Protein AF-A0A7C3TS00-F1 (afdb_monomer_lite)

pLDDT: mean 71.76, std 21.55, range [30.64, 96.12]

Structure (mmCIF, N/CA/C/O backbone):
data_AF-A0A7C3TS00-F1
#
_entry.id   AF-A0A7C3TS00-F1
#
loop_
_atom_site.group_PDB
_atom_site.id
_atom_site.type_symbol
_atom_site.label_atom_id
_atom_site.label_alt_id
_atom_site.label_comp_id
_atom_site.label_asym_id
_atom_site.label_entity_id
_atom_site.label_seq_id
_atom_site.pdbx_PDB_ins_code
_atom_site.Cartn_x
_atom_site.Cartn_y
_atom_site.Cartn_z
_atom_site.occupancy
_atom_site.B_iso_or_equiv
_atom_site.auth_seq_id
_atom_site.auth_comp_id
_atom_site.auth_asym_id
_atom_site.auth_atom_id
_atom_site.pdbx_PDB_model_num
ATOM 1 N N . MET A 1 1 ? 25.573 36.420 15.126 1.00 69.44 1 MET A N 1
ATOM 2 C CA . MET A 1 1 ? 24.212 36.273 14.545 1.00 69.44 1 MET A CA 1
ATOM 3 C C . MET A 1 1 ? 23.694 34.866 14.857 1.00 69.44 1 MET A C 1
ATOM 5 O O . MET A 1 1 ? 24.507 34.046 15.274 1.00 69.44 1 MET A O 1
ATOM 9 N N . SER A 1 2 ? 22.390 34.572 14.755 1.00 82.00 2 SER A N 1
ATOM 10 C CA . SER A 1 2 ? 21.912 33.183 14.890 1.00 82.00 2 SER A CA 1
ATOM 11 C C . SER A 1 2 ? 22.130 32.425 13.577 1.00 82.00 2 SER A C 1
ATOM 13 O O . SER A 1 2 ? 21.935 32.958 12.486 1.00 82.00 2 SER A O 1
ATOM 15 N N . ILE A 1 3 ? 22.605 31.191 13.687 1.00 83.06 3 ILE A N 1
ATOM 16 C CA . ILE A 1 3 ? 22.878 30.270 12.589 1.00 83.06 3 ILE A CA 1
ATOM 17 C C . ILE A 1 3 ? 21.771 29.226 12.593 1.00 83.06 3 ILE A C 1
ATOM 19 O O . ILE A 1 3 ? 21.389 28.718 13.641 1.00 83.06 3 ILE A O 1
ATOM 23 N N . ARG A 1 4 ? 21.258 28.895 11.413 1.00 85.69 4 ARG A N 1
ATOM 24 C CA . ARG A 1 4 ? 20.193 27.909 11.237 1.00 85.69 4 ARG A CA 1
ATOM 25 C C . ARG A 1 4 ? 20.789 26.569 10.820 1.00 85.69 4 ARG A C 1
ATOM 27 O O . ARG A 1 4 ? 21.387 26.477 9.752 1.00 85.69 4 ARG A O 1
ATOM 34 N N . VAL A 1 5 ? 20.631 25.540 11.653 1.00 86.12 5 VAL A N 1
ATOM 35 C CA . VAL A 1 5 ? 21.126 24.176 11.397 1.00 86.12 5 VAL A CA 1
ATOM 36 C C . VAL A 1 5 ? 19.953 23.203 11.459 1.00 86.12 5 VAL A C 1
ATOM 38 O O . VAL A 1 5 ? 19.164 23.251 12.400 1.00 86.12 5 VAL A O 1
ATOM 41 N N . ARG A 1 6 ? 19.804 22.312 10.470 1.00 85.94 6 ARG A N 1
ATOM 42 C CA . ARG A 1 6 ? 18.742 21.296 10.516 1.00 85.94 6 ARG A CA 1
ATOM 43 C C . ARG A 1 6 ? 19.079 20.186 11.498 1.00 85.94 6 ARG A C 1
ATOM 45 O O . ARG A 1 6 ? 20.176 19.633 11.493 1.00 85.94 6 ARG A O 1
ATOM 52 N N . CYS A 1 7 ? 18.087 19.827 12.294 1.00 89.56 7 CYS A N 1
ATOM 53 C CA . CYS A 1 7 ? 18.144 18.671 13.159 1.00 89.56 7 CYS A CA 1
ATOM 54 C C . CYS A 1 7 ? 18.057 17.372 12.336 1.00 89.56 7 CYS A C 1
ATOM 56 O O . CYS A 1 7 ? 17.094 17.209 11.588 1.00 89.56 7 CYS A O 1
ATOM 58 N N . PRO A 1 8 ? 18.986 16.408 12.490 1.00 84.94 8 PRO A N 1
ATOM 59 C CA . PRO A 1 8 ? 18.924 15.141 11.760 1.00 84.94 8 PRO A CA 1
ATOM 60 C C . PRO A 1 8 ? 17.788 14.222 12.240 1.00 84.94 8 PRO A C 1
ATOM 62 O O . PRO A 1 8 ? 17.447 13.267 11.550 1.00 84.94 8 PRO A O 1
ATOM 65 N N . ARG A 1 9 ? 17.204 14.488 13.420 1.00 89.31 9 ARG A N 1
ATOM 66 C CA . ARG A 1 9 ? 16.128 13.675 14.005 1.00 89.31 9 ARG A CA 1
ATOM 67 C C . ARG A 1 9 ? 14.739 14.163 13.600 1.00 89.31 9 ARG A C 1
ATOM 69 O O . ARG A 1 9 ? 13.965 13.394 13.047 1.00 89.31 9 ARG A O 1
ATOM 76 N N . CYS A 1 10 ? 14.409 15.418 13.903 1.00 89.38 10 CYS A N 1
ATOM 77 C CA . CYS A 1 10 ? 13.075 15.973 13.645 1.00 89.38 10 CYS A CA 1
ATOM 78 C C . CYS A 1 10 ? 13.000 16.840 12.388 1.00 89.38 10 CYS A C 1
ATOM 80 O O . CYS A 1 10 ? 11.922 17.320 12.060 1.00 89.38 10 CYS A O 1
ATOM 82 N N . TRP A 1 11 ? 14.124 17.072 11.703 1.00 82.94 11 TRP A N 1
ATOM 83 C CA . TRP A 1 11 ? 14.205 17.897 10.499 1.00 82.94 11 TRP A CA 1
ATOM 84 C C . TRP A 1 11 ? 13.867 19.381 10.688 1.00 82.94 11 TRP A C 1
ATOM 86 O O . TRP A 1 11 ? 14.004 20.142 9.730 1.00 82.94 11 TRP A O 1
ATOM 96 N N . GLU A 1 12 ? 13.503 19.826 11.889 1.00 87.50 12 GLU A N 1
ATOM 97 C CA . GLU A 1 12 ? 13.319 21.245 12.175 1.00 87.50 12 GLU A CA 1
ATOM 98 C C . GLU A 1 12 ? 14.647 22.005 12.226 1.00 87.50 12 GLU A C 1
ATOM 100 O O . GLU A 1 12 ? 15.725 21.447 12.462 1.00 87.50 12 GLU A O 1
ATOM 105 N N . THR A 1 13 ? 14.559 23.307 11.976 1.00 87.12 13 THR A N 1
ATOM 106 C CA . THR A 1 13 ? 15.702 24.213 11.977 1.00 87.12 13 THR A CA 1
ATOM 107 C C . THR A 1 13 ? 15.975 24.682 13.401 1.00 87.12 13 THR A C 1
ATOM 109 O O . THR A 1 13 ? 15.198 25.442 13.969 1.00 87.12 13 THR A O 1
ATOM 112 N N . ALA A 1 14 ? 17.098 24.258 13.972 1.00 87.12 14 ALA A N 1
ATOM 113 C CA . ALA A 1 14 ? 17.602 24.801 15.222 1.00 87.12 14 ALA A CA 1
ATOM 114 C C . ALA A 1 14 ? 18.312 26.134 14.953 1.00 87.12 14 ALA A C 1
ATOM 116 O O . ALA A 1 14 ? 19.160 26.227 14.061 1.00 87.12 14 ALA A O 1
ATOM 117 N N . GLU A 1 15 ? 17.975 27.160 15.732 1.00 87.50 15 GLU A N 1
ATOM 118 C CA . GLU A 1 15 ? 18.733 28.408 15.767 1.00 87.50 15 GLU A CA 1
ATOM 119 C C . GLU A 1 15 ? 19.821 28.292 16.836 1.00 87.50 15 GLU A C 1
ATOM 121 O O . GLU A 1 15 ? 19.532 28.154 18.022 1.00 87.50 15 GLU A O 1
ATOM 126 N N . VAL A 1 16 ? 21.078 28.318 16.408 1.00 86.00 16 VAL A N 1
ATOM 127 C CA . VAL A 1 16 ? 22.265 28.183 17.258 1.00 86.00 16 VAL A CA 1
ATOM 128 C C . VAL A 1 16 ? 23.110 29.446 17.185 1.00 86.00 16 VAL A C 1
ATOM 130 O O . VAL A 1 16 ? 23.144 30.137 16.168 1.00 86.00 16 VAL A O 1
ATOM 133 N N . SER A 1 17 ? 23.779 29.794 18.280 1.00 87.94 17 SER A N 1
ATOM 134 C CA . SER A 1 17 ? 24.617 30.989 18.316 1.00 87.94 17 SER A CA 1
ATOM 135 C C . SER A 1 17 ? 25.899 30.771 17.518 1.00 87.94 17 SER A C 1
ATOM 137 O O . SER A 1 17 ? 26.476 29.689 17.504 1.00 87.94 17 SER A O 1
ATOM 139 N N . GLU A 1 18 ? 26.415 31.828 16.901 1.00 87.69 18 GLU A N 1
ATOM 140 C CA . GLU A 1 18 ? 27.708 31.807 16.205 1.00 87.69 18 GLU A CA 1
ATOM 141 C C . GLU A 1 18 ? 28.891 31.429 17.116 1.00 87.69 18 GLU A C 1
ATOM 143 O O . GLU A 1 18 ? 29.891 30.889 16.651 1.00 87.69 18 GLU A O 1
ATOM 148 N N . LYS A 1 19 ? 28.750 31.619 18.435 1.00 90.81 19 LYS A N 1
ATOM 149 C CA . LYS A 1 19 ? 29.728 31.178 19.450 1.00 90.81 19 LYS A CA 1
ATOM 150 C C . LYS A 1 19 ? 29.821 29.649 19.593 1.00 90.81 19 LYS A C 1
ATOM 152 O O . LYS A 1 19 ? 30.744 29.146 20.246 1.00 90.81 19 LYS A O 1
ATOM 157 N N . ASP A 1 20 ? 28.871 28.930 19.001 1.00 90.62 20 ASP A N 1
ATOM 158 C CA . ASP A 1 20 ? 28.758 27.474 19.051 1.00 90.62 20 ASP A CA 1
ATOM 159 C C . ASP A 1 20 ? 29.204 26.806 17.742 1.00 90.62 20 ASP A C 1
ATOM 161 O O . ASP A 1 20 ? 29.078 25.593 17.592 1.00 90.62 20 ASP A O 1
ATOM 165 N N . LEU A 1 21 ? 29.784 27.570 16.806 1.00 89.25 21 LEU A N 1
ATOM 166 C CA . LEU A 1 21 ? 30.438 27.017 15.620 1.00 89.25 21 LEU A CA 1
ATOM 167 C C . LEU A 1 21 ? 31.480 25.963 16.012 1.00 89.25 21 LEU A C 1
ATOM 169 O O . LEU A 1 21 ? 32.364 26.209 16.835 1.00 89.25 21 LEU A O 1
ATOM 173 N N . GLY A 1 22 ? 31.374 24.778 15.409 1.00 88.31 22 GLY A N 1
ATOM 174 C CA . GLY A 1 22 ? 32.265 23.657 15.692 1.00 88.31 22 GLY A CA 1
ATOM 175 C C . GLY A 1 22 ? 31.959 22.878 16.968 1.00 88.31 22 GLY A C 1
ATOM 176 O O . GLY A 1 22 ? 32.713 21.971 17.315 1.00 88.31 22 GLY A O 1
ATOM 177 N N . LYS A 1 23 ? 30.888 23.227 17.685 1.00 93.75 23 LYS A N 1
ATOM 178 C CA . LYS A 1 23 ? 30.419 22.493 18.861 1.00 93.75 23 LYS A CA 1
ATOM 179 C C . LYS A 1 23 ? 29.177 21.672 18.524 1.00 93.75 23 LYS A C 1
ATOM 181 O O . LYS A 1 23 ? 28.570 21.788 17.460 1.00 93.75 23 LYS A O 1
ATOM 186 N N . GLN A 1 24 ? 28.796 20.824 19.467 1.00 92.56 24 GLN A N 1
ATOM 187 C CA . GLN A 1 24 ? 27.498 20.168 19.465 1.00 92.56 24 GLN A CA 1
ATOM 188 C C . GLN A 1 24 ? 26.456 21.119 20.070 1.00 92.56 24 GLN A C 1
ATOM 190 O O . GLN A 1 24 ? 26.646 21.623 21.175 1.00 92.56 24 GLN A O 1
ATOM 195 N N . GLY A 1 25 ? 25.382 21.388 19.331 1.00 90.69 25 GLY A N 1
ATOM 196 C CA . GLY A 1 25 ? 24.203 22.113 19.806 1.00 90.69 25 GLY A CA 1
ATOM 197 C C . GLY A 1 25 ? 23.072 21.158 20.178 1.00 90.69 25 GLY A C 1
ATOM 198 O O . GLY A 1 25 ? 23.160 19.958 19.932 1.00 90.69 25 GLY A O 1
ATOM 199 N N . ILE A 1 26 ? 21.979 21.688 20.722 1.00 92.81 26 ILE A N 1
ATOM 200 C CA . ILE A 1 26 ? 20.758 20.924 21.012 1.00 92.81 26 ILE A CA 1
ATOM 201 C C . ILE A 1 26 ? 19.622 21.500 20.164 1.00 92.81 26 ILE A C 1
ATOM 203 O O . ILE A 1 26 ? 19.464 22.713 20.068 1.00 92.81 26 ILE A O 1
ATOM 207 N N . CYS A 1 27 ? 18.841 20.637 19.516 1.00 92.06 27 CYS A N 1
ATOM 208 C CA . CYS A 1 27 ? 17.659 21.057 18.772 1.00 92.06 27 CYS A CA 1
ATOM 209 C C . CYS A 1 27 ? 16.560 21.538 19.730 1.00 92.06 27 CYS A C 1
ATOM 211 O O . CYS A 1 27 ? 16.119 20.774 20.588 1.00 92.06 27 CYS A O 1
ATOM 213 N N . ASN A 1 28 ? 16.059 22.760 19.526 1.00 90.12 28 ASN A N 1
ATOM 214 C CA . ASN A 1 28 ? 15.007 23.352 20.362 1.00 90.12 28 ASN A CA 1
ATOM 215 C C . ASN A 1 28 ? 13.668 22.596 20.291 1.00 90.12 28 ASN A C 1
ATOM 217 O O . ASN A 1 28 ? 12.876 22.683 21.223 1.00 90.12 28 ASN A O 1
ATOM 221 N N . SER A 1 29 ? 13.420 21.844 19.214 1.00 91.00 29 SER A N 1
ATOM 222 C CA . SER A 1 29 ? 12.140 21.162 18.989 1.00 91.00 29 SER A CA 1
ATOM 223 C C . SER A 1 29 ? 12.101 19.748 19.571 1.00 91.00 29 SER A C 1
ATOM 225 O O . SER A 1 29 ? 11.088 19.343 20.128 1.00 91.00 29 SER A O 1
ATOM 227 N N . CYS A 1 30 ? 13.186 18.971 19.448 1.00 93.19 30 CYS A N 1
ATOM 228 C CA . CYS A 1 30 ? 13.199 17.564 19.879 1.00 93.19 30 CYS A CA 1
ATOM 229 C C . CYS A 1 30 ? 14.341 17.187 20.833 1.00 93.19 30 CYS A C 1
ATOM 231 O O . CYS A 1 30 ? 14.512 16.008 21.140 1.00 93.19 30 CYS A O 1
ATOM 233 N N . GLY A 1 31 ? 15.172 18.147 21.245 1.00 94.00 31 GLY A N 1
ATOM 234 C CA . GLY A 1 31 ? 16.250 17.935 22.214 1.00 94.00 31 GLY A CA 1
ATOM 235 C C . GLY A 1 31 ? 17.424 17.079 21.727 1.00 94.00 31 GLY A C 1
ATOM 236 O O . GLY A 1 31 ? 18.307 16.758 22.516 1.00 94.00 31 GLY A O 1
ATOM 237 N N . SER A 1 32 ? 17.474 16.677 20.452 1.00 94.25 32 SER A N 1
ATOM 238 C CA . SER A 1 32 ? 18.606 15.891 19.952 1.00 94.25 32 SER A CA 1
ATOM 239 C C . SER A 1 32 ? 19.830 16.762 19.711 1.00 94.25 32 SER A C 1
ATOM 241 O O . SER A 1 32 ? 19.710 17.921 19.310 1.00 94.25 32 SER A O 1
ATOM 243 N N . VAL A 1 33 ? 21.004 16.162 19.869 1.00 93.56 33 VAL A N 1
ATOM 244 C CA . VAL A 1 33 ? 22.279 16.807 19.571 1.00 93.56 33 VAL A CA 1
ATOM 245 C C . VAL A 1 33 ? 22.400 17.080 18.067 1.00 93.56 33 VAL A C 1
ATOM 247 O O . VAL A 1 33 ? 22.158 16.194 17.247 1.00 93.56 33 VAL A O 1
ATOM 250 N N . VAL A 1 34 ? 22.765 18.309 17.705 1.00 92.94 34 VAL A N 1
ATOM 251 C CA . VAL A 1 34 ? 23.028 18.743 16.327 1.00 92.94 34 VAL A CA 1
ATOM 252 C C . VAL A 1 34 ? 24.497 19.118 16.177 1.00 92.94 34 VAL A C 1
ATOM 254 O O . VAL A 1 34 ? 25.064 19.808 17.022 1.00 92.94 34 VAL A O 1
ATOM 257 N N . THR A 1 35 ? 25.135 18.674 15.098 1.00 90.56 35 THR A N 1
ATOM 258 C CA . THR A 1 35 ? 26.525 19.043 14.805 1.00 90.56 35 THR A CA 1
ATOM 259 C C . THR A 1 35 ? 26.547 20.406 14.124 1.00 90.56 35 THR A C 1
ATOM 261 O O . THR A 1 35 ? 26.024 20.551 13.018 1.00 90.56 35 THR A O 1
ATOM 264 N N . ILE A 1 36 ? 27.152 21.406 14.768 1.00 89.31 36 ILE A N 1
ATOM 265 C CA . ILE A 1 36 ? 27.294 22.749 14.203 1.00 89.31 36 ILE A CA 1
ATOM 266 C C . ILE A 1 36 ? 28.633 22.799 13.452 1.00 89.31 36 ILE A C 1
ATOM 268 O O . ILE A 1 36 ? 29.675 22.527 14.051 1.00 89.31 36 ILE A O 1
ATOM 272 N N . PRO A 1 37 ? 28.657 23.132 12.150 1.00 81.56 37 PRO A N 1
ATOM 273 C CA . PRO A 1 37 ? 29.900 23.156 11.383 1.00 81.56 37 PRO A CA 1
ATOM 274 C C . PRO A 1 37 ? 30.899 24.174 11.960 1.00 81.56 37 PRO A C 1
ATOM 276 O O . PRO A 1 37 ? 30.508 25.218 12.469 1.00 81.56 37 PRO A O 1
ATOM 279 N N . HIS A 1 38 ? 32.203 23.888 11.867 1.00 82.69 38 HIS A N 1
ATOM 280 C CA . HIS A 1 38 ? 33.274 24.774 12.366 1.00 82.69 38 HIS A CA 1
ATOM 281 C C . HIS A 1 38 ? 33.385 26.103 11.608 1.00 82.69 38 HIS A C 1
ATOM 283 O O . HIS A 1 38 ? 33.970 27.062 12.107 1.00 82.69 38 HIS A O 1
ATOM 289 N N . LYS A 1 39 ? 32.851 26.162 10.388 1.00 81.19 39 LYS A N 1
ATOM 290 C CA . LYS A 1 39 ? 32.877 27.340 9.529 1.00 81.19 39 LYS A CA 1
ATOM 291 C C . LYS A 1 39 ? 31.505 27.495 8.894 1.00 81.19 39 LYS A C 1
ATOM 293 O O . LYS A 1 39 ? 30.914 26.506 8.469 1.00 81.19 39 LYS A O 1
ATOM 298 N N . LEU A 1 40 ? 31.026 28.734 8.814 1.00 70.88 40 LEU A N 1
ATOM 299 C CA . LEU A 1 40 ? 29.845 29.106 8.037 1.00 70.88 40 LEU A CA 1
ATOM 300 C C . LEU A 1 40 ? 30.149 28.924 6.548 1.00 70.88 40 LEU A C 1
ATOM 302 O O . LEU A 1 40 ? 30.487 29.871 5.838 1.00 70.88 40 LEU A O 1
ATOM 306 N N . THR A 1 41 ? 30.100 27.682 6.083 1.00 79.38 41 THR A N 1
ATOM 307 C CA . THR A 1 41 ? 30.096 27.384 4.660 1.00 79.38 41 THR A CA 1
ATOM 308 C C . THR A 1 41 ? 28.698 27.656 4.130 1.00 79.38 41 THR A C 1
ATOM 310 O O . THR A 1 41 ? 27.686 27.465 4.811 1.00 79.38 41 THR A O 1
ATOM 313 N N . LYS A 1 42 ? 28.620 28.189 2.914 1.00 88.31 42 LYS A N 1
ATOM 314 C CA . LYS A 1 42 ? 27.335 28.315 2.234 1.00 88.31 42 LYS A CA 1
ATOM 315 C C . LYS A 1 42 ? 26.933 26.896 1.880 1.00 88.31 42 LYS A C 1
ATOM 317 O O . LYS A 1 42 ? 27.561 26.313 1.013 1.00 88.31 42 LYS A O 1
ATOM 322 N N . VAL A 1 43 ? 25.946 26.326 2.552 1.00 87.19 43 VAL A N 1
ATOM 323 C CA . VAL A 1 43 ? 25.506 24.950 2.299 1.00 87.19 43 VAL A CA 1
ATOM 324 C C . VAL A 1 43 ? 24.184 24.973 1.544 1.00 87.19 43 VAL A C 1
ATOM 326 O O . VAL A 1 43 ? 23.299 25.768 1.857 1.00 87.19 43 VAL A O 1
ATOM 329 N N . CYS A 1 44 ? 24.043 24.118 0.531 1.00 87.56 44 CYS A N 1
ATOM 330 C CA . CYS A 1 44 ? 22.789 23.953 -0.182 1.00 87.56 44 CYS A CA 1
ATOM 331 C C . CYS A 1 44 ? 21.706 23.447 0.775 1.00 87.56 44 CYS A C 1
ATOM 333 O O . CYS A 1 44 ? 21.834 22.371 1.349 1.00 87.56 44 CYS A O 1
ATOM 335 N N . PHE A 1 45 ? 20.606 24.184 0.878 1.00 83.88 45 PHE A N 1
ATOM 336 C CA . PHE A 1 45 ? 19.500 23.875 1.781 1.00 83.88 45 PHE A CA 1
ATOM 337 C C . PHE A 1 45 ? 18.804 22.537 1.488 1.00 83.88 45 PHE A C 1
ATOM 339 O O . PHE A 1 45 ? 18.266 21.919 2.400 1.00 83.88 45 PHE A O 1
ATOM 346 N N . ILE A 1 46 ? 18.815 22.081 0.230 1.00 82.88 46 ILE A N 1
ATOM 347 C CA . ILE A 1 46 ? 18.139 20.841 -0.180 1.00 82.88 46 ILE A CA 1
ATOM 348 C C . ILE A 1 46 ? 19.039 19.624 0.030 1.00 82.88 46 ILE A C 1
ATOM 350 O O . ILE A 1 46 ? 18.641 18.679 0.701 1.00 82.88 46 ILE A O 1
ATOM 354 N N . CYS A 1 47 ? 20.244 19.625 -0.546 1.00 84.75 47 CYS A N 1
ATOM 355 C CA . CYS A 1 47 ? 21.105 18.439 -0.536 1.00 84.75 47 CYS A CA 1
ATOM 356 C C . CYS A 1 47 ? 22.226 18.472 0.509 1.00 84.75 47 CYS A C 1
ATOM 358 O O . CYS A 1 47 ? 22.966 17.501 0.621 1.00 84.75 47 CYS A O 1
ATOM 360 N N . GLY A 1 48 ? 22.411 19.578 1.235 1.00 80.62 48 GLY A N 1
ATOM 361 C CA . GLY A 1 48 ? 23.488 19.709 2.218 1.00 80.62 48 GLY A CA 1
ATOM 362 C C . GLY A 1 48 ? 24.894 19.850 1.618 1.00 80.62 48 GLY A C 1
ATOM 363 O O . GLY A 1 48 ? 25.870 19.853 2.363 1.00 80.62 48 GLY A O 1
ATOM 364 N N . ALA A 1 49 ? 25.033 19.969 0.292 1.00 83.69 49 ALA A N 1
ATOM 365 C CA . ALA A 1 49 ? 26.338 20.143 -0.348 1.00 83.69 49 ALA A CA 1
ATOM 366 C C . ALA A 1 49 ? 26.933 21.526 -0.046 1.00 83.69 49 ALA A C 1
ATOM 368 O O . ALA A 1 49 ? 26.220 22.529 -0.093 1.00 83.69 49 ALA A O 1
ATOM 369 N N . ASP A 1 50 ? 28.241 21.602 0.198 1.00 86.81 50 ASP A N 1
ATOM 370 C CA . ASP A 1 50 ? 28.942 22.881 0.323 1.00 86.81 50 ASP A CA 1
ATOM 371 C C . ASP A 1 50 ? 28.956 23.610 -1.032 1.00 86.81 50 ASP A C 1
ATOM 373 O O . ASP A 1 50 ? 29.494 23.126 -2.029 1.00 86.81 50 ASP A O 1
ATOM 377 N N . VAL A 1 51 ? 28.332 24.785 -1.064 1.00 93.19 51 VAL A N 1
ATOM 378 C CA . VAL A 1 51 ? 28.242 25.677 -2.218 1.00 93.19 51 VAL A CA 1
ATOM 379 C C . VAL A 1 51 ? 29.108 26.929 -2.108 1.00 93.19 51 VAL A C 1
ATOM 381 O O . VAL A 1 51 ? 28.969 27.851 -2.912 1.00 93.19 51 VAL A O 1
ATOM 384 N N . THR A 1 52 ? 30.037 26.976 -1.152 1.00 90.88 52 THR A N 1
ATOM 385 C CA . THR A 1 52 ? 30.920 28.130 -0.926 1.00 90.88 52 THR A CA 1
ATOM 386 C C . THR A 1 52 ? 31.745 28.479 -2.166 1.00 90.88 52 THR A C 1
ATOM 388 O O . THR A 1 52 ? 31.892 29.659 -2.487 1.00 90.88 52 THR A O 1
ATOM 391 N N . HIS A 1 53 ? 32.223 27.465 -2.895 1.00 92.00 53 HIS A N 1
ATOM 392 C CA . HIS A 1 53 ? 33.098 27.615 -4.066 1.00 92.00 53 HIS A CA 1
ATOM 393 C C . HIS A 1 53 ? 32.457 27.193 -5.395 1.00 92.00 53 HIS A C 1
ATOM 395 O O . HIS A 1 53 ? 33.130 27.173 -6.423 1.00 92.00 53 HIS A O 1
ATOM 401 N N . VAL A 1 54 ? 31.161 26.874 -5.405 1.00 91.31 54 VAL A N 1
ATOM 402 C CA . VAL A 1 54 ? 30.429 26.543 -6.636 1.00 91.31 54 VAL A CA 1
ATOM 403 C C . VAL A 1 54 ? 29.313 27.549 -6.898 1.00 91.31 54 VAL A C 1
ATOM 405 O O . VAL A 1 54 ? 28.885 28.283 -6.004 1.00 91.31 54 VAL A O 1
ATOM 408 N N . ARG A 1 55 ? 28.833 27.602 -8.148 1.00 93.31 55 ARG A N 1
ATOM 409 C CA . ARG A 1 55 ? 27.695 28.455 -8.510 1.00 93.31 55 ARG A CA 1
ATOM 410 C C . ARG A 1 55 ? 26.462 28.050 -7.701 1.00 93.31 55 ARG A C 1
ATOM 412 O O . ARG A 1 55 ? 26.077 26.880 -7.672 1.00 93.31 55 ARG A O 1
ATOM 419 N N . HIS A 1 56 ? 25.854 29.043 -7.069 1.00 93.81 56 HIS A N 1
ATOM 420 C CA . HIS A 1 56 ? 24.661 28.900 -6.250 1.00 93.81 56 HIS A CA 1
ATOM 421 C C . HIS A 1 56 ? 23.683 30.036 -6.525 1.00 93.81 56 HIS A C 1
ATOM 423 O O . HIS A 1 56 ? 24.080 31.130 -6.926 1.00 93.81 56 HIS A O 1
ATOM 429 N N . ALA A 1 57 ? 22.411 29.766 -6.260 1.00 93.44 57 ALA A N 1
ATOM 430 C CA . ALA A 1 57 ? 21.353 30.762 -6.200 1.00 93.44 57 ALA A CA 1
ATOM 431 C C . ALA A 1 57 ? 20.886 30.915 -4.747 1.00 93.44 57 ALA A C 1
ATOM 433 O O . ALA A 1 57 ? 21.027 29.987 -3.948 1.00 93.44 57 ALA A O 1
ATOM 434 N N . LYS A 1 58 ? 20.339 32.083 -4.407 1.00 92.75 58 LYS A N 1
ATOM 435 C CA . LYS A 1 58 ? 19.565 32.266 -3.177 1.00 92.75 58 LYS A CA 1
ATOM 436 C C . LYS A 1 58 ? 18.084 32.261 -3.516 1.00 92.75 58 LYS A C 1
ATOM 438 O O . LYS A 1 58 ? 17.699 32.843 -4.528 1.00 92.75 58 LYS A O 1
ATOM 443 N N . ASP A 1 59 ? 17.278 31.607 -2.694 1.00 85.50 59 ASP A N 1
ATOM 444 C CA . ASP A 1 59 ? 15.824 31.730 -2.782 1.00 85.50 59 ASP A CA 1
ATOM 445 C C . ASP A 1 59 ? 15.311 32.981 -2.027 1.00 85.50 59 ASP A C 1
ATOM 447 O O . ASP A 1 59 ? 16.114 33.677 -1.393 1.00 85.50 59 ASP A O 1
ATOM 451 N N . PRO A 1 60 ? 14.005 33.319 -2.119 1.00 82.19 60 PRO A N 1
ATOM 452 C CA . PRO A 1 60 ? 13.432 34.487 -1.440 1.00 82.19 60 PRO A CA 1
ATOM 453 C C . PRO A 1 60 ? 13.623 34.488 0.084 1.00 82.19 60 PRO A C 1
ATOM 455 O O . PRO A 1 60 ? 13.719 35.551 0.691 1.00 82.19 60 PRO A O 1
ATOM 458 N N . ASP A 1 61 ? 13.763 33.309 0.691 1.00 77.75 61 ASP A N 1
ATOM 459 C CA . ASP A 1 61 ? 14.017 33.129 2.122 1.00 77.75 61 ASP A CA 1
ATOM 460 C C . ASP A 1 61 ? 15.519 33.204 2.479 1.00 77.75 61 ASP A C 1
ATOM 462 O O . ASP A 1 61 ? 15.921 32.867 3.593 1.00 77.75 61 ASP A O 1
ATOM 466 N N . ASN A 1 62 ? 16.370 33.667 1.552 1.00 82.88 62 ASN A N 1
ATOM 467 C CA . ASN A 1 62 ? 17.827 33.765 1.685 1.00 82.88 62 ASN A CA 1
ATOM 468 C C . ASN A 1 62 ? 18.563 32.422 1.875 1.00 82.88 62 ASN A C 1
ATOM 470 O O . ASN A 1 62 ? 19.732 32.415 2.281 1.00 82.88 62 ASN A O 1
ATOM 474 N N . ASN A 1 63 ? 17.949 31.290 1.523 1.00 86.75 63 ASN A N 1
ATOM 475 C CA . ASN A 1 63 ? 18.607 29.988 1.571 1.00 86.75 63 ASN A CA 1
ATOM 476 C C . ASN A 1 63 ? 19.489 29.771 0.338 1.00 86.75 63 ASN A C 1
ATOM 478 O O . ASN A 1 63 ? 19.092 30.055 -0.792 1.00 86.75 63 ASN A O 1
ATOM 482 N N . TYR A 1 64 ? 20.686 29.216 0.538 1.00 92.31 64 TYR A N 1
ATOM 483 C CA . TYR A 1 64 ? 21.588 28.867 -0.559 1.00 92.31 64 TYR A CA 1
ATOM 484 C C . TYR A 1 64 ? 21.151 27.564 -1.237 1.00 92.31 64 TYR A C 1
ATOM 486 O O . TYR A 1 64 ? 20.848 26.574 -0.575 1.00 92.31 64 TYR A O 1
ATOM 494 N N . LEU A 1 65 ? 21.159 27.529 -2.568 1.00 91.88 65 LEU A N 1
ATOM 495 C CA . LEU A 1 65 ? 20.812 26.360 -3.376 1.00 91.88 65 LEU A CA 1
ATOM 496 C C . LEU A 1 65 ? 21.905 26.111 -4.416 1.00 91.88 65 LEU A C 1
ATOM 498 O O . LEU A 1 65 ? 22.310 27.033 -5.126 1.00 91.88 65 LEU A O 1
ATOM 502 N N . CYS A 1 66 ? 22.392 24.871 -4.522 1.00 94.56 66 CYS A N 1
ATOM 503 C CA . CYS A 1 66 ? 23.318 24.502 -5.591 1.00 94.56 66 CYS A CA 1
ATOM 504 C C . CYS A 1 66 ? 22.602 24.543 -6.947 1.00 94.56 66 CYS A C 1
ATOM 506 O O . CYS A 1 66 ? 21.377 24.416 -7.016 1.00 94.56 66 CYS A O 1
ATOM 508 N N . GLN A 1 67 ? 23.359 24.698 -8.034 1.00 93.69 67 GLN A N 1
ATOM 509 C CA . GLN A 1 67 ? 22.787 24.846 -9.374 1.00 93.69 67 GLN A CA 1
ATOM 510 C C . GLN A 1 67 ? 21.852 23.690 -9.768 1.00 93.69 67 GLN A C 1
ATOM 512 O O . GLN A 1 67 ? 20.797 23.937 -10.349 1.00 93.69 67 GLN A O 1
ATOM 517 N N . SER A 1 68 ? 22.198 22.447 -9.417 1.00 91.62 68 SER A N 1
ATOM 518 C CA . SER A 1 68 ? 21.365 21.275 -9.707 1.00 91.62 68 SER A CA 1
ATOM 519 C C . SER A 1 68 ? 20.057 21.293 -8.915 1.00 91.62 68 SER A C 1
ATOM 521 O O . SER A 1 68 ? 18.996 21.130 -9.508 1.00 91.62 68 SER A O 1
ATOM 523 N N . CYS A 1 69 ? 20.101 21.575 -7.609 1.00 90.69 69 CYS A N 1
ATOM 524 C CA . CYS A 1 69 ? 18.898 21.695 -6.778 1.00 90.69 69 CYS A CA 1
ATOM 525 C C . CYS A 1 69 ? 18.025 22.890 -7.186 1.00 90.69 69 CYS A C 1
ATOM 527 O O . CYS A 1 69 ? 16.801 22.797 -7.161 1.00 90.69 69 CYS A O 1
ATOM 529 N N . TRP A 1 70 ? 18.634 24.000 -7.607 1.00 91.00 70 TRP A N 1
ATOM 530 C CA . TRP A 1 70 ? 17.913 25.152 -8.145 1.00 91.00 70 TRP A CA 1
ATOM 531 C C . TRP A 1 70 ? 17.182 24.807 -9.448 1.00 91.00 70 TRP A C 1
ATOM 533 O O . TRP A 1 70 ? 16.000 25.116 -9.606 1.00 91.00 70 TRP A O 1
ATOM 543 N N . GLN A 1 71 ? 17.865 24.133 -10.378 1.00 88.44 71 GLN A N 1
ATOM 544 C CA . GLN A 1 71 ? 17.302 23.730 -11.667 1.00 88.44 71 GLN A CA 1
ATOM 545 C C . GLN A 1 71 ? 16.234 22.640 -11.532 1.00 88.44 71 GLN A C 1
ATOM 547 O O . GLN A 1 71 ? 15.202 22.744 -12.189 1.00 88.44 71 GLN A O 1
ATOM 552 N N . ALA A 1 72 ? 16.450 21.656 -10.654 1.00 84.50 72 ALA A N 1
ATOM 553 C CA . ALA A 1 72 ? 15.511 20.569 -10.376 1.00 84.50 72 ALA A CA 1
ATOM 554 C C . ALA A 1 72 ? 14.243 21.035 -9.642 1.00 84.50 72 ALA A C 1
ATOM 556 O O . ALA A 1 72 ? 13.215 20.362 -9.706 1.00 84.50 72 ALA A O 1
ATOM 557 N N . ARG A 1 73 ? 14.282 22.196 -8.969 1.00 80.50 73 ARG A N 1
ATOM 558 C CA . ARG A 1 73 ? 13.090 22.821 -8.380 1.00 80.50 73 ARG A CA 1
ATOM 559 C C . ARG A 1 73 ? 12.132 23.200 -9.516 1.00 80.50 73 ARG A C 1
ATOM 561 O O . ARG A 1 73 ? 12.416 24.123 -10.284 1.00 80.50 73 ARG A O 1
ATOM 568 N N . ASN A 1 74 ? 11.030 22.451 -9.623 1.00 62.75 74 ASN A N 1
ATOM 569 C CA . ASN A 1 74 ? 10.010 22.569 -10.669 1.00 62.75 74 ASN A CA 1
ATOM 570 C C . ASN A 1 74 ? 9.555 24.040 -10.807 1.00 62.75 74 ASN A C 1
ATOM 572 O O . ASN A 1 74 ? 9.334 24.685 -9.780 1.00 62.75 74 ASN A O 1
ATOM 576 N N . PRO A 1 75 ? 9.391 24.600 -12.021 1.00 62.91 75 PRO A N 1
ATOM 577 C CA . PRO A 1 75 ? 8.842 25.947 -12.207 1.00 62.91 75 PRO A CA 1
ATOM 578 C C . PRO A 1 75 ? 7.507 26.183 -11.473 1.00 62.91 75 PRO A C 1
ATOM 580 O O . PRO A 1 75 ? 7.293 27.277 -10.962 1.00 62.91 75 PRO A O 1
ATOM 583 N N . VAL A 1 76 ? 6.665 25.157 -11.304 1.00 56.09 76 VAL A N 1
ATOM 584 C CA . VAL A 1 76 ? 5.437 25.218 -10.488 1.00 56.09 76 VAL A CA 1
ATOM 585 C C . VAL A 1 76 ? 5.750 25.379 -8.997 1.00 56.09 76 VAL A C 1
ATOM 587 O O . VAL A 1 76 ? 5.113 26.171 -8.314 1.00 56.09 76 VAL A O 1
ATOM 590 N N . GLN A 1 77 ? 6.777 24.698 -8.482 1.00 58.97 77 GLN A N 1
ATOM 591 C CA . GLN A 1 77 ? 7.232 24.906 -7.104 1.00 58.97 77 GLN A CA 1
ATOM 592 C C . GLN A 1 77 ? 7.889 26.280 -6.936 1.00 58.97 77 GLN A C 1
ATOM 594 O O . GLN A 1 77 ? 7.704 26.911 -5.904 1.00 58.97 77 GLN A O 1
ATOM 599 N N . ARG A 1 78 ? 8.611 26.787 -7.946 1.00 62.66 78 ARG A N 1
ATOM 600 C CA . ARG A 1 78 ? 9.114 28.172 -7.927 1.00 62.66 78 ARG A CA 1
ATOM 601 C C . ARG A 1 78 ? 7.965 29.180 -7.826 1.00 62.66 78 ARG A C 1
ATOM 603 O O . ARG A 1 78 ? 8.103 30.129 -7.067 1.00 62.66 78 ARG A O 1
ATOM 610 N N . ALA A 1 79 ? 6.845 28.927 -8.511 1.00 58.00 79 ALA A N 1
ATOM 611 C CA . ALA A 1 79 ? 5.635 29.745 -8.435 1.00 58.00 79 ALA A CA 1
ATOM 612 C C . ALA A 1 79 ? 4.892 29.611 -7.089 1.00 58.00 79 ALA A C 1
ATOM 614 O O . ALA A 1 79 ? 4.422 30.607 -6.549 1.00 58.00 79 ALA A O 1
ATOM 615 N N . MET A 1 80 ? 4.835 28.408 -6.503 1.00 53.94 80 MET A N 1
ATOM 616 C CA . MET A 1 80 ? 4.182 28.170 -5.203 1.00 53.94 80 MET A CA 1
ATOM 617 C C . MET A 1 80 ? 4.878 28.874 -4.031 1.00 53.94 80 MET A C 1
ATOM 619 O O . MET A 1 80 ? 4.209 29.286 -3.091 1.00 53.94 80 MET A O 1
ATOM 623 N N . PHE A 1 81 ? 6.203 29.043 -4.081 1.00 48.94 81 PHE A N 1
ATOM 624 C CA . PHE A 1 81 ? 6.957 29.779 -3.053 1.00 48.94 81 PHE A CA 1
ATOM 625 C C . PHE A 1 81 ? 7.115 31.277 -3.359 1.00 48.94 81 PHE A C 1
ATOM 627 O O . PHE A 1 81 ? 7.701 32.000 -2.560 1.00 48.94 81 PHE A O 1
ATOM 634 N N . SER A 1 82 ? 6.604 31.748 -4.501 1.00 53.72 82 SER A N 1
ATOM 635 C CA . SER A 1 82 ? 6.504 33.175 -4.829 1.00 53.72 82 SER A CA 1
ATOM 636 C C . SER A 1 82 ? 5.092 33.731 -4.658 1.00 53.72 82 SER A C 1
ATOM 638 O O . SER A 1 82 ? 4.870 34.893 -4.988 1.00 53.72 82 SER A O 1
ATOM 640 N N . VAL A 1 83 ? 4.135 32.931 -4.172 1.00 54.25 83 VAL A N 1
ATOM 641 C CA . VAL A 1 83 ? 2.837 33.473 -3.764 1.00 54.25 83 VAL A CA 1
ATOM 642 C C . VAL A 1 83 ? 3.103 34.321 -2.519 1.00 54.25 83 VAL A C 1
ATOM 644 O O . VAL A 1 83 ? 3.629 33.777 -1.543 1.00 54.25 83 VAL A O 1
ATOM 647 N N . PRO A 1 84 ? 2.831 35.638 -2.536 1.00 60.91 84 PRO A N 1
ATOM 648 C CA . PRO A 1 84 ? 2.960 36.451 -1.339 1.00 60.91 84 PRO A CA 1
ATOM 649 C C . PRO A 1 84 ? 2.081 35.819 -0.263 1.00 60.91 84 PRO A C 1
ATOM 651 O O . PRO A 1 84 ? 0.863 35.754 -0.405 1.00 60.91 84 PRO A O 1
ATOM 654 N N . ALA A 1 85 ? 2.714 35.273 0.775 1.00 72.12 85 ALA A N 1
ATOM 655 C CA . ALA A 1 85 ? 1.993 34.693 1.891 1.00 72.12 85 ALA A CA 1
ATOM 656 C C . ALA A 1 85 ? 1.205 35.823 2.557 1.00 72.12 85 ALA A C 1
ATOM 658 O O . ALA A 1 85 ? 1.798 36.714 3.167 1.00 72.12 85 ALA A O 1
ATOM 659 N N . LEU A 1 86 ? -0.116 35.810 2.392 1.00 86.75 86 LEU A N 1
ATOM 660 C CA . LEU A 1 86 ? -0.996 36.773 3.035 1.00 86.75 86 LEU A CA 1
ATOM 661 C C . LEU A 1 86 ? -0.998 36.476 4.534 1.00 86.75 86 LEU A C 1
ATOM 663 O O . LEU A 1 86 ? -1.052 35.317 4.947 1.00 86.75 86 LEU A O 1
ATOM 667 N N . GLU A 1 87 ? -0.908 37.504 5.366 1.00 91.62 87 GLU A N 1
ATOM 668 C CA . GLU A 1 87 ? -0.882 37.336 6.816 1.00 91.62 87 GLU A CA 1
ATOM 669 C C . GLU A 1 87 ? -2.283 37.558 7.388 1.00 91.62 87 GLU A C 1
ATOM 671 O O . GLU A 1 87 ? -2.910 38.587 7.141 1.00 91.62 87 GLU A O 1
ATOM 676 N N . CYS A 1 88 ? -2.789 36.586 8.152 1.00 92.56 88 CYS A N 1
ATOM 677 C CA . CYS A 1 88 ? -4.055 36.730 8.859 1.00 92.56 88 CYS A CA 1
ATOM 678 C C . CYS A 1 88 ? -3.964 37.896 9.849 1.00 92.56 88 CYS A C 1
ATOM 680 O O . CYS A 1 88 ? -3.227 37.813 10.829 1.00 92.56 88 CYS A O 1
ATOM 682 N N . SER A 1 89 ? -4.777 38.932 9.680 1.00 95.12 89 SER A N 1
ATOM 683 C CA . SER A 1 89 ? -4.756 40.113 10.546 1.00 95.12 89 SER A CA 1
ATOM 684 C C . SER A 1 89 ? -5.173 39.834 11.996 1.00 95.12 89 SER A C 1
ATOM 686 O O . SER A 1 89 ? -4.980 40.686 12.854 1.00 95.12 89 SER A O 1
ATOM 688 N N . ALA A 1 90 ? -5.804 38.685 12.270 1.00 92.56 90 ALA A N 1
ATOM 689 C CA . ALA A 1 90 ? -6.296 38.322 13.600 1.00 92.56 90 ALA A CA 1
ATOM 690 C C . ALA A 1 90 ? -5.347 37.395 14.379 1.00 92.56 90 ALA A C 1
ATOM 692 O O . ALA A 1 90 ? -5.264 37.498 15.598 1.00 92.56 90 ALA A O 1
ATOM 693 N N . CYS A 1 91 ? -4.656 36.470 13.703 1.00 91.69 91 CYS A N 1
ATOM 694 C CA . CYS A 1 91 ? -3.789 35.484 14.364 1.00 91.69 91 CYS A CA 1
ATOM 695 C C . CYS A 1 91 ? -2.368 35.401 13.797 1.00 91.69 91 CYS A C 1
ATOM 697 O O . CYS A 1 91 ? -1.599 34.552 14.239 1.00 91.69 91 CYS A O 1
ATOM 699 N N . HIS A 1 92 ? -2.024 36.243 12.819 1.00 86.88 92 HIS A N 1
ATOM 700 C CA . HIS A 1 92 ? -0.711 36.306 12.166 1.00 86.88 92 HIS A CA 1
ATOM 701 C C . HIS A 1 92 ? -0.264 35.010 11.464 1.00 86.88 92 HIS A C 1
ATOM 703 O O . HIS A 1 92 ? 0.896 34.851 11.083 1.00 86.88 92 HIS A O 1
ATOM 709 N N . ALA A 1 93 ? -1.185 34.064 11.249 1.00 85.69 93 ALA A N 1
ATOM 710 C CA . ALA A 1 93 ? -0.912 32.882 10.443 1.00 85.69 93 ALA A CA 1
ATOM 711 C C . ALA A 1 93 ? -0.662 33.283 8.981 1.00 85.69 93 ALA A C 1
ATOM 713 O O . ALA A 1 93 ? -1.412 34.082 8.420 1.00 85.69 93 ALA A O 1
ATOM 714 N N . ARG A 1 94 ? 0.367 32.698 8.360 1.00 85.88 94 ARG A N 1
ATOM 715 C CA . ARG A 1 94 ? 0.644 32.838 6.925 1.00 85.88 94 ARG A CA 1
ATOM 716 C C . ARG A 1 94 ? -0.316 31.963 6.123 1.00 85.88 94 ARG A C 1
ATOM 718 O O . ARG A 1 94 ? -0.439 30.774 6.412 1.00 85.88 94 ARG A O 1
ATOM 725 N N . LEU A 1 95 ? -0.973 32.547 5.130 1.00 86.50 95 LEU A N 1
ATOM 726 C CA . LEU A 1 95 ? -2.032 31.927 4.341 1.00 86.50 95 LEU A CA 1
ATOM 727 C C . LEU A 1 95 ? -1.663 31.903 2.862 1.00 86.50 95 LEU A C 1
ATOM 729 O O . LEU A 1 95 ? -0.990 32.802 2.352 1.00 86.50 95 LEU A O 1
ATOM 733 N N . SER A 1 96 ? -2.146 30.870 2.176 1.00 84.50 96 SER A N 1
ATOM 734 C CA . SER A 1 96 ? -2.250 30.888 0.722 1.00 84.50 96 SER A CA 1
ATOM 735 C C . SER A 1 96 ? -3.430 31.778 0.313 1.00 84.50 96 SER A C 1
ATOM 737 O O . SER A 1 96 ? -4.376 31.944 1.083 1.00 84.50 96 SER A O 1
ATOM 739 N N . GLU A 1 97 ? -3.407 32.329 -0.900 1.00 85.62 97 GLU A N 1
ATOM 740 C CA . GLU A 1 97 ? -4.521 33.126 -1.438 1.00 85.62 97 GLU A CA 1
ATOM 741 C C . GLU A 1 97 ? -5.846 32.339 -1.414 1.00 85.62 97 GLU A C 1
ATOM 743 O O . GLU A 1 97 ? -6.882 32.883 -1.038 1.00 85.62 97 GLU A O 1
ATOM 748 N N . SER A 1 98 ? -5.794 31.025 -1.670 1.00 88.25 98 SER A N 1
ATOM 749 C CA . SER A 1 98 ? -6.951 30.121 -1.596 1.00 88.25 98 SER A CA 1
ATOM 750 C C . SER A 1 98 ? -7.488 29.867 -0.182 1.00 88.25 98 SER A C 1
ATOM 752 O O . SER A 1 98 ? -8.652 29.504 -0.040 1.00 88.25 98 SER A O 1
ATOM 754 N N . ASP A 1 99 ? -6.667 30.048 0.856 1.00 89.75 99 ASP A N 1
ATOM 755 C CA . ASP A 1 99 ? -7.058 29.845 2.263 1.00 89.75 99 ASP A CA 1
ATOM 756 C C . ASP A 1 99 ? -7.364 31.163 2.993 1.00 89.75 99 ASP A C 1
ATOM 758 O O . ASP A 1 99 ? -7.583 31.180 4.214 1.00 89.75 99 ASP A O 1
ATOM 762 N N . SER A 1 100 ? -7.357 32.268 2.250 1.00 93.31 100 SER A N 1
ATOM 763 C CA . SER A 1 100 ? -7.554 33.614 2.759 1.00 93.31 100 SER A CA 1
ATOM 764 C C . SER A 1 100 ? -8.987 34.093 2.526 1.00 93.31 100 SER A C 1
ATOM 766 O O . SER A 1 100 ? -9.583 33.850 1.480 1.00 93.31 100 SER A O 1
ATOM 768 N N . TYR A 1 101 ? -9.557 34.751 3.531 1.00 95.06 101 TYR A N 1
ATOM 769 C CA . TYR A 1 101 ? -10.896 35.331 3.488 1.00 95.06 101 TYR A CA 1
ATOM 770 C C . TYR A 1 101 ? -10.783 36.824 3.756 1.00 95.06 101 TYR A C 1
ATOM 772 O O . TYR A 1 101 ? -10.088 37.227 4.688 1.00 95.06 101 TYR A O 1
ATOM 780 N N . GLU A 1 102 ? -11.466 37.645 2.969 1.00 95.00 102 GLU A N 1
ATOM 781 C CA . GLU A 1 102 ? -11.461 39.093 3.155 1.00 95.00 102 GLU A CA 1
ATOM 782 C C . GLU A 1 102 ? -12.700 39.533 3.946 1.00 95.00 102 GLU A C 1
ATOM 784 O O . GLU A 1 102 ? -13.827 39.144 3.636 1.00 95.00 102 GLU A O 1
ATOM 789 N N . HIS A 1 103 ? -12.492 40.319 5.001 1.00 93.94 103 HIS A N 1
ATOM 790 C CA . HIS A 1 103 ? -13.559 40.924 5.797 1.00 93.94 103 HIS A CA 1
ATOM 791 C C . HIS A 1 103 ? -13.119 42.324 6.225 1.00 93.94 103 HIS A C 1
ATOM 793 O O . HIS A 1 103 ? -12.036 42.482 6.790 1.00 93.94 103 HIS A O 1
ATOM 799 N N . ASP A 1 104 ? -13.921 43.340 5.902 1.00 92.62 104 ASP A N 1
ATOM 800 C CA . ASP A 1 104 ? -13.626 44.758 6.156 1.00 92.62 104 ASP A CA 1
ATOM 801 C C . ASP A 1 104 ? -12.236 45.214 5.664 1.00 92.62 104 ASP A C 1
ATOM 803 O O . ASP A 1 104 ? -11.524 45.964 6.335 1.00 92.62 104 ASP A O 1
ATOM 807 N N . GLY A 1 105 ? -11.819 44.722 4.490 1.00 93.88 105 GLY A N 1
ATOM 808 C CA . GLY A 1 105 ? -10.515 45.034 3.889 1.00 93.88 105 GLY A CA 1
ATOM 809 C C . GLY A 1 105 ? -9.318 44.419 4.623 1.00 93.88 105 GLY A C 1
ATOM 810 O O . GLY A 1 105 ? -8.182 44.854 4.430 1.00 93.88 105 GLY A O 1
ATOM 811 N N . ARG A 1 106 ? -9.551 43.434 5.498 1.00 94.69 106 ARG A N 1
ATOM 812 C CA . ARG A 1 106 ? -8.506 42.672 6.189 1.00 94.69 106 ARG A CA 1
ATOM 813 C C . ARG A 1 106 ? -8.537 41.212 5.765 1.00 94.69 106 ARG A C 1
ATOM 815 O O . ARG A 1 106 ? -9.605 40.622 5.603 1.00 94.69 106 ARG A O 1
ATOM 822 N N . THR A 1 107 ? -7.357 40.614 5.643 1.00 95.69 107 THR A N 1
ATOM 823 C CA . THR A 1 107 ? -7.206 39.199 5.302 1.00 95.69 107 THR A CA 1
ATOM 824 C C . THR A 1 107 ? -7.235 38.324 6.552 1.00 95.69 107 THR A C 1
ATOM 826 O O . THR A 1 107 ? -6.510 38.571 7.512 1.00 95.69 107 THR A O 1
ATOM 829 N N . LEU A 1 108 ? -8.051 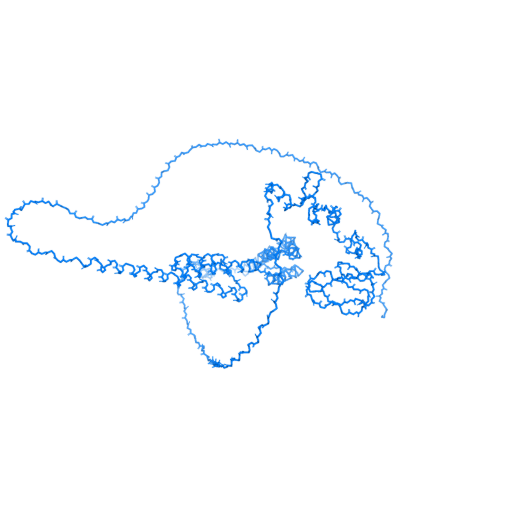37.274 6.549 1.00 96.12 108 LEU A N 1
ATOM 830 C CA . LEU A 1 108 ? -8.274 36.371 7.676 1.00 96.12 108 LEU A CA 1
ATOM 831 C C . LEU A 1 108 ? -8.101 34.916 7.258 1.00 96.12 108 LEU A C 1
ATOM 833 O O . LEU A 1 108 ? -8.405 34.533 6.132 1.00 96.12 108 LEU A O 1
ATOM 837 N N . CYS A 1 109 ? -7.675 34.075 8.199 1.00 95.56 109 CYS A N 1
ATOM 838 C CA . CYS A 1 109 ? -7.688 32.632 8.002 1.00 95.56 109 CYS A CA 1
ATOM 839 C C . CYS A 1 109 ? -9.102 32.082 8.199 1.00 95.56 109 CYS A C 1
ATOM 841 O O . CYS A 1 109 ? -9.911 32.666 8.926 1.00 95.56 109 CYS A O 1
ATOM 843 N N . ARG A 1 110 ? -9.376 30.905 7.629 1.00 95.00 110 ARG A N 1
ATOM 844 C CA . ARG A 1 110 ? -10.673 30.218 7.746 1.00 95.00 110 ARG A CA 1
ATOM 845 C C . ARG A 1 110 ? -11.218 30.166 9.179 1.00 95.00 110 ARG A C 1
ATOM 847 O O . ARG A 1 110 ? -12.397 30.428 9.397 1.00 95.00 110 ARG A O 1
ATOM 854 N N . ASN A 1 111 ? -10.368 29.865 10.163 1.00 93.00 111 ASN A N 1
ATOM 855 C CA . ASN A 1 111 ? -10.784 29.756 11.565 1.00 93.00 111 ASN A CA 1
ATOM 856 C C . ASN A 1 111 ? -11.165 31.113 12.173 1.00 93.00 111 ASN A C 1
ATOM 858 O O . ASN A 1 111 ? -12.167 31.205 12.877 1.00 93.00 111 ASN A O 1
ATOM 862 N N . CYS A 1 112 ? -10.392 32.168 11.901 1.00 94.62 112 CYS A N 1
ATOM 863 C CA . CYS A 1 112 ? -10.692 33.518 12.381 1.00 94.62 112 CYS A CA 1
ATOM 864 C C . CYS A 1 112 ? -11.929 34.100 11.693 1.00 94.62 112 CYS A C 1
ATOM 866 O O . CYS A 1 112 ? -12.740 34.737 12.356 1.00 94.62 112 CYS A O 1
ATOM 868 N N . TRP A 1 113 ? -12.104 33.829 10.398 1.00 95.38 113 TRP A N 1
ATOM 869 C CA . TRP A 1 113 ? -13.300 34.217 9.656 1.00 95.38 113 TRP A CA 1
ATOM 870 C C . TRP A 1 113 ? -14.554 33.529 10.206 1.00 95.38 113 TRP A C 1
ATOM 872 O O . TRP A 1 113 ? -15.539 34.197 10.500 1.00 95.38 113 TRP A O 1
ATOM 882 N N . THR A 1 114 ? -14.485 32.215 10.446 1.00 92.56 114 THR A N 1
ATOM 883 C CA . THR A 1 114 ? -15.592 31.442 11.040 1.00 92.56 114 THR A CA 1
ATOM 884 C C . THR A 1 114 ? -15.934 31.963 12.437 1.00 92.56 114 THR A C 1
ATOM 886 O O . THR A 1 114 ? -17.093 32.224 12.725 1.00 92.56 114 THR A O 1
ATOM 889 N N . ARG A 1 115 ? -14.926 32.218 13.285 1.00 90.62 115 ARG A N 1
ATOM 890 C CA . ARG A 1 115 ? -15.141 32.794 14.623 1.00 90.62 115 ARG A CA 1
ATOM 891 C C . ARG A 1 115 ? -15.754 34.190 14.597 1.00 90.62 115 ARG A C 1
ATOM 893 O O . ARG A 1 115 ? -16.571 34.474 15.458 1.00 90.62 115 ARG A O 1
ATOM 900 N N . MET A 1 116 ? -15.369 35.055 13.657 1.00 88.94 116 MET A N 1
ATOM 901 C CA . MET A 1 116 ? -15.990 36.381 13.550 1.00 88.94 116 MET A CA 1
ATOM 902 C C . MET A 1 116 ? -17.411 36.313 13.000 1.00 88.94 116 MET A C 1
ATOM 904 O O . MET A 1 116 ? -18.274 37.040 13.473 1.00 88.94 116 MET A O 1
ATOM 908 N N . ARG A 1 117 ? -17.674 35.424 12.040 1.00 88.06 117 ARG A N 1
ATOM 909 C CA . ARG A 1 117 ? -19.010 35.265 11.462 1.00 88.06 117 ARG A CA 1
ATOM 910 C C . ARG A 1 117 ? -19.998 34.642 12.445 1.00 88.06 117 ARG A C 1
ATOM 912 O O . ARG A 1 117 ? -21.148 35.059 12.502 1.00 88.06 117 ARG A O 1
ATOM 919 N N . ASP A 1 118 ? -19.542 33.645 13.193 1.00 83.31 118 ASP A N 1
ATOM 920 C CA . ASP A 1 118 ? -20.388 32.871 14.098 1.00 83.31 118 ASP A CA 1
ATOM 921 C C . ASP A 1 118 ? -20.382 33.451 15.534 1.00 83.31 118 ASP A C 1
ATOM 923 O O . ASP A 1 118 ? -21.130 32.985 16.386 1.00 83.31 118 ASP A O 1
ATOM 927 N N . GLY A 1 119 ? -19.548 34.465 15.807 1.00 62.19 119 GLY A N 1
ATOM 928 C CA . GLY A 1 119 ? -19.310 35.054 17.132 1.00 62.19 119 GLY A CA 1
ATOM 929 C C . GLY A 1 119 ? -19.848 36.473 17.327 1.00 62.19 119 GLY A C 1
ATOM 930 O O . GLY A 1 119 ? -19.228 37.257 18.044 1.00 62.19 119 GLY A O 1
ATOM 931 N N . GLY A 1 120 ? -20.975 36.818 16.702 1.00 57.06 120 GLY A N 1
ATOM 932 C CA . GLY A 1 120 ? -21.717 38.025 17.067 1.00 57.06 120 GLY A CA 1
ATOM 933 C C . GLY A 1 120 ? -22.234 37.935 18.509 1.00 57.06 120 GLY A C 1
ATOM 934 O O . GLY A 1 120 ? -23.123 37.142 18.793 1.00 57.06 120 GLY A O 1
ATOM 935 N N . ASP A 1 121 ? -21.665 38.771 19.380 1.00 49.09 121 ASP A N 1
ATOM 936 C CA . ASP A 1 121 ? -22.239 39.282 20.636 1.00 49.09 121 ASP A CA 1
ATOM 937 C C . ASP A 1 121 ? -22.286 38.424 21.915 1.00 49.09 121 ASP A C 1
ATOM 939 O O . ASP A 1 121 ? -23.023 38.775 22.832 1.00 49.09 121 ASP A O 1
ATOM 943 N N . GLU A 1 122 ? -21.428 37.417 22.103 1.00 48.94 122 GLU A N 1
ATOM 944 C CA . GLU A 1 122 ? -21.206 36.869 23.459 1.00 48.94 122 GLU A CA 1
ATOM 945 C C . GLU A 1 122 ? -19.716 36.742 23.800 1.00 48.94 122 GLU A C 1
ATOM 947 O O . GLU A 1 122 ? -19.066 35.713 23.616 1.00 48.94 122 GLU A O 1
ATOM 952 N N . ALA A 1 123 ? -19.152 37.833 24.326 1.00 44.88 123 ALA A N 1
ATOM 953 C CA . ALA A 1 123 ? -17.870 37.800 25.016 1.00 44.88 123 ALA A CA 1
ATOM 954 C C . ALA A 1 123 ? -18.035 37.095 26.380 1.00 44.88 123 ALA A C 1
ATOM 956 O O . ALA A 1 123 ? -18.840 37.554 27.194 1.00 44.88 123 ALA A O 1
ATOM 957 N N . PRO A 1 124 ? -17.256 36.045 26.703 1.00 46.97 124 PRO A N 1
ATOM 958 C CA . PRO A 1 124 ? -17.215 35.528 28.060 1.00 46.97 124 PRO A CA 1
ATOM 959 C C . PRO A 1 124 ? -16.407 36.492 28.936 1.00 46.97 124 PRO A C 1
ATOM 961 O O . PRO A 1 124 ? -15.175 36.527 28.915 1.00 46.97 124 PRO A O 1
ATOM 964 N N . ALA A 1 125 ? -17.123 37.298 29.714 1.00 47.38 125 ALA A N 1
ATOM 965 C CA . ALA A 1 125 ? -16.583 37.953 30.892 1.00 47.38 125 ALA A CA 1
ATOM 966 C C . ALA A 1 125 ? -16.405 36.897 31.992 1.00 47.38 125 ALA A C 1
ATOM 968 O O . ALA A 1 125 ? -17.367 36.511 32.649 1.00 47.38 125 ALA A O 1
ATOM 969 N N . GLY A 1 126 ? -15.180 36.420 32.196 1.00 43.88 126 GLY A N 1
ATOM 970 C CA . GLY A 1 126 ? -14.883 35.560 33.336 1.00 43.88 126 GLY A CA 1
ATOM 971 C C . GLY A 1 126 ? -13.493 34.947 33.282 1.00 43.88 126 GLY A C 1
ATOM 972 O O . GLY A 1 126 ? -13.127 34.329 32.295 1.00 43.88 126 GLY A O 1
ATOM 973 N N . GLU A 1 127 ? -12.761 35.104 34.383 1.00 43.41 127 GLU A N 1
ATOM 974 C CA . GLU A 1 127 ? -11.578 34.317 34.763 1.00 43.41 127 GLU A CA 1
ATOM 975 C C . GLU A 1 127 ? -10.219 34.781 34.217 1.00 43.41 127 GLU A C 1
ATOM 977 O O . GLU A 1 127 ? -9.445 34.064 33.588 1.00 43.41 127 GLU A O 1
ATOM 982 N N . ARG A 1 128 ? -9.851 35.994 34.636 1.00 46.22 128 ARG A N 1
ATOM 983 C CA . ARG A 1 128 ? -8.503 36.237 35.164 1.00 46.22 128 ARG A CA 1
ATOM 984 C C . ARG A 1 128 ? -8.601 36.267 36.687 1.00 46.22 128 ARG A C 1
ATOM 986 O O . ARG A 1 128 ? -9.039 37.286 37.191 1.00 46.22 128 ARG A O 1
ATOM 993 N N . GLU A 1 129 ? -8.231 35.186 37.378 1.00 45.34 129 GLU A N 1
ATOM 994 C CA . GLU A 1 129 ? -7.627 35.181 38.732 1.00 45.34 129 GLU A CA 1
ATOM 995 C C . GLU A 1 129 ? -7.626 33.772 39.359 1.00 45.34 129 GLU A C 1
ATOM 997 O O . GLU A 1 129 ? -8.628 33.334 39.907 1.00 45.34 129 GLU A O 1
ATOM 1002 N N . ALA A 1 130 ? -6.476 33.087 39.318 1.00 42.09 130 ALA A N 1
ATOM 1003 C CA . ALA A 1 130 ? -5.958 32.176 40.359 1.00 42.09 130 ALA A CA 1
ATOM 1004 C C . ALA A 1 130 ? -4.626 31.581 39.852 1.00 42.09 130 ALA A C 1
ATOM 1006 O O . ALA A 1 130 ? -4.605 30.780 38.925 1.00 42.09 130 ALA A O 1
ATOM 1007 N N . LYS A 1 131 ? -3.477 32.136 40.264 1.00 38.59 131 LYS A N 1
ATOM 1008 C CA . LYS A 1 131 ? -2.623 31.616 41.356 1.00 38.59 131 LYS A CA 1
ATOM 1009 C C . LYS A 1 131 ? -2.240 30.147 41.137 1.00 38.59 131 LYS A C 1
ATOM 1011 O O . LYS A 1 131 ? -3.050 29.255 41.327 1.00 38.59 131 LYS A O 1
ATOM 1016 N N . GLU A 1 132 ? -1.036 29.844 40.659 1.00 42.56 132 GLU A N 1
ATOM 1017 C CA . GLU A 1 132 ? 0.212 29.896 41.443 1.00 42.56 132 GLU A CA 1
ATOM 1018 C C . GLU A 1 132 ? 0.065 29.182 42.796 1.00 42.56 132 GLU A C 1
ATOM 1020 O O . GLU A 1 132 ? -0.366 29.799 43.771 1.00 42.56 132 GLU A O 1
ATOM 1025 N N . LYS A 1 133 ? 0.426 27.886 42.843 1.00 37.91 133 LYS A N 1
ATOM 1026 C CA . LYS A 1 133 ? 1.151 27.234 43.954 1.00 37.91 133 LYS A CA 1
ATOM 1027 C C . LYS A 1 133 ? 1.404 25.736 43.714 1.00 37.91 133 LYS A C 1
ATOM 1029 O O . LYS A 1 133 ? 0.527 25.032 43.227 1.00 37.91 133 LYS A O 1
ATOM 1034 N N . SER A 1 134 ? 2.584 25.303 44.189 1.00 36.44 134 SER A N 1
ATOM 1035 C CA . SER A 1 134 ? 2.992 23.949 44.646 1.00 36.44 134 SER A CA 1
ATOM 1036 C C . SER A 1 134 ? 2.951 22.820 43.605 1.00 36.44 134 SER A C 1
ATOM 1038 O O . SER A 1 134 ? 1.882 22.434 43.165 1.00 36.44 134 SER A O 1
ATOM 1040 N N . VAL A 1 135 ? 4.053 22.238 43.111 1.00 43.12 135 VAL A N 1
ATOM 1041 C CA . VAL A 1 135 ? 5.224 21.621 43.780 1.00 43.12 135 VAL A CA 1
ATOM 1042 C C . VAL A 1 135 ? 4.833 20.676 44.919 1.00 43.12 135 VAL A C 1
ATOM 1044 O O . VAL A 1 135 ? 4.669 21.119 46.051 1.00 43.12 135 VAL A O 1
ATOM 1047 N N . HIS A 1 136 ? 4.772 19.375 44.619 1.00 36.06 136 HIS A N 1
ATOM 1048 C CA . HIS A 1 136 ? 5.270 18.318 45.503 1.00 36.06 136 HIS A CA 1
ATOM 1049 C C . HIS A 1 136 ? 5.675 17.065 44.692 1.00 36.06 136 HIS A C 1
ATOM 1051 O O . HIS A 1 136 ? 5.057 16.800 43.660 1.00 36.06 136 HIS A O 1
ATOM 1057 N N . PRO A 1 137 ? 6.708 16.311 45.125 1.00 49.66 137 PRO A N 1
ATOM 1058 C CA . PRO A 1 137 ? 7.230 15.130 44.442 1.00 49.66 137 PRO A CA 1
ATOM 1059 C C . PRO A 1 137 ? 6.717 13.825 45.082 1.00 49.66 137 PRO A C 1
ATOM 1061 O O . PRO A 1 137 ? 6.658 13.720 46.303 1.00 49.66 137 PRO A O 1
ATOM 1064 N N . LEU A 1 138 ? 6.405 12.821 44.263 1.00 39.22 138 LEU A N 1
ATOM 1065 C CA . LEU A 1 138 ? 6.178 11.426 44.672 1.00 39.22 138 LEU A CA 1
ATOM 1066 C C . LEU A 1 138 ? 7.100 10.573 43.799 1.00 39.22 138 LEU A C 1
ATOM 1068 O O . LEU A 1 138 ? 7.034 10.626 42.576 1.00 39.22 138 LEU A O 1
ATOM 1072 N N . GLU A 1 139 ? 8.219 10.133 44.356 1.00 34.47 139 GLU A N 1
ATOM 1073 C CA . GLU A 1 139 ? 8.396 8.884 45.104 1.00 34.47 139 GLU A CA 1
ATOM 1074 C C . GLU A 1 139 ? 8.525 7.654 44.204 1.00 34.47 139 GLU A C 1
ATOM 1076 O O . GLU A 1 139 ? 7.693 7.304 43.374 1.00 34.47 139 GLU A O 1
ATOM 1081 N N . ARG A 1 140 ? 9.700 7.068 44.394 1.00 38.44 140 ARG A N 1
ATOM 1082 C CA . ARG A 1 140 ? 10.342 5.956 43.726 1.00 38.44 140 ARG A CA 1
ATOM 1083 C C . ARG A 1 140 ? 9.790 4.682 44.364 1.00 38.44 140 ARG A C 1
ATOM 1085 O O . ARG A 1 140 ? 10.032 4.468 45.547 1.00 38.44 140 ARG A O 1
ATOM 1092 N N . VAL A 1 141 ? 9.102 3.844 43.595 1.00 40.66 141 VAL A N 1
ATOM 1093 C CA . VAL A 1 141 ? 8.794 2.466 44.001 1.00 40.66 141 VAL A CA 1
ATOM 1094 C C . VAL A 1 141 ? 9.602 1.534 43.108 1.00 40.66 141 VAL A C 1
ATOM 1096 O O . VAL A 1 141 ? 9.345 1.406 41.913 1.00 40.66 141 VAL A O 1
ATOM 1099 N N . HIS A 1 142 ? 10.645 0.969 43.714 1.00 40.72 142 HIS A N 1
ATOM 1100 C CA . HIS A 1 142 ? 11.204 -0.320 43.335 1.00 40.72 142 HIS A CA 1
ATOM 1101 C C . HIS A 1 142 ? 10.154 -1.385 43.643 1.00 40.72 142 HIS A C 1
ATOM 1103 O O . HIS A 1 142 ? 9.618 -1.379 44.749 1.00 40.72 142 HIS A O 1
ATOM 1109 N N . ASP A 1 143 ? 9.918 -2.306 42.717 1.00 36.34 143 ASP A N 1
ATOM 1110 C CA . ASP A 1 143 ? 9.510 -3.650 43.106 1.00 36.34 143 ASP A CA 1
ATOM 1111 C C . ASP A 1 143 ? 10.141 -4.659 42.149 1.00 36.34 143 ASP A C 1
ATOM 1113 O O . ASP A 1 143 ? 9.926 -4.641 40.932 1.00 36.34 143 ASP A O 1
ATOM 1117 N N . ASP A 1 144 ? 11.001 -5.472 42.746 1.00 36.53 144 ASP A N 1
ATOM 1118 C CA . ASP A 1 144 ? 11.634 -6.645 42.186 1.00 36.53 144 ASP A CA 1
ATOM 1119 C C . ASP A 1 144 ? 10.594 -7.768 42.139 1.00 36.53 144 ASP A C 1
ATOM 1121 O O . ASP A 1 144 ? 9.967 -8.088 43.149 1.00 36.53 144 ASP A O 1
ATOM 1125 N N . ARG A 1 145 ? 10.440 -8.440 40.994 1.00 35.78 145 ARG A N 1
ATOM 1126 C CA . ARG A 1 145 ? 9.926 -9.810 41.024 1.00 35.78 145 ARG A CA 1
ATOM 1127 C C . ARG A 1 145 ? 10.567 -10.692 39.967 1.00 35.78 145 ARG A C 1
ATOM 1129 O O . ARG A 1 145 ? 10.259 -10.658 38.778 1.00 35.78 145 ARG A O 1
ATOM 1136 N N . GLU A 1 146 ? 11.477 -11.468 40.516 1.00 37.72 146 GLU A N 1
ATOM 1137 C CA . GLU A 1 146 ? 12.154 -12.652 40.035 1.00 37.72 146 GLU A CA 1
ATOM 1138 C C . GLU A 1 146 ? 11.187 -13.843 39.802 1.00 37.72 146 GLU A C 1
ATOM 1140 O O . GLU A 1 146 ? 10.063 -13.878 40.308 1.00 37.72 146 GLU A O 1
ATOM 1145 N N . GLU A 1 147 ? 11.726 -14.832 39.080 1.00 36.97 147 GLU A N 1
ATOM 1146 C CA . GLU A 1 147 ? 11.378 -16.266 39.043 1.00 36.97 147 GLU A CA 1
ATOM 1147 C C . GLU A 1 147 ? 10.479 -16.842 37.921 1.00 36.97 147 GLU A C 1
ATOM 1149 O O . GLU A 1 147 ? 9.253 -16.803 37.941 1.00 36.97 147 GLU A O 1
ATOM 1154 N N . HIS A 1 148 ? 11.201 -17.504 37.001 1.00 35.41 148 HIS A N 1
ATOM 1155 C CA . HIS A 1 148 ? 11.064 -18.905 36.569 1.00 35.41 148 HIS A CA 1
ATOM 1156 C C . HIS A 1 148 ? 9.798 -19.372 35.825 1.00 35.41 148 HIS A C 1
ATOM 1158 O O . HIS A 1 148 ? 8.710 -19.422 36.371 1.00 35.41 148 HIS A O 1
ATOM 1164 N N . HIS A 1 149 ? 9.989 -19.898 34.604 1.00 38.81 149 HIS A N 1
ATOM 1165 C CA . HIS A 1 149 ? 9.893 -21.345 34.352 1.00 38.81 149 HIS A CA 1
ATOM 1166 C C . HIS A 1 149 ? 10.518 -21.739 33.003 1.00 38.81 149 HIS A C 1
ATOM 1168 O O . HIS A 1 149 ? 10.255 -21.154 31.956 1.00 38.81 149 HIS A O 1
ATOM 1174 N N . ALA A 1 150 ? 11.361 -22.767 33.080 1.00 34.81 150 ALA A N 1
ATOM 1175 C CA . ALA A 1 150 ? 11.940 -23.524 31.984 1.00 34.81 150 ALA A CA 1
ATOM 1176 C C . ALA A 1 150 ? 11.059 -24.737 31.632 1.00 34.81 150 ALA A C 1
ATOM 1178 O O . ALA A 1 150 ? 10.487 -25.342 32.535 1.00 34.81 150 ALA A O 1
ATOM 1179 N N . ALA A 1 151 ? 11.023 -25.109 30.349 1.00 36.06 151 ALA A N 1
ATOM 1180 C CA . ALA A 1 151 ? 10.844 -26.471 29.809 1.00 36.06 151 ALA A CA 1
ATOM 1181 C C . ALA A 1 151 ? 10.966 -26.348 28.271 1.00 36.06 151 ALA A C 1
ATOM 1183 O O . ALA A 1 151 ? 10.212 -25.595 27.666 1.00 36.06 151 ALA A O 1
ATOM 1184 N N . ALA A 1 152 ? 12.011 -26.825 27.587 1.00 34.91 152 ALA A N 1
ATOM 1185 C CA . ALA A 1 152 ? 12.423 -28.216 27.361 1.00 34.91 152 ALA A CA 1
ATOM 1186 C C . ALA A 1 152 ? 11.303 -29.085 26.757 1.00 34.91 152 ALA A C 1
ATOM 1188 O O . ALA A 1 152 ? 10.296 -29.343 27.409 1.00 34.91 152 ALA A O 1
ATOM 1189 N N . GLY A 1 153 ? 11.513 -29.551 25.521 1.00 31.94 153 GLY A N 1
ATOM 1190 C CA . GLY A 1 153 ? 10.615 -30.474 24.827 1.00 31.94 153 GLY A CA 1
ATOM 1191 C C . GLY A 1 153 ? 10.977 -30.681 23.355 1.00 31.94 153 GLY A C 1
ATOM 1192 O O . GLY A 1 153 ? 10.242 -30.251 22.473 1.00 31.94 153 GLY A O 1
ATOM 1193 N N . GLU A 1 154 ? 12.116 -31.325 23.092 1.00 39.31 154 GLU A N 1
ATOM 1194 C CA . GLU A 1 154 ? 12.350 -32.063 21.843 1.00 39.31 154 GLU A CA 1
ATOM 1195 C C . GLU A 1 154 ? 11.452 -33.316 21.814 1.00 39.31 154 GLU A C 1
ATOM 1197 O O . GLU A 1 154 ? 11.221 -33.905 22.864 1.00 39.31 154 GLU A O 1
ATOM 1202 N N . HIS A 1 155 ? 10.957 -33.724 20.636 1.00 36.41 155 HIS A N 1
ATOM 1203 C CA . HIS A 1 155 ? 11.046 -35.091 20.083 1.00 36.41 155 HIS A CA 1
ATOM 1204 C C . HIS A 1 155 ? 10.128 -35.286 18.856 1.00 36.41 155 HIS A C 1
ATOM 1206 O O . HIS A 1 155 ? 8.928 -35.048 18.899 1.00 36.41 155 HIS A O 1
ATOM 1212 N N . HIS A 1 156 ? 10.767 -35.737 17.769 1.00 36.72 156 HIS A N 1
ATOM 1213 C CA . HIS A 1 156 ? 10.361 -36.768 16.798 1.00 36.72 156 HIS A CA 1
ATOM 1214 C C . HIS A 1 156 ? 8.864 -37.101 16.617 1.00 36.72 156 HIS A C 1
ATOM 1216 O O . HIS A 1 156 ? 8.228 -37.583 17.544 1.00 36.72 156 HIS A O 1
ATOM 1222 N N . ALA A 1 157 ? 8.396 -37.119 15.361 1.00 32.78 157 ALA A N 1
ATOM 1223 C CA . ALA A 1 157 ? 8.065 -38.385 14.689 1.00 32.78 157 ALA A CA 1
ATOM 1224 C C . ALA A 1 157 ? 7.686 -38.181 13.214 1.00 32.78 157 ALA A C 1
ATOM 1226 O O . ALA A 1 157 ? 6.763 -37.462 12.846 1.00 32.78 157 ALA A O 1
ATOM 1227 N N . GLN A 1 158 ? 8.434 -38.903 12.400 1.00 40.12 158 GLN A N 1
ATOM 1228 C CA . GLN A 1 158 ? 8.201 -39.299 11.027 1.00 40.12 158 GLN A CA 1
ATOM 1229 C C . GLN A 1 158 ? 7.194 -40.463 11.035 1.00 40.12 158 GLN A C 1
ATOM 1231 O O . GLN A 1 158 ? 7.355 -41.386 11.831 1.00 40.12 158 GLN A O 1
ATOM 1236 N N . SER A 1 159 ? 6.160 -40.442 10.193 1.00 37.22 159 SER A N 1
ATOM 1237 C CA . SER A 1 159 ? 5.559 -41.669 9.641 1.00 37.22 159 SER A CA 1
ATOM 1238 C C . SER A 1 159 ? 4.541 -41.379 8.544 1.00 37.22 159 SER A C 1
ATOM 1240 O O . SER A 1 159 ? 3.776 -40.418 8.574 1.00 37.22 159 SER A O 1
ATOM 1242 N N . ASP A 1 160 ? 4.617 -42.266 7.566 1.00 37.00 160 ASP A N 1
ATOM 1243 C CA . ASP A 1 160 ? 3.834 -42.412 6.356 1.00 37.00 160 ASP A CA 1
ATOM 1244 C C . ASP A 1 160 ? 2.335 -42.610 6.614 1.00 37.00 160 ASP A C 1
ATOM 1246 O O . ASP A 1 160 ? 1.952 -43.287 7.564 1.00 37.00 160 ASP A O 1
ATOM 1250 N N . ALA A 1 161 ? 1.493 -42.166 5.678 1.00 34.47 161 ALA A N 1
ATOM 1251 C CA . ALA A 1 161 ? 0.363 -42.982 5.236 1.00 34.47 161 ALA A CA 1
ATOM 1252 C C . ALA A 1 161 ? -0.188 -42.504 3.890 1.00 34.47 161 ALA A C 1
ATOM 1254 O O . ALA A 1 161 ? -0.545 -41.346 3.686 1.00 34.47 161 ALA A O 1
ATOM 1255 N N . HIS A 1 162 ? -0.276 -43.477 2.995 1.00 38.44 162 HIS A N 1
ATOM 1256 C CA . HIS A 1 162 ? -1.017 -43.494 1.750 1.00 38.44 162 HIS A CA 1
ATOM 1257 C C . HIS A 1 162 ? -2.437 -42.917 1.846 1.00 38.44 162 HIS A C 1
ATOM 1259 O O . HIS A 1 162 ? -3.212 -43.305 2.715 1.00 38.44 162 HIS A O 1
ATOM 1265 N N . ALA A 1 163 ? -2.827 -42.139 0.836 1.00 35.22 163 ALA A N 1
ATOM 1266 C CA . ALA A 1 163 ? -4.217 -42.059 0.400 1.00 35.22 163 ALA A CA 1
ATOM 1267 C C . ALA A 1 163 ? -4.277 -41.776 -1.108 1.00 35.22 163 ALA A C 1
ATOM 1269 O O . ALA A 1 163 ? -4.132 -40.644 -1.566 1.00 35.22 163 ALA A O 1
ATOM 1270 N N . GLN A 1 164 ? -4.477 -42.844 -1.883 1.00 41.81 164 GLN A N 1
ATOM 1271 C CA . GLN A 1 164 ? -5.058 -42.765 -3.222 1.00 41.81 164 GLN A CA 1
ATOM 1272 C C . GLN A 1 164 ? -6.490 -42.229 -3.114 1.00 41.81 164 GLN A C 1
ATOM 1274 O O . GLN A 1 164 ? -7.221 -42.636 -2.209 1.00 41.81 164 GLN A O 1
ATOM 1279 N N . PRO A 1 165 ? -6.947 -41.466 -4.113 1.00 48.47 165 PRO A N 1
ATOM 1280 C CA . PRO A 1 165 ? -8.309 -41.638 -4.577 1.00 48.47 165 PRO A CA 1
ATOM 1281 C C . PRO A 1 165 ? -8.317 -42.242 -5.978 1.00 48.47 165 PRO A C 1
ATOM 1283 O O . PRO A 1 165 ? -7.653 -41.795 -6.914 1.00 48.47 165 PRO A O 1
ATOM 1286 N N . ALA A 1 166 ? -9.085 -43.320 -6.053 1.00 35.12 166 ALA A N 1
ATOM 1287 C CA . ALA A 1 166 ? -9.506 -43.996 -7.252 1.00 35.12 166 ALA A CA 1
ATOM 1288 C C . ALA A 1 166 ? -10.365 -43.088 -8.143 1.00 35.12 166 ALA A C 1
ATOM 1290 O O . ALA A 1 166 ? -11.152 -42.285 -7.648 1.00 35.12 166 ALA A O 1
ATOM 1291 N N . GLY A 1 167 ? -10.279 -43.351 -9.446 1.00 34.88 167 GLY A N 1
ATOM 1292 C CA . GLY A 1 167 ? -11.411 -43.243 -10.357 1.00 34.88 167 GLY A CA 1
ATOM 1293 C C . GLY A 1 167 ? -11.689 -41.856 -10.915 1.00 34.88 167 GLY A C 1
ATOM 1294 O O . GLY A 1 167 ? -12.385 -41.061 -10.297 1.00 34.88 167 GLY A O 1
ATOM 1295 N N . GLN A 1 168 ? -11.274 -41.646 -12.164 1.00 40.72 168 GLN A N 1
ATOM 1296 C CA . GLN A 1 168 ? -12.210 -41.210 -13.200 1.00 40.72 168 GLN A CA 1
ATOM 1297 C C . GLN A 1 168 ? -11.630 -41.502 -14.585 1.00 40.72 168 GLN A C 1
ATOM 1299 O O . GLN A 1 168 ? -10.843 -40.748 -15.153 1.00 40.72 168 GLN A O 1
ATOM 1304 N N . ASP A 1 169 ? -12.051 -42.657 -15.091 1.00 43.22 169 ASP A N 1
ATOM 1305 C CA . ASP A 1 169 ? -12.012 -43.052 -16.487 1.00 43.22 169 ASP A CA 1
ATOM 1306 C C . ASP A 1 169 ? -12.919 -42.125 -17.306 1.00 43.22 169 ASP A C 1
ATOM 1308 O O . ASP A 1 169 ? -14.142 -42.174 -17.177 1.00 43.22 169 ASP A O 1
ATOM 1312 N N . ALA A 1 170 ? -12.334 -41.288 -18.162 1.00 41.88 170 ALA A N 1
ATOM 1313 C CA . ALA A 1 170 ? -13.034 -40.671 -19.286 1.00 41.88 170 ALA A CA 1
ATOM 1314 C C . ALA A 1 170 ? -12.029 -40.128 -20.315 1.00 41.88 170 ALA A C 1
ATOM 1316 O O . ALA A 1 170 ? -11.277 -39.199 -20.036 1.00 41.88 170 ALA A O 1
ATOM 1317 N N . GLY A 1 171 ? -12.074 -40.682 -21.529 1.00 36.09 171 GLY A N 1
ATOM 1318 C CA . GLY A 1 171 ? -11.347 -40.195 -22.706 1.00 36.09 171 GLY A CA 1
ATOM 1319 C C . GLY A 1 171 ? -9.999 -40.891 -22.909 1.00 36.09 171 GLY A C 1
ATOM 1320 O O . GLY A 1 171 ? -9.094 -40.776 -22.103 1.00 36.09 171 GLY A O 1
ATOM 1321 N N . GLY A 1 172 ? -9.741 -41.634 -23.972 1.00 41.44 172 GLY A N 1
ATOM 1322 C CA . GLY A 1 172 ? -10.503 -41.890 -25.177 1.00 41.44 172 GLY A CA 1
ATOM 1323 C C . GLY A 1 172 ? -9.645 -42.813 -26.040 1.00 41.44 172 GLY A C 1
ATOM 1324 O O . GLY A 1 172 ? -8.468 -42.563 -26.267 1.00 41.44 172 GLY A 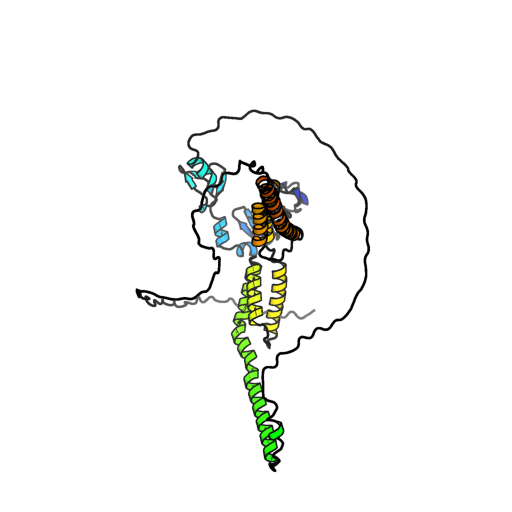O 1
ATOM 1325 N N . GLU A 1 173 ? -10.196 -43.960 -26.408 1.00 44.50 173 GLU A N 1
ATOM 1326 C CA . GLU A 1 173 ? -10.298 -44.413 -27.797 1.00 44.50 173 GLU A CA 1
ATOM 1327 C C . GLU A 1 173 ? -9.239 -43.928 -28.823 1.00 44.50 173 GLU A C 1
ATOM 1329 O O . GLU A 1 173 ? -9.579 -43.357 -29.851 1.00 44.50 173 GLU A O 1
ATOM 1334 N N . VAL A 1 174 ? -7.940 -44.192 -28.616 1.00 51.38 174 VAL A N 1
ATOM 1335 C CA . VAL A 1 174 ? -6.937 -44.037 -29.707 1.00 51.38 174 VAL A CA 1
ATOM 1336 C C . VAL A 1 174 ? -6.002 -45.249 -29.874 1.00 51.38 174 VAL A C 1
ATOM 1338 O O . VAL A 1 174 ? -5.266 -45.347 -30.852 1.00 51.38 174 VAL A O 1
ATOM 1341 N N . HIS A 1 175 ? -6.049 -46.255 -28.994 1.00 45.88 175 HIS A N 1
ATOM 1342 C CA . HIS A 1 175 ? -4.989 -47.276 -28.961 1.00 45.88 175 HIS A CA 1
ATOM 1343 C C . HIS A 1 175 ? -5.222 -48.549 -29.815 1.00 45.88 175 HIS A C 1
ATOM 1345 O O . HIS A 1 175 ? -4.310 -49.362 -29.964 1.00 45.88 175 HIS A O 1
ATOM 1351 N N . TRP A 1 176 ? -6.388 -48.741 -30.449 1.00 44.53 176 TRP A N 1
ATOM 1352 C CA . TRP A 1 176 ? -6.670 -49.983 -31.205 1.00 44.53 176 TRP A CA 1
ATOM 1353 C C . TRP A 1 176 ? -6.389 -49.931 -32.717 1.00 44.53 176 TRP A C 1
ATOM 1355 O O . TRP A 1 176 ? -6.328 -50.984 -33.355 1.00 44.53 176 TRP A O 1
ATOM 1365 N N . ASN A 1 177 ? -6.128 -48.757 -33.304 1.00 52.88 177 ASN A N 1
ATOM 1366 C CA . ASN A 1 177 ? -5.888 -48.649 -34.754 1.00 52.88 177 ASN A CA 1
ATOM 1367 C C . ASN A 1 177 ? -4.417 -48.792 -35.182 1.00 52.88 177 ASN A C 1
ATOM 1369 O O . ASN A 1 177 ? -4.152 -49.122 -36.339 1.00 52.88 177 ASN A O 1
ATOM 1373 N N . LEU A 1 178 ? -3.445 -48.657 -34.272 1.00 49.91 178 LEU A N 1
ATOM 1374 C CA . LEU A 1 178 ? -2.026 -48.731 -34.651 1.00 49.91 178 LEU A CA 1
ATOM 1375 C C . LEU A 1 178 ? -1.540 -50.172 -34.914 1.00 49.91 178 LEU A C 1
ATOM 1377 O O . LEU A 1 178 ? -0.649 -50.389 -35.732 1.00 49.91 178 LEU A O 1
ATOM 1381 N N . ARG A 1 179 ? -2.166 -51.186 -34.295 1.00 51.75 179 ARG A N 1
ATOM 1382 C CA . ARG A 1 179 ? -1.804 -52.603 -34.509 1.00 51.75 179 ARG A CA 1
ATOM 1383 C C . ARG A 1 179 ? -2.391 -53.223 -35.782 1.00 51.75 179 ARG A C 1
ATOM 1385 O O . ARG A 1 179 ? -1.824 -54.194 -36.274 1.00 51.75 179 ARG A O 1
ATOM 1392 N N . ARG A 1 180 ? -3.462 -52.667 -36.367 1.00 52.69 180 ARG A N 1
ATOM 1393 C CA . ARG A 1 180 ? -3.992 -53.144 -37.666 1.00 52.69 180 ARG A CA 1
ATOM 1394 C C . ARG A 1 180 ? -3.279 -52.543 -38.879 1.00 52.69 180 ARG A C 1
ATOM 1396 O O . ARG A 1 180 ? -3.281 -53.173 -39.933 1.00 52.69 180 ARG A O 1
ATOM 1403 N N . LEU A 1 181 ? -2.609 -51.399 -38.735 1.00 54.97 181 LEU A N 1
ATOM 1404 C CA . LEU A 1 181 ? -1.827 -50.794 -39.822 1.00 54.97 181 LEU A CA 1
ATOM 1405 C C . LEU A 1 181 ? -0.473 -51.486 -40.062 1.00 54.97 181 LEU A C 1
ATOM 1407 O O . LEU A 1 181 ? 0.044 -51.428 -41.172 1.00 54.97 181 LEU A O 1
ATOM 1411 N N . LEU A 1 182 ? 0.064 -52.218 -39.080 1.00 55.97 182 LEU A N 1
ATOM 1412 C CA . LEU A 1 182 ? 1.341 -52.939 -39.216 1.00 55.97 182 LEU A CA 1
ATOM 1413 C C . LEU A 1 182 ? 1.202 -54.386 -39.732 1.00 55.97 182 LEU A C 1
ATOM 1415 O O . LEU A 1 182 ? 2.208 -55.047 -39.976 1.00 55.97 182 LEU A O 1
ATOM 1419 N N . ALA A 1 183 ? -0.024 -54.882 -39.938 1.00 51.09 183 ALA A N 1
ATOM 1420 C CA . ALA A 1 183 ? -0.277 -56.265 -40.364 1.00 51.09 183 ALA A CA 1
ATOM 1421 C C . ALA A 1 183 ? -0.583 -56.427 -41.869 1.00 51.09 183 ALA A C 1
ATOM 1423 O O . ALA A 1 183 ? -0.692 -57.554 -42.350 1.00 51.09 183 ALA A O 1
ATOM 1424 N N . ARG A 1 184 ? -0.670 -55.338 -42.649 1.00 53.12 184 ARG A N 1
ATOM 1425 C CA . ARG A 1 184 ? -0.676 -55.410 -44.121 1.00 53.12 184 ARG A CA 1
ATOM 1426 C C . ARG A 1 184 ? 0.744 -55.227 -44.640 1.00 53.12 184 ARG A C 1
ATOM 1428 O O . ARG A 1 184 ? 1.167 -54.145 -45.026 1.00 53.12 184 ARG A O 1
ATOM 1435 N N . ARG A 1 185 ? 1.476 -56.339 -44.650 1.00 51.94 185 ARG A N 1
ATOM 1436 C CA . ARG A 1 185 ? 2.773 -56.507 -45.313 1.00 51.94 185 ARG A CA 1
ATOM 1437 C C . ARG A 1 185 ? 2.561 -56.474 -46.836 1.00 51.94 185 ARG A C 1
ATOM 1439 O O . ARG A 1 185 ? 2.673 -57.490 -47.509 1.00 51.94 185 ARG A O 1
ATOM 1446 N N . SER A 1 186 ? 2.181 -55.321 -47.388 1.00 54.19 186 SER A N 1
ATOM 1447 C CA . SER A 1 186 ? 2.368 -55.074 -48.816 1.00 54.19 186 SER A CA 1
ATOM 1448 C C . SER A 1 186 ? 3.862 -54.906 -49.043 1.00 54.19 186 SER A C 1
ATOM 1450 O O . SER A 1 186 ? 4.503 -54.151 -48.311 1.00 54.19 186 SER A O 1
ATOM 1452 N N . ALA A 1 187 ? 4.405 -55.606 -50.033 1.00 56.72 187 ALA A N 1
ATOM 1453 C CA . ALA A 1 187 ? 5.752 -55.421 -50.555 1.00 56.72 187 ALA A CA 1
ATOM 1454 C C . ALA A 1 187 ? 5.902 -54.000 -51.138 1.00 56.72 187 ALA A C 1
ATOM 1456 O O . ALA A 1 187 ? 5.913 -53.794 -52.347 1.00 56.72 187 ALA A O 1
ATOM 1457 N N . GLY A 1 188 ? 5.932 -52.996 -50.264 1.00 59.34 188 GLY A N 1
ATOM 1458 C CA . GLY A 1 188 ? 6.254 -51.628 -50.613 1.00 59.34 188 GLY A CA 1
ATOM 1459 C C . GLY A 1 188 ? 7.737 -51.580 -50.922 1.00 59.34 188 GLY A C 1
ATOM 1460 O O . GLY A 1 188 ? 8.558 -51.924 -50.073 1.00 59.34 188 GLY A O 1
ATOM 1461 N N . SER A 1 189 ? 8.063 -51.198 -52.154 1.00 67.88 189 SER A N 1
ATOM 1462 C CA . SER A 1 189 ? 9.431 -50.927 -52.589 1.00 67.88 189 SER A CA 1
ATOM 1463 C C . SER A 1 189 ? 10.167 -50.098 -51.523 1.00 67.88 189 SER A C 1
ATOM 1465 O O . SER A 1 189 ? 9.569 -49.152 -51.000 1.00 67.88 189 SER A O 1
ATOM 1467 N N . PRO A 1 190 ? 11.440 -50.395 -51.195 1.00 76.06 190 PRO A N 1
ATOM 1468 C CA . PRO A 1 190 ? 12.214 -49.644 -50.196 1.00 76.06 190 PRO A CA 1
ATOM 1469 C C . PRO A 1 190 ? 12.217 -48.129 -50.465 1.00 76.06 190 PRO A C 1
ATOM 1471 O O . PRO A 1 190 ? 12.299 -47.327 -49.538 1.00 76.06 190 PRO A O 1
ATOM 1474 N N . VAL A 1 191 ? 12.017 -47.734 -51.725 1.00 77.88 191 VAL A N 1
ATOM 1475 C CA . VAL A 1 191 ? 11.851 -46.343 -52.158 1.00 77.88 191 VAL A CA 1
ATOM 1476 C C . VAL A 1 191 ? 10.645 -45.661 -51.492 1.00 77.88 191 VAL A C 1
ATOM 1478 O O . VAL A 1 191 ? 10.751 -44.511 -51.083 1.00 77.88 191 VAL A O 1
ATOM 1481 N N . ALA A 1 192 ? 9.514 -46.351 -51.319 1.00 75.94 192 ALA A N 1
ATOM 1482 C CA . ALA A 1 192 ? 8.307 -45.768 -50.727 1.00 75.94 192 ALA A CA 1
ATOM 1483 C C . ALA A 1 192 ? 8.478 -45.456 -49.230 1.00 75.94 192 ALA A C 1
ATOM 1485 O O . ALA A 1 192 ? 7.989 -44.435 -48.751 1.00 75.94 192 ALA A O 1
ATOM 1486 N N . VAL A 1 193 ? 9.218 -46.300 -48.504 1.00 80.44 193 VAL A N 1
ATOM 1487 C CA . VAL A 1 193 ? 9.532 -46.072 -47.084 1.00 80.44 193 VAL A CA 1
ATOM 1488 C C . VAL A 1 193 ? 10.489 -44.892 -46.935 1.00 80.44 193 VAL A C 1
ATOM 1490 O O . VAL A 1 193 ? 10.248 -44.013 -46.111 1.00 80.44 193 VAL A O 1
ATOM 1493 N N . ILE A 1 194 ? 11.523 -44.821 -47.779 1.00 82.88 194 ILE A N 1
ATOM 1494 C CA . ILE A 1 194 ? 12.470 -43.698 -47.782 1.00 82.88 194 ILE A CA 1
ATOM 1495 C C . ILE A 1 194 ? 11.738 -42.384 -48.080 1.00 82.88 194 ILE A C 1
ATOM 1497 O O . ILE A 1 194 ? 11.918 -41.410 -47.354 1.00 82.88 194 ILE A O 1
ATOM 1501 N N . MET A 1 195 ? 10.855 -42.361 -49.081 1.00 83.50 195 MET A N 1
ATOM 1502 C CA . MET A 1 195 ? 10.081 -41.163 -49.419 1.00 83.50 195 MET A CA 1
ATOM 1503 C C . MET A 1 195 ? 9.116 -40.745 -48.301 1.00 83.50 195 MET A C 1
ATOM 1505 O O . MET A 1 195 ? 8.986 -39.553 -48.037 1.00 83.50 195 MET A O 1
ATOM 1509 N N . ALA A 1 196 ? 8.488 -41.691 -47.596 1.00 84.00 196 ALA A N 1
ATOM 1510 C CA . ALA A 1 196 ? 7.640 -41.382 -46.443 1.00 84.00 196 ALA A CA 1
ATOM 1511 C C . ALA A 1 196 ? 8.447 -40.811 -45.263 1.00 84.00 196 ALA A C 1
ATOM 1513 O O . ALA A 1 196 ? 8.025 -39.837 -44.640 1.00 84.00 196 ALA A O 1
ATOM 1514 N N . CYS A 1 197 ? 9.632 -41.362 -44.983 1.00 84.62 197 CYS A N 1
ATOM 1515 C CA . CYS A 1 197 ? 10.536 -40.824 -43.966 1.00 84.62 197 CYS A CA 1
ATOM 1516 C C . CYS A 1 197 ? 11.039 -39.421 -44.331 1.00 84.62 197 CYS A C 1
ATOM 1518 O O . CYS A 1 197 ? 11.068 -38.547 -43.468 1.00 84.62 197 CYS A O 1
ATOM 1520 N N . LEU A 1 198 ? 11.382 -39.181 -45.601 1.00 88.38 198 LEU A N 1
ATOM 1521 C CA . LEU A 1 198 ? 11.782 -37.857 -46.083 1.00 88.38 198 LEU A CA 1
ATOM 1522 C C . LEU A 1 198 ? 10.629 -36.852 -46.012 1.00 88.38 198 LEU A C 1
ATOM 1524 O O . LEU A 1 198 ? 10.852 -35.714 -45.611 1.00 88.38 198 LEU A O 1
ATOM 1528 N N . ALA A 1 199 ? 9.401 -37.266 -46.331 1.00 87.19 199 ALA A N 1
ATOM 1529 C CA . ALA A 1 199 ? 8.221 -36.417 -46.201 1.00 87.19 199 ALA A CA 1
ATOM 1530 C C . ALA A 1 199 ? 7.952 -36.043 -44.735 1.00 87.19 199 ALA A C 1
ATOM 1532 O O . ALA A 1 199 ? 7.761 -34.869 -44.439 1.00 87.19 199 ALA A O 1
ATOM 1533 N N . LEU A 1 200 ? 8.021 -37.002 -43.804 1.00 87.00 200 LEU A N 1
ATOM 1534 C CA . LEU A 1 200 ? 7.868 -36.731 -42.370 1.00 87.00 200 LEU A CA 1
ATOM 1535 C C . LEU A 1 200 ? 8.988 -35.838 -41.824 1.00 87.00 200 LEU A C 1
ATOM 1537 O O . LEU A 1 200 ? 8.712 -34.923 -41.050 1.00 87.00 200 LEU A O 1
ATOM 1541 N N . ALA A 1 201 ? 10.234 -36.057 -42.250 1.00 86.06 201 ALA A N 1
ATOM 1542 C CA . ALA A 1 201 ? 11.355 -35.197 -41.885 1.00 86.06 201 ALA A CA 1
ATOM 1543 C C . ALA A 1 201 ? 11.166 -33.773 -42.430 1.00 86.06 201 ALA A C 1
ATOM 1545 O O . ALA A 1 201 ? 11.341 -32.807 -41.692 1.00 86.06 201 ALA A O 1
ATOM 1546 N N . ALA A 1 202 ? 10.732 -33.627 -43.684 1.00 85.75 202 ALA A N 1
ATOM 1547 C CA . ALA A 1 202 ? 10.433 -32.331 -44.283 1.00 85.75 202 ALA A CA 1
ATOM 1548 C C . ALA A 1 202 ? 9.266 -31.624 -43.575 1.00 85.75 202 ALA A C 1
ATOM 1550 O O . ALA A 1 202 ? 9.357 -30.430 -43.303 1.00 85.75 202 ALA A O 1
ATOM 1551 N N . SER A 1 203 ? 8.203 -32.348 -43.208 1.00 81.56 203 SER A N 1
ATOM 1552 C CA . SER A 1 203 ? 7.083 -31.806 -42.430 1.00 81.56 203 SER A CA 1
ATOM 1553 C C . SER A 1 203 ? 7.502 -31.388 -41.019 1.00 81.56 203 SER A C 1
ATOM 1555 O O . SER A 1 203 ? 7.082 -30.332 -40.555 1.00 81.56 203 SER A O 1
ATOM 1557 N N . ALA A 1 204 ? 8.362 -32.161 -40.350 1.00 79.56 204 ALA A N 1
ATOM 1558 C CA . ALA A 1 204 ? 8.914 -31.793 -39.048 1.00 79.56 204 ALA A CA 1
ATOM 1559 C C . ALA A 1 204 ? 9.797 -30.537 -39.140 1.00 79.56 204 ALA A C 1
ATOM 1561 O O . ALA A 1 204 ? 9.687 -29.649 -38.299 1.00 79.56 204 ALA A O 1
ATOM 1562 N N . VAL A 1 205 ? 10.618 -30.415 -40.188 1.00 79.00 205 VAL A N 1
ATOM 1563 C CA . VAL A 1 205 ? 11.436 -29.218 -40.442 1.00 79.00 205 VAL A CA 1
ATOM 1564 C C . VAL A 1 205 ? 10.559 -28.002 -40.753 1.00 79.00 205 VAL A C 1
ATOM 1566 O O . VAL A 1 205 ? 10.791 -26.938 -40.182 1.00 79.00 205 VAL A O 1
ATOM 1569 N N . LEU A 1 206 ? 9.517 -28.145 -41.582 1.00 75.06 206 LEU A N 1
ATOM 1570 C CA . LEU A 1 206 ? 8.569 -27.057 -41.854 1.00 75.06 206 LEU A CA 1
ATOM 1571 C C . LEU A 1 206 ? 7.819 -26.620 -40.591 1.00 75.06 206 LEU A C 1
ATOM 1573 O O . LEU A 1 206 ? 7.673 -25.422 -40.362 1.00 75.06 206 LEU A O 1
ATOM 1577 N N . ALA A 1 207 ? 7.391 -27.566 -39.750 1.00 69.50 207 ALA A N 1
ATOM 1578 C CA . ALA A 1 207 ? 6.753 -27.259 -38.474 1.00 69.50 207 ALA A CA 1
ATOM 1579 C C . ALA A 1 207 ? 7.720 -26.510 -37.541 1.00 69.50 207 ALA A C 1
ATOM 1581 O O . ALA A 1 207 ? 7.361 -25.478 -36.981 1.00 69.50 207 ALA A O 1
ATOM 1582 N N . VAL A 1 208 ? 8.976 -26.949 -37.429 1.00 67.06 208 VAL A N 1
ATOM 1583 C CA . VAL A 1 208 ? 9.999 -26.240 -36.641 1.00 67.06 208 VAL A CA 1
ATOM 1584 C C . VAL A 1 208 ? 10.264 -24.835 -37.192 1.00 67.06 208 VAL A C 1
ATOM 1586 O O . VAL A 1 208 ? 10.452 -23.909 -36.406 1.00 67.06 208 VAL A O 1
ATOM 1589 N N . MET A 1 209 ? 10.224 -24.634 -38.511 1.00 66.25 209 MET A N 1
ATOM 1590 C CA . MET A 1 209 ? 10.386 -23.303 -39.106 1.00 66.25 209 MET A CA 1
ATOM 1591 C C . MET A 1 209 ? 9.154 -22.402 -38.930 1.00 66.25 209 MET A C 1
ATOM 1593 O O . MET A 1 209 ? 9.322 -21.211 -38.678 1.00 66.25 209 MET A O 1
ATOM 1597 N N . GLN A 1 210 ? 7.930 -22.940 -38.982 1.00 64.00 210 GLN A N 1
ATOM 1598 C CA . GLN A 1 210 ? 6.699 -22.166 -38.752 1.00 64.00 210 GLN A CA 1
ATOM 1599 C C . GLN A 1 210 ? 6.470 -21.818 -37.273 1.00 64.00 210 GLN A C 1
ATOM 1601 O O . GLN A 1 210 ? 6.045 -20.704 -36.972 1.00 64.00 210 GLN A O 1
ATOM 1606 N N . PHE A 1 211 ? 6.786 -22.724 -36.343 1.00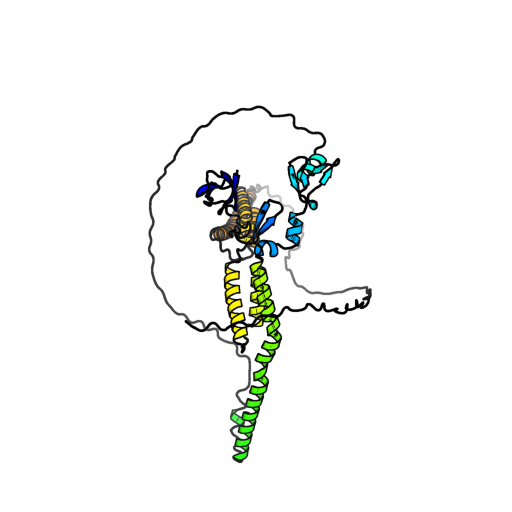 57.56 211 PHE A N 1
ATOM 1607 C CA . PHE A 1 211 ? 6.651 -22.484 -34.898 1.00 57.56 211 PHE A CA 1
ATOM 1608 C C . PHE A 1 211 ? 7.899 -21.846 -34.266 1.00 57.56 211 PHE A C 1
ATOM 1610 O O . PHE A 1 211 ? 7.835 -21.301 -33.163 1.00 57.56 211 PHE A O 1
ATOM 1617 N N . GLY A 1 212 ? 9.041 -21.875 -34.958 1.00 58.75 212 GLY A N 1
ATOM 1618 C CA . GLY A 1 212 ? 10.303 -21.322 -34.472 1.00 58.75 212 GLY A CA 1
ATOM 1619 C C . GLY A 1 212 ? 10.287 -19.802 -34.325 1.00 58.75 212 GLY A C 1
ATOM 1620 O O . GLY A 1 212 ? 10.934 -19.278 -33.414 1.00 58.75 212 GLY A O 1
ATOM 1621 N N . ASP A 1 213 ? 9.520 -19.080 -35.152 1.00 64.81 213 ASP A N 1
ATOM 1622 C CA . ASP A 1 213 ? 9.496 -17.611 -35.116 1.00 64.81 213 ASP A CA 1
ATOM 1623 C C . ASP A 1 213 ? 8.372 -16.996 -34.267 1.00 64.81 213 ASP A C 1
ATOM 1625 O O . ASP A 1 213 ? 8.406 -15.805 -33.966 1.00 64.81 213 ASP A O 1
ATOM 1629 N N . SER A 1 214 ? 7.429 -17.803 -33.771 1.00 67.75 214 SER A N 1
ATOM 1630 C CA . SER A 1 214 ? 6.297 -17.314 -32.968 1.00 67.75 214 SER A CA 1
ATOM 1631 C C . SER A 1 214 ? 6.742 -16.659 -31.652 1.00 67.75 214 SER A C 1
ATOM 1633 O O . SER A 1 214 ? 6.184 -15.642 -31.247 1.00 67.75 214 SER A O 1
ATOM 1635 N N . ALA A 1 215 ? 7.787 -17.191 -31.005 1.00 69.25 215 ALA A N 1
ATOM 1636 C CA . ALA A 1 215 ? 8.354 -16.599 -29.788 1.00 69.25 215 ALA A CA 1
ATOM 1637 C C . ALA A 1 215 ? 9.015 -15.232 -30.054 1.00 69.25 215 ALA A C 1
ATOM 1639 O O . ALA A 1 215 ? 8.812 -14.284 -29.305 1.00 69.25 215 ALA A O 1
ATOM 1640 N N . GLY A 1 216 ? 9.755 -15.109 -31.159 1.00 79.31 216 GLY A N 1
ATOM 1641 C CA . GLY A 1 216 ? 10.428 -13.868 -31.542 1.00 79.31 216 GLY A CA 1
ATOM 1642 C C . GLY A 1 216 ? 9.454 -12.802 -32.039 1.00 79.31 216 GLY A C 1
ATOM 1643 O O . GLY A 1 216 ? 9.660 -11.621 -31.775 1.00 79.31 216 GLY A O 1
ATOM 1644 N N . ALA A 1 217 ? 8.381 -13.202 -32.724 1.00 84.75 217 ALA A N 1
ATOM 1645 C CA . ALA A 1 217 ? 7.302 -12.302 -33.116 1.00 84.75 217 ALA A CA 1
ATOM 1646 C C . ALA A 1 217 ? 6.587 -11.720 -31.889 1.00 84.75 217 ALA A C 1
ATOM 1648 O O . ALA A 1 217 ? 6.451 -10.501 -31.795 1.00 84.75 217 ALA A O 1
ATOM 1649 N N . TRP A 1 218 ? 6.235 -12.571 -30.918 1.00 88.75 218 TRP A N 1
ATOM 1650 C CA . TRP A 1 218 ? 5.626 -12.131 -29.663 1.00 88.75 218 TRP A CA 1
ATOM 1651 C C . TRP A 1 218 ? 6.544 -11.181 -28.886 1.00 88.75 218 TRP A C 1
ATOM 1653 O O . TRP A 1 218 ? 6.092 -10.129 -28.438 1.00 88.75 218 TRP A O 1
ATOM 1663 N N . GLU A 1 219 ? 7.837 -11.515 -28.774 1.00 88.50 219 GLU A N 1
ATOM 1664 C CA . GLU A 1 219 ? 8.825 -10.650 -28.123 1.00 88.50 219 GLU A CA 1
ATOM 1665 C C . GLU A 1 219 ? 8.889 -9.274 -28.781 1.00 88.50 219 GLU A C 1
ATOM 1667 O O . GLU A 1 219 ? 8.878 -8.282 -28.066 1.00 88.50 219 GLU A O 1
ATOM 1672 N N . ARG A 1 220 ? 8.918 -9.186 -30.118 1.00 87.25 220 ARG A N 1
ATOM 1673 C CA . ARG A 1 220 ? 8.950 -7.897 -30.835 1.00 87.25 220 ARG A CA 1
ATOM 1674 C C . ARG A 1 220 ? 7.689 -7.069 -30.599 1.00 87.25 220 ARG A C 1
ATOM 1676 O O . ARG A 1 220 ? 7.793 -5.859 -30.424 1.00 87.25 220 ARG A O 1
ATOM 1683 N N . GLU A 1 221 ? 6.530 -7.717 -30.585 1.00 90.56 221 GLU A N 1
ATOM 1684 C CA . GLU A 1 221 ? 5.233 -7.069 -30.376 1.00 90.56 221 GLU A CA 1
ATOM 1685 C C . GLU A 1 221 ? 5.083 -6.529 -28.945 1.00 90.56 221 GLU A C 1
ATOM 1687 O O . GLU A 1 221 ? 4.686 -5.383 -28.755 1.00 90.56 221 GLU A O 1
ATOM 1692 N N . HIS A 1 222 ? 5.488 -7.310 -27.940 1.00 90.00 222 HIS A N 1
ATOM 1693 C CA . HIS A 1 222 ? 5.283 -6.976 -26.525 1.00 90.00 222 HIS A CA 1
ATOM 1694 C C . HIS A 1 222 ? 6.504 -6.308 -25.878 1.00 90.00 222 HIS A C 1
ATOM 1696 O O . HIS A 1 222 ? 6.446 -5.903 -24.718 1.00 90.00 222 HIS A O 1
ATOM 1702 N N . HIS A 1 223 ? 7.615 -6.143 -26.607 1.00 89.81 223 HIS A N 1
ATOM 1703 C CA . HIS A 1 223 ? 8.824 -5.501 -26.083 1.00 89.81 223 HIS A CA 1
ATOM 1704 C C . HIS A 1 223 ? 8.528 -4.099 -25.539 1.00 89.81 223 HIS A C 1
ATOM 1706 O O . HIS A 1 223 ? 8.935 -3.760 -24.429 1.00 89.81 223 HIS A O 1
ATOM 1712 N N . ALA A 1 224 ? 7.807 -3.281 -26.311 1.00 90.88 224 ALA A N 1
ATOM 1713 C CA . ALA A 1 224 ? 7.465 -1.921 -25.907 1.00 90.88 224 ALA A CA 1
ATOM 1714 C C . ALA A 1 224 ? 6.570 -1.905 -24.657 1.00 90.88 224 ALA A C 1
ATOM 1716 O O . ALA A 1 224 ? 6.789 -1.092 -23.761 1.00 90.88 224 ALA A O 1
ATOM 1717 N N . GLU A 1 225 ? 5.617 -2.833 -24.569 1.00 93.69 225 GLU A N 1
ATOM 1718 C CA . GLU A 1 225 ? 4.709 -2.964 -23.429 1.00 93.69 225 GLU A CA 1
ATOM 1719 C C . GLU A 1 225 ? 5.446 -3.392 -22.153 1.00 93.69 225 GLU A C 1
ATOM 1721 O O . GLU A 1 225 ? 5.271 -2.770 -21.109 1.00 93.69 225 GLU A O 1
ATOM 1726 N N . ILE A 1 226 ? 6.343 -4.381 -22.235 1.00 92.88 226 ILE A N 1
ATOM 1727 C CA . ILE A 1 226 ? 7.147 -4.842 -21.090 1.00 92.88 226 ILE A CA 1
ATOM 1728 C C . ILE A 1 226 ? 8.015 -3.702 -20.542 1.00 92.88 226 ILE A C 1
ATOM 1730 O O . ILE A 1 226 ? 8.061 -3.479 -19.330 1.00 92.88 226 ILE A O 1
ATOM 1734 N N . ILE A 1 227 ? 8.685 -2.952 -21.423 1.00 93.19 227 ILE A N 1
ATOM 1735 C CA . ILE A 1 227 ? 9.505 -1.804 -21.015 1.00 93.19 227 ILE A CA 1
ATOM 1736 C C . ILE A 1 227 ? 8.633 -0.694 -20.415 1.00 93.19 227 ILE A C 1
ATOM 1738 O O . ILE A 1 227 ? 9.006 -0.118 -19.392 1.00 93.19 227 ILE A O 1
ATOM 1742 N N . ALA A 1 228 ? 7.465 -0.420 -21.000 1.00 94.00 228 ALA A N 1
ATOM 1743 C CA . ALA A 1 228 ? 6.541 0.588 -20.493 1.00 94.00 228 ALA A CA 1
ATOM 1744 C C . ALA A 1 228 ? 5.985 0.221 -19.108 1.00 94.00 228 ALA A C 1
ATOM 1746 O O . ALA A 1 228 ? 5.999 1.065 -18.215 1.00 94.00 228 ALA A O 1
ATOM 1747 N N . LEU A 1 229 ? 5.551 -1.027 -18.900 1.00 94.50 229 LEU A N 1
ATOM 1748 C CA . LEU A 1 229 ? 5.052 -1.509 -17.608 1.00 94.50 229 LEU A CA 1
ATOM 1749 C C . LEU A 1 229 ? 6.131 -1.431 -16.527 1.00 94.50 229 LEU A C 1
ATOM 1751 O O . LEU A 1 229 ? 5.858 -0.958 -15.424 1.00 94.50 229 LEU A O 1
ATOM 1755 N N . LYS A 1 230 ? 7.371 -1.820 -16.853 1.00 94.50 230 LYS A N 1
ATOM 1756 C CA . LYS A 1 230 ? 8.509 -1.691 -15.935 1.00 94.50 230 LYS A CA 1
ATOM 1757 C C . LYS A 1 230 ? 8.771 -0.230 -15.573 1.00 94.50 230 LYS A C 1
ATOM 1759 O O . LYS A 1 230 ? 8.844 0.094 -14.394 1.00 94.50 230 LYS A O 1
ATOM 1764 N N . ALA A 1 231 ? 8.867 0.654 -16.566 1.00 93.88 231 ALA A N 1
ATOM 1765 C CA . ALA A 1 231 ? 9.123 2.073 -16.330 1.00 93.88 231 ALA A CA 1
ATOM 1766 C C . ALA A 1 231 ? 8.004 2.731 -15.502 1.00 93.88 231 ALA A C 1
ATOM 1768 O O . ALA A 1 231 ? 8.284 3.494 -14.580 1.00 93.88 231 ALA A O 1
ATOM 1769 N N . GLN A 1 232 ? 6.736 2.408 -15.779 1.00 95.19 232 GLN A N 1
ATOM 1770 C CA . GLN A 1 232 ? 5.597 2.878 -14.983 1.00 95.19 232 GLN A CA 1
ATOM 1771 C C . GLN A 1 232 ? 5.685 2.394 -13.534 1.00 95.19 232 GLN A C 1
ATOM 1773 O O . GLN A 1 232 ? 5.501 3.192 -12.617 1.00 95.19 232 GLN A O 1
ATOM 1778 N N . ALA A 1 233 ? 5.996 1.113 -13.322 1.00 93.50 233 ALA A N 1
ATOM 1779 C CA . ALA A 1 233 ? 6.165 0.549 -11.989 1.00 93.50 233 ALA A CA 1
ATOM 1780 C C . ALA A 1 233 ? 7.294 1.248 -11.213 1.00 93.50 233 ALA A C 1
ATOM 1782 O O . ALA A 1 233 ? 7.098 1.641 -10.064 1.00 93.50 233 ALA A O 1
ATOM 1783 N N . GLU A 1 234 ? 8.447 1.471 -11.850 1.00 93.12 234 GLU A N 1
ATOM 1784 C CA . GLU A 1 234 ? 9.590 2.182 -11.263 1.00 93.12 234 GLU A CA 1
ATOM 1785 C C . GLU A 1 234 ? 9.240 3.622 -10.882 1.00 93.12 234 GLU A C 1
ATOM 1787 O O . GLU A 1 234 ? 9.550 4.053 -9.772 1.00 93.12 234 GLU A O 1
ATOM 1792 N N . ILE A 1 235 ? 8.544 4.349 -11.763 1.00 93.50 235 ILE A N 1
ATOM 1793 C CA . ILE A 1 235 ? 8.080 5.713 -11.485 1.00 93.50 235 ILE A CA 1
ATOM 1794 C C . ILE A 1 235 ? 7.108 5.713 -10.303 1.00 93.50 235 ILE A C 1
ATOM 1796 O O . ILE A 1 235 ? 7.271 6.523 -9.394 1.00 93.50 235 ILE A O 1
ATOM 1800 N N . LEU A 1 236 ? 6.128 4.803 -10.280 1.00 90.25 236 LEU A N 1
ATOM 1801 C CA . LEU A 1 236 ? 5.140 4.702 -9.200 1.00 90.25 236 LEU A CA 1
ATOM 1802 C C . LEU A 1 236 ? 5.797 4.406 -7.849 1.00 90.25 236 LEU A C 1
ATOM 1804 O O . LEU A 1 236 ? 5.473 5.056 -6.856 1.00 90.25 236 LEU A O 1
ATOM 1808 N N . VAL A 1 237 ? 6.762 3.485 -7.812 1.00 84.12 237 VAL A N 1
ATOM 1809 C CA . VAL A 1 237 ? 7.549 3.213 -6.601 1.00 84.12 237 VAL A CA 1
ATOM 1810 C C . VAL A 1 237 ? 8.362 4.446 -6.193 1.00 84.12 237 VAL A C 1
ATOM 1812 O O . VAL A 1 237 ? 8.351 4.811 -5.019 1.00 84.12 237 VAL A O 1
ATOM 1815 N N . ALA A 1 238 ? 9.010 5.129 -7.141 1.00 83.31 238 ALA A N 1
ATOM 1816 C CA . ALA A 1 238 ? 9.828 6.310 -6.864 1.00 83.31 238 ALA A CA 1
ATOM 1817 C C . ALA A 1 238 ? 9.021 7.500 -6.315 1.00 83.31 238 ALA A C 1
ATOM 1819 O O . ALA A 1 238 ? 9.521 8.235 -5.466 1.00 83.31 238 ALA A O 1
ATOM 1820 N N . VAL A 1 239 ? 7.768 7.683 -6.751 1.00 84.75 239 VAL A N 1
ATOM 1821 C CA . VAL A 1 239 ? 6.864 8.722 -6.217 1.00 84.75 239 VAL A CA 1
ATOM 1822 C C . VAL A 1 239 ? 6.131 8.293 -4.937 1.00 84.75 239 VAL A C 1
ATOM 1824 O O . VAL A 1 239 ? 5.248 9.008 -4.469 1.00 84.75 239 VAL A O 1
ATOM 1827 N N . GLY A 1 240 ? 6.466 7.131 -4.366 1.00 76.94 240 GLY A N 1
ATOM 1828 C CA . GLY A 1 240 ? 5.892 6.630 -3.112 1.00 76.94 240 GLY A CA 1
ATOM 1829 C C . GLY A 1 240 ? 4.557 5.890 -3.257 1.00 76.94 240 GLY A C 1
ATOM 1830 O O . GLY A 1 240 ? 4.009 5.413 -2.266 1.00 76.94 240 GLY A O 1
ATOM 1831 N N . LYS A 1 241 ? 4.042 5.709 -4.478 1.00 78.94 241 LYS A N 1
ATOM 1832 C CA . LYS A 1 241 ? 2.851 4.894 -4.778 1.00 78.94 241 LYS A CA 1
ATOM 1833 C C . LYS A 1 241 ? 3.224 3.415 -4.914 1.00 78.94 241 LYS A C 1
ATOM 1835 O O . LYS A 1 241 ? 2.978 2.777 -5.938 1.00 78.94 241 LYS A O 1
ATOM 1840 N N . VAL A 1 242 ? 3.830 2.858 -3.864 1.00 83.31 242 VAL A N 1
ATOM 1841 C CA . VAL A 1 242 ? 4.460 1.525 -3.901 1.00 83.31 242 VAL A CA 1
ATOM 1842 C C . VAL A 1 242 ? 3.461 0.425 -4.279 1.00 83.31 242 VAL A C 1
ATOM 1844 O O . VAL A 1 242 ? 3.791 -0.439 -5.085 1.00 83.31 242 VAL A O 1
ATOM 1847 N N . ARG A 1 243 ? 2.215 0.486 -3.784 1.00 81.81 243 ARG A N 1
ATOM 1848 C CA . ARG A 1 243 ? 1.168 -0.501 -4.111 1.00 81.81 243 ARG A CA 1
ATOM 1849 C C . ARG A 1 243 ? 0.809 -0.517 -5.602 1.00 81.81 243 ARG A C 1
ATOM 1851 O O . ARG A 1 243 ? 0.815 -1.581 -6.210 1.00 81.81 243 ARG A O 1
ATOM 1858 N N . GLU A 1 244 ? 0.552 0.653 -6.189 1.00 86.19 244 GLU A N 1
ATOM 1859 C CA . GLU A 1 244 ? 0.258 0.788 -7.627 1.00 86.19 244 GLU A CA 1
ATOM 1860 C C . GLU A 1 244 ? 1.462 0.327 -8.473 1.00 86.19 244 GLU A C 1
ATOM 1862 O O . GLU A 1 244 ? 1.302 -0.322 -9.506 1.00 86.19 244 GLU A O 1
ATOM 1867 N N . GLY A 1 245 ? 2.687 0.602 -8.008 1.00 88.75 245 GLY A N 1
ATOM 1868 C CA . GLY A 1 245 ? 3.910 0.119 -8.650 1.00 88.75 245 GLY A CA 1
ATOM 1869 C C . GLY A 1 245 ? 4.043 -1.408 -8.629 1.00 88.75 245 GLY A C 1
ATOM 1870 O O . GLY A 1 245 ? 4.350 -2.014 -9.655 1.00 88.75 245 GLY A O 1
ATOM 1871 N N . VAL A 1 246 ? 3.751 -2.053 -7.495 1.00 88.56 246 VAL A N 1
ATOM 1872 C CA . VAL A 1 246 ? 3.727 -3.525 -7.378 1.00 88.56 246 VAL A CA 1
ATOM 1873 C C . VAL A 1 246 ? 2.667 -4.139 -8.296 1.00 88.56 246 VAL A C 1
ATOM 1875 O O . VAL A 1 246 ? 2.927 -5.157 -8.936 1.00 88.56 246 VAL A O 1
ATOM 1878 N N . GLU A 1 247 ? 1.491 -3.521 -8.420 1.00 90.56 247 GLU A N 1
ATOM 1879 C CA . GLU A 1 247 ? 0.456 -3.971 -9.360 1.00 90.56 247 GLU A CA 1
ATOM 1880 C C . GLU A 1 247 ? 0.945 -3.946 -10.814 1.00 90.56 247 GLU A C 1
ATOM 1882 O O . GLU A 1 247 ? 0.730 -4.920 -11.539 1.00 90.56 247 GLU A O 1
ATOM 1887 N N . LYS A 1 248 ? 1.672 -2.897 -11.218 1.00 95.94 248 LYS A N 1
ATOM 1888 C CA . LYS A 1 248 ? 2.265 -2.797 -12.562 1.00 95.94 248 LYS A CA 1
ATOM 1889 C C . LYS A 1 248 ? 3.362 -3.828 -12.809 1.00 95.94 248 LYS A C 1
ATOM 1891 O O . LYS A 1 248 ? 3.409 -4.421 -13.888 1.00 95.94 248 LYS A O 1
ATOM 1896 N N . TYR A 1 249 ? 4.192 -4.123 -11.809 1.00 94.25 249 TYR A N 1
ATOM 1897 C CA . TYR A 1 249 ? 5.123 -5.246 -11.908 1.00 94.25 249 TYR A CA 1
ATOM 1898 C C . TYR A 1 249 ? 4.393 -6.585 -12.067 1.00 94.25 249 TYR A C 1
ATOM 1900 O O . TYR A 1 249 ? 4.772 -7.387 -12.914 1.00 94.25 249 TYR A O 1
ATOM 1908 N N . ASN A 1 250 ? 3.320 -6.826 -11.312 1.00 90.88 250 ASN A N 1
ATOM 1909 C CA . ASN A 1 250 ? 2.533 -8.054 -11.441 1.00 90.88 250 ASN A CA 1
ATOM 1910 C C . ASN A 1 250 ? 1.863 -8.179 -12.817 1.00 90.88 250 ASN A C 1
ATOM 1912 O O . ASN A 1 250 ? 1.781 -9.280 -13.356 1.00 90.88 250 ASN A O 1
ATOM 1916 N N . GLU A 1 251 ? 1.399 -7.073 -13.398 1.00 93.38 251 GLU A N 1
ATOM 1917 C CA . GLU A 1 251 ? 0.869 -7.024 -14.765 1.00 93.38 251 GLU A CA 1
ATOM 1918 C C . GLU A 1 251 ? 1.925 -7.460 -15.794 1.00 93.38 251 GLU A C 1
ATOM 1920 O O . GLU A 1 251 ? 1.666 -8.364 -16.590 1.00 93.38 251 GLU A O 1
ATOM 1925 N N . LEU A 1 252 ? 3.151 -6.936 -15.686 1.00 94.00 252 LEU A N 1
ATOM 1926 C CA . LEU A 1 252 ? 4.294 -7.370 -16.498 1.00 94.00 252 LEU A CA 1
ATOM 1927 C C . LEU A 1 252 ? 4.575 -8.868 -16.328 1.00 94.00 252 LEU A C 1
ATOM 1929 O O . LEU A 1 252 ? 4.749 -9.588 -17.311 1.00 94.00 252 LEU A O 1
ATOM 1933 N N . LEU A 1 253 ? 4.603 -9.366 -15.089 1.00 91.50 253 LEU A N 1
ATOM 1934 C CA . LEU A 1 253 ? 4.890 -10.778 -14.826 1.00 91.50 253 LEU A CA 1
ATOM 1935 C C . LEU A 1 253 ? 3.799 -11.706 -15.361 1.00 91.50 253 LEU A C 1
ATOM 1937 O O . LEU A 1 253 ? 4.129 -12.773 -15.873 1.00 91.50 253 LEU A O 1
ATOM 1941 N N . ARG A 1 254 ? 2.523 -11.303 -15.314 1.00 92.56 254 ARG A N 1
ATOM 1942 C CA . ARG A 1 254 ? 1.424 -12.053 -15.945 1.00 92.56 254 ARG A CA 1
ATOM 1943 C C . ARG A 1 254 ? 1.574 -12.109 -17.460 1.00 92.56 254 ARG A C 1
ATOM 1945 O O . ARG A 1 254 ? 1.347 -13.169 -18.034 1.00 92.56 254 ARG A O 1
ATOM 1952 N N . LEU A 1 255 ? 1.985 -11.004 -18.084 1.00 91.25 255 LEU A N 1
ATOM 1953 C CA . LEU A 1 255 ? 2.195 -10.931 -19.531 1.00 91.25 255 LEU A CA 1
ATOM 1954 C C . LEU A 1 255 ? 3.282 -11.913 -20.001 1.00 91.25 255 LEU A C 1
ATOM 1956 O O . LEU A 1 255 ? 3.153 -12.554 -21.045 1.00 91.25 255 LEU A O 1
ATOM 1960 N N . VAL A 1 256 ? 4.338 -12.058 -19.198 1.00 90.69 256 VAL A N 1
ATOM 1961 C CA . VAL A 1 256 ? 5.509 -12.896 -19.495 1.00 90.69 256 VAL A CA 1
ATOM 1962 C C . VAL A 1 256 ? 5.346 -14.351 -19.019 1.00 90.69 256 VAL A C 1
ATOM 1964 O O . VAL A 1 256 ? 6.079 -15.235 -19.467 1.00 90.69 256 VAL A O 1
ATOM 1967 N N . ASN A 1 257 ? 4.391 -14.632 -18.129 1.00 87.75 257 ASN A N 1
ATOM 1968 C CA . ASN A 1 257 ? 4.277 -15.925 -17.458 1.00 87.75 257 ASN A CA 1
ATOM 1969 C C . ASN A 1 257 ? 4.156 -17.104 -18.443 1.00 87.75 257 ASN A C 1
ATOM 1971 O O . ASN A 1 257 ? 3.337 -17.092 -19.362 1.00 87.75 257 ASN A O 1
ATOM 1975 N N . GLY A 1 258 ? 4.968 -18.144 -18.233 1.00 79.00 258 GLY A N 1
ATOM 1976 C CA . GLY A 1 258 ? 4.966 -19.363 -19.049 1.00 79.00 258 GLY A CA 1
ATOM 1977 C C . GLY A 1 258 ? 5.539 -19.214 -20.465 1.00 79.00 258 GLY A C 1
ATOM 1978 O O . GLY A 1 258 ? 5.481 -20.172 -21.236 1.00 79.00 258 GLY A O 1
ATOM 1979 N N . ARG A 1 259 ? 6.102 -18.053 -20.834 1.00 83.69 259 ARG A N 1
ATOM 1980 C CA . ARG A 1 259 ? 6.689 -17.831 -22.165 1.00 83.69 259 ARG A CA 1
ATOM 1981 C C . ARG A 1 259 ? 8.207 -17.961 -22.165 1.00 83.69 259 ARG A C 1
ATOM 1983 O O . ARG A 1 259 ? 8.895 -17.591 -21.218 1.00 83.69 259 ARG A O 1
ATOM 1990 N N . ARG A 1 260 ? 8.745 -18.471 -23.276 1.00 78.81 260 ARG A N 1
ATOM 1991 C CA . ARG A 1 260 ? 10.189 -18.575 -23.505 1.00 78.81 260 ARG A CA 1
ATOM 1992 C C . ARG A 1 260 ? 10.684 -17.312 -24.206 1.00 78.81 260 ARG A C 1
ATOM 1994 O O . ARG A 1 260 ? 10.429 -17.145 -25.392 1.00 78.81 260 ARG A O 1
ATOM 2001 N N . ILE A 1 261 ? 11.398 -16.463 -23.471 1.00 86.12 261 ILE A N 1
ATOM 2002 C CA . ILE A 1 261 ? 12.027 -15.240 -23.985 1.00 86.12 261 ILE A CA 1
ATOM 2003 C C . ILE A 1 261 ? 13.434 -15.579 -24.503 1.00 86.12 261 ILE A C 1
ATOM 2005 O O . ILE A 1 261 ? 14.267 -16.083 -23.744 1.00 86.12 261 ILE A O 1
ATOM 2009 N N . ARG A 1 262 ? 13.709 -15.321 -25.783 1.00 83.31 262 ARG A N 1
ATOM 2010 C CA . ARG A 1 262 ? 15.006 -15.503 -26.451 1.00 83.31 262 ARG A CA 1
ATOM 2011 C C . ARG A 1 262 ? 15.956 -14.343 -26.175 1.00 83.31 262 ARG A C 1
ATOM 2013 O O . ARG A 1 262 ? 17.149 -14.578 -26.005 1.00 83.31 262 ARG A O 1
ATOM 2020 N N . SER A 1 263 ? 15.450 -13.111 -26.124 1.00 86.00 263 SER A N 1
ATOM 2021 C CA . SER A 1 263 ? 16.270 -11.932 -25.845 1.00 86.00 263 SER A CA 1
ATOM 2022 C C . SER A 1 263 ? 16.849 -11.968 -24.426 1.00 86.00 263 SER A C 1
ATOM 2024 O O . SER A 1 263 ? 16.127 -11.894 -23.429 1.00 86.00 263 SER A O 1
ATOM 2026 N N . GLU A 1 264 ? 18.177 -12.047 -24.322 1.00 87.94 264 GLU A N 1
ATOM 2027 C CA . GLU A 1 264 ? 18.882 -12.008 -23.038 1.00 87.94 264 GLU A CA 1
ATOM 2028 C C . GLU A 1 264 ? 18.689 -10.664 -22.322 1.00 87.94 264 GLU A C 1
ATOM 2030 O O . GLU A 1 264 ? 18.478 -10.631 -21.108 1.00 87.94 264 GLU A O 1
ATOM 2035 N N . ALA A 1 265 ? 18.663 -9.562 -23.078 1.00 85.75 265 ALA A N 1
ATOM 2036 C CA . ALA A 1 265 ? 18.408 -8.229 -22.543 1.00 85.75 265 ALA A CA 1
ATOM 2037 C C . ALA A 1 265 ? 17.000 -8.121 -21.936 1.00 85.75 265 ALA A C 1
ATOM 2039 O O . ALA A 1 265 ? 16.847 -7.626 -20.818 1.00 85.75 265 ALA A O 1
ATOM 2040 N N . LEU A 1 266 ? 15.976 -8.635 -22.631 1.00 88.00 266 LEU A N 1
ATOM 2041 C CA . LEU A 1 266 ? 14.597 -8.626 -22.134 1.00 88.00 266 LEU A CA 1
ATOM 2042 C C . LEU A 1 266 ? 14.446 -9.530 -20.904 1.00 88.00 266 LEU A C 1
ATOM 2044 O O . LEU A 1 266 ? 13.834 -9.129 -19.917 1.00 88.00 266 LEU A O 1
ATOM 2048 N N . ASN A 1 267 ? 15.085 -10.703 -20.910 1.00 88.56 267 ASN A N 1
ATOM 2049 C CA . ASN A 1 267 ? 15.178 -11.565 -19.730 1.00 88.56 267 ASN A CA 1
ATOM 2050 C C . ASN A 1 267 ? 15.842 -10.861 -18.538 1.00 88.56 267 ASN A C 1
ATOM 2052 O O . ASN A 1 267 ? 15.393 -11.016 -17.403 1.00 88.56 267 ASN A O 1
ATOM 2056 N N . GLY A 1 268 ? 16.890 -10.070 -18.778 1.00 88.94 268 GLY A N 1
ATOM 2057 C CA . GLY A 1 268 ? 17.512 -9.228 -17.758 1.00 88.94 268 GLY A CA 1
ATOM 2058 C C . GLY A 1 268 ? 16.531 -8.216 -17.161 1.00 88.94 268 GLY A C 1
ATOM 2059 O O . GLY A 1 268 ? 16.439 -8.109 -15.940 1.00 88.94 268 GLY A O 1
ATOM 2060 N N . GLN A 1 269 ? 15.745 -7.539 -18.005 1.00 89.38 269 GLN A N 1
ATOM 2061 C CA . GLN A 1 269 ? 14.717 -6.586 -17.564 1.00 89.38 269 GLN A CA 1
ATOM 2062 C C . GLN A 1 269 ? 13.611 -7.260 -16.745 1.00 89.38 269 GLN A C 1
ATOM 2064 O O . GLN A 1 269 ? 13.197 -6.716 -15.725 1.00 89.38 269 GLN A O 1
ATOM 2069 N N . ILE A 1 270 ? 13.162 -8.451 -17.151 1.00 90.25 270 ILE A N 1
ATOM 2070 C CA . ILE A 1 270 ? 12.142 -9.223 -16.427 1.00 90.25 270 ILE A CA 1
ATOM 2071 C C . ILE A 1 270 ? 12.666 -9.659 -15.057 1.00 90.25 270 ILE A C 1
ATOM 2073 O O . ILE A 1 270 ? 11.977 -9.473 -14.060 1.00 90.25 270 ILE A O 1
ATOM 2077 N N . ARG A 1 271 ? 13.898 -10.180 -14.974 1.00 91.75 271 ARG A N 1
ATOM 2078 C CA . ARG A 1 271 ? 14.512 -10.541 -13.684 1.00 91.75 271 ARG A CA 1
ATOM 2079 C C . ARG A 1 271 ? 14.688 -9.326 -12.775 1.00 91.75 271 ARG A C 1
ATOM 2081 O O . ARG A 1 271 ? 14.406 -9.410 -11.584 1.00 91.75 271 ARG A O 1
ATOM 2088 N N . ALA A 1 272 ? 15.110 -8.191 -13.332 1.00 89.50 272 ALA A N 1
ATOM 2089 C CA . ALA A 1 272 ? 15.201 -6.938 -12.587 1.00 89.50 272 ALA A CA 1
ATOM 2090 C C . ALA A 1 272 ? 13.823 -6.491 -12.074 1.00 89.50 272 ALA A C 1
ATOM 2092 O O . ALA A 1 272 ? 13.702 -6.108 -10.914 1.00 89.50 272 ALA A O 1
ATOM 2093 N N . ALA A 1 273 ? 12.780 -6.606 -12.901 1.00 88.81 273 ALA A N 1
ATOM 2094 C CA . ALA A 1 273 ? 11.404 -6.326 -12.509 1.00 88.81 273 ALA A CA 1
ATOM 2095 C C . ALA A 1 273 ? 10.907 -7.280 -11.408 1.00 88.81 273 ALA A C 1
ATOM 2097 O O . ALA A 1 273 ? 10.269 -6.819 -10.472 1.00 88.81 273 ALA A O 1
ATOM 2098 N N . GLN A 1 274 ? 11.239 -8.576 -11.460 1.00 90.31 274 GLN A N 1
ATOM 2099 C CA . GLN A 1 274 ? 10.911 -9.540 -10.397 1.00 90.31 274 GLN A CA 1
ATOM 2100 C C . GLN A 1 274 ? 11.564 -9.163 -9.065 1.00 90.31 274 GLN A C 1
ATOM 2102 O O . GLN A 1 274 ? 10.878 -9.081 -8.049 1.00 90.31 274 GLN A O 1
ATOM 2107 N N . ALA A 1 275 ? 12.869 -8.882 -9.073 1.00 91.00 275 ALA A N 1
ATOM 2108 C CA . ALA A 1 275 ? 13.590 -8.476 -7.870 1.00 91.00 275 ALA A CA 1
ATOM 2109 C C . ALA A 1 275 ? 13.051 -7.148 -7.309 1.00 91.00 275 ALA A C 1
ATOM 2111 O O . ALA A 1 275 ? 12.836 -7.016 -6.104 1.00 91.00 275 ALA A O 1
ATOM 2112 N N . ALA A 1 276 ? 12.779 -6.174 -8.181 1.00 86.62 276 ALA A N 1
ATOM 2113 C CA . ALA A 1 276 ? 12.206 -4.892 -7.789 1.00 86.62 276 ALA A CA 1
ATOM 2114 C C . ALA A 1 276 ? 10.786 -5.044 -7.229 1.00 86.62 276 ALA A C 1
ATOM 2116 O O . ALA A 1 276 ? 10.465 -4.404 -6.232 1.00 86.62 276 ALA A O 1
ATOM 2117 N N . ALA A 1 277 ? 9.958 -5.913 -7.813 1.00 86.69 277 ALA A N 1
ATOM 2118 C CA . ALA A 1 277 ? 8.626 -6.229 -7.308 1.00 86.69 277 ALA A CA 1
ATOM 2119 C C . ALA A 1 277 ? 8.685 -6.887 -5.928 1.00 86.69 277 ALA A C 1
ATOM 2121 O O . ALA A 1 277 ? 7.916 -6.519 -5.044 1.00 86.69 277 ALA A O 1
ATOM 2122 N N . GLU A 1 278 ? 9.618 -7.817 -5.716 1.00 86.44 278 GLU A N 1
ATOM 2123 C CA . GLU A 1 278 ? 9.815 -8.461 -4.420 1.00 86.44 278 GLU A CA 1
ATOM 2124 C C . GLU A 1 278 ? 10.220 -7.433 -3.355 1.00 86.44 278 GLU A C 1
ATOM 2126 O O . GLU A 1 278 ? 9.599 -7.365 -2.293 1.00 86.44 278 GLU A O 1
ATOM 2131 N N . ILE A 1 279 ? 11.203 -6.579 -3.653 1.00 85.06 279 ILE A N 1
ATOM 2132 C CA . ILE A 1 279 ? 11.640 -5.509 -2.746 1.00 85.06 279 ILE A CA 1
ATOM 2133 C C . ILE A 1 279 ? 10.485 -4.544 -2.471 1.00 85.06 279 ILE A C 1
ATOM 2135 O O . ILE A 1 279 ? 10.181 -4.278 -1.311 1.00 85.06 279 ILE A O 1
ATOM 2139 N N . ALA A 1 280 ? 9.813 -4.065 -3.521 1.00 81.25 280 ALA A N 1
ATOM 2140 C CA . ALA A 1 280 ? 8.693 -3.140 -3.408 1.00 81.25 280 ALA A CA 1
ATOM 2141 C C . ALA A 1 280 ? 7.549 -3.744 -2.586 1.00 81.25 280 ALA A C 1
ATOM 2143 O O . ALA A 1 280 ? 6.999 -3.074 -1.725 1.00 81.25 280 ALA A O 1
ATOM 2144 N N . SER A 1 281 ? 7.228 -5.025 -2.771 1.00 78.81 281 SER A N 1
ATOM 2145 C CA . SER A 1 281 ? 6.178 -5.702 -1.999 1.00 78.81 281 SER A CA 1
ATOM 2146 C C . SER A 1 281 ? 6.513 -5.806 -0.508 1.00 78.81 281 SER A C 1
ATOM 2148 O O . SER A 1 281 ? 5.630 -5.642 0.332 1.00 78.81 281 SER A O 1
ATOM 2150 N N . LYS A 1 282 ? 7.795 -5.994 -0.162 1.00 77.31 282 LYS A N 1
ATOM 2151 C CA . LYS A 1 282 ? 8.268 -5.974 1.230 1.00 77.31 282 LYS A CA 1
ATOM 2152 C C . LYS A 1 282 ? 8.207 -4.567 1.828 1.00 77.31 282 LYS A C 1
ATOM 2154 O O . LYS A 1 282 ? 7.918 -4.434 3.017 1.00 77.31 282 LYS A O 1
ATOM 2159 N N . THR A 1 283 ? 8.459 -3.534 1.020 1.00 69.00 283 THR A N 1
ATOM 2160 C CA . THR A 1 283 ? 8.457 -2.125 1.444 1.00 69.00 283 THR A CA 1
ATOM 2161 C C . THR A 1 283 ? 7.109 -1.432 1.329 1.00 69.00 283 THR A C 1
ATOM 2163 O O . THR A 1 283 ? 7.006 -0.300 1.799 1.00 69.00 283 THR A O 1
ATOM 2166 N N . VAL A 1 284 ? 6.069 -2.073 0.775 1.00 64.88 284 VAL A N 1
ATOM 2167 C CA . VAL A 1 284 ? 4.684 -1.639 0.988 1.00 64.88 284 VAL A CA 1
ATOM 2168 C C . VAL A 1 284 ? 4.465 -1.704 2.493 1.00 64.88 284 VAL A C 1
ATOM 2170 O O . VAL A 1 284 ? 4.107 -2.750 3.022 1.00 64.88 284 VAL A O 1
ATOM 2173 N N . VAL A 1 285 ? 4.753 -0.622 3.216 1.00 56.28 285 VAL A N 1
ATOM 2174 C CA . VAL A 1 285 ? 4.185 -0.375 4.535 1.00 56.28 285 VAL A CA 1
ATOM 2175 C C . VAL A 1 285 ? 2.693 -0.354 4.269 1.00 56.28 285 VAL A C 1
ATOM 2177 O O . VAL A 1 285 ? 2.212 0.387 3.413 1.00 56.28 285 VAL A O 1
ATOM 2180 N N . ASP A 1 286 ? 1.994 -1.293 4.885 1.00 63.44 286 ASP A N 1
ATOM 2181 C CA . ASP A 1 286 ? 0.568 -1.446 4.712 1.00 63.44 286 ASP A CA 1
ATOM 2182 C C . ASP A 1 286 ? 0.025 -0.277 5.514 1.00 63.44 286 ASP A C 1
ATOM 2184 O O . ASP A 1 286 ? -0.088 -0.348 6.735 1.00 63.44 286 ASP A O 1
ATOM 2188 N N . THR A 1 287 ? -0.165 0.858 4.839 1.00 67.44 287 THR A N 1
ATOM 2189 C CA . THR A 1 287 ? -0.659 2.096 5.451 1.00 67.44 287 THR A CA 1
ATOM 2190 C C . THR A 1 287 ? -1.995 1.846 6.138 1.00 67.44 287 THR A C 1
ATOM 2192 O O . THR A 1 287 ? -2.375 2.587 7.034 1.00 67.44 287 THR A O 1
ATOM 2195 N N . TRP A 1 288 ? -2.671 0.753 5.768 1.00 76.12 288 TRP A N 1
ATOM 2196 C CA . TRP A 1 288 ? -3.812 0.215 6.477 1.00 76.12 288 TRP A CA 1
ATOM 2197 C C . TRP A 1 288 ? -3.512 -0.102 7.947 1.00 76.12 288 TRP A C 1
ATOM 2199 O O . TRP A 1 288 ? -4.298 0.276 8.808 1.00 76.12 288 TRP A O 1
ATOM 2209 N N . GLU A 1 289 ? -2.394 -0.760 8.272 1.00 77.62 289 GLU A N 1
ATOM 2210 C CA . GLU A 1 289 ? -2.059 -1.062 9.670 1.00 77.62 289 GLU A CA 1
ATOM 2211 C C . GLU A 1 289 ? -1.860 0.222 10.477 1.00 77.62 289 GLU A C 1
ATOM 2213 O O . GLU A 1 289 ? -2.331 0.309 11.606 1.00 77.62 289 GLU A O 1
ATOM 2218 N N . GLU A 1 290 ? -1.211 1.237 9.906 1.00 76.44 290 GLU A N 1
ATOM 2219 C CA . GLU A 1 290 ? -0.986 2.517 10.586 1.00 76.44 290 GLU A CA 1
ATOM 2220 C C . GLU A 1 290 ? -2.280 3.327 10.742 1.00 76.44 290 GLU A C 1
ATOM 2222 O O . GLU A 1 290 ? -2.553 3.856 11.819 1.00 76.44 290 GLU A O 1
ATOM 2227 N N . GLU A 1 291 ? -3.109 3.375 9.699 1.00 80.25 291 GLU A N 1
ATOM 2228 C CA . GLU A 1 291 ? -4.374 4.114 9.679 1.00 80.25 291 GLU A CA 1
ATOM 2229 C C . GLU A 1 291 ? -5.441 3.458 10.571 1.00 80.25 291 GLU A C 1
ATOM 2231 O O . GLU A 1 291 ? -6.141 4.134 11.329 1.00 80.25 291 GLU A O 1
ATOM 2236 N N . TYR A 1 292 ? -5.571 2.130 10.512 1.00 83.12 292 TYR A N 1
ATOM 2237 C CA . TYR A 1 292 ? -6.663 1.408 11.164 1.00 83.12 292 TYR A CA 1
ATOM 2238 C C . TYR A 1 292 ? -6.302 0.857 12.540 1.00 83.12 292 TYR A C 1
ATOM 2240 O O . TYR A 1 292 ? -7.226 0.589 13.306 1.00 83.12 292 TYR A O 1
ATOM 2248 N N . ARG A 1 293 ? -5.020 0.738 12.920 1.00 83.06 293 ARG A N 1
ATOM 2249 C CA . ARG A 1 293 ? -4.634 0.321 14.283 1.00 83.06 293 ARG A CA 1
ATOM 2250 C C . ARG A 1 293 ? -5.332 1.138 15.381 1.00 83.06 293 ARG A C 1
ATOM 2252 O O . ARG A 1 293 ? -5.985 0.510 16.216 1.00 83.06 293 ARG A O 1
ATOM 2259 N N . PRO A 1 294 ? -5.256 2.486 15.422 1.00 84.69 294 PRO A N 1
ATOM 2260 C CA . PRO A 1 294 ? -5.916 3.250 16.484 1.00 84.69 294 PRO A CA 1
ATOM 2261 C C . PRO A 1 294 ? -7.438 3.059 16.462 1.00 84.69 294 PRO A C 1
ATOM 2263 O O . PRO A 1 294 ? -8.068 2.933 17.510 1.00 84.69 294 PRO A O 1
ATOM 2266 N N . ARG A 1 295 ? -8.038 2.951 15.271 1.00 89.19 295 ARG A N 1
ATOM 2267 C CA . ARG A 1 295 ? -9.476 2.699 15.120 1.00 89.19 295 ARG A CA 1
ATOM 2268 C C . ARG A 1 295 ? -9.884 1.326 15.663 1.00 89.19 295 ARG A C 1
ATOM 2270 O O . ARG A 1 295 ? -10.903 1.227 16.340 1.00 89.19 295 ARG A O 1
ATOM 2277 N N . ILE A 1 296 ? -9.099 0.286 15.385 1.00 89.75 296 ILE A N 1
ATOM 2278 C CA . ILE A 1 296 ? -9.320 -1.085 15.869 1.00 89.75 296 ILE A CA 1
ATOM 2279 C C . ILE A 1 296 ? -9.248 -1.134 17.394 1.00 89.75 296 ILE A C 1
ATOM 2281 O O . ILE A 1 296 ? -10.146 -1.703 18.010 1.00 89.75 296 ILE A O 1
ATOM 2285 N N . MET A 1 297 ? -8.265 -0.465 18.003 1.00 88.94 297 MET A N 1
ATOM 2286 C CA . MET A 1 297 ? -8.160 -0.368 19.465 1.00 88.94 297 MET A CA 1
ATOM 2287 C C . MET A 1 297 ? -9.399 0.286 20.091 1.00 88.94 297 MET A C 1
ATOM 2289 O O . MET A 1 297 ? -9.953 -0.239 21.054 1.00 88.94 297 MET A O 1
ATOM 2293 N N . VAL A 1 298 ? -9.884 1.393 19.517 1.00 92.38 298 VAL A N 1
ATOM 2294 C CA . VAL A 1 298 ? -11.095 2.071 20.009 1.00 92.38 298 VAL A CA 1
ATOM 2295 C C . VAL A 1 298 ? -12.331 1.179 19.877 1.00 92.38 298 VAL A C 1
ATOM 2297 O O . VAL A 1 298 ? -13.099 1.063 20.828 1.00 92.38 298 VAL A O 1
AT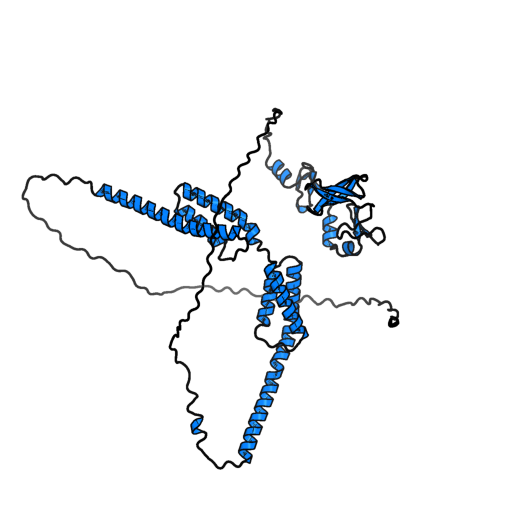OM 2300 N N . MET A 1 299 ? -12.528 0.519 18.730 1.00 91.56 299 MET A N 1
ATOM 2301 C CA . MET A 1 299 ? -13.670 -0.389 18.539 1.00 91.56 299 MET A CA 1
ATOM 2302 C C . MET A 1 299 ? -13.622 -1.583 19.496 1.00 91.56 299 MET A C 1
ATOM 2304 O O . MET A 1 299 ? -14.668 -2.010 19.980 1.00 91.56 299 MET A O 1
ATOM 2308 N N . ARG A 1 300 ? -12.425 -2.095 19.807 1.00 91.75 300 ARG A N 1
ATOM 2309 C CA . ARG A 1 300 ? -12.248 -3.164 20.794 1.00 91.75 300 ARG A CA 1
ATOM 2310 C C . ARG A 1 300 ? -12.654 -2.692 22.186 1.00 91.75 300 ARG A C 1
ATOM 2312 O O . ARG A 1 300 ? -13.470 -3.343 22.823 1.00 91.75 300 ARG A O 1
ATOM 2319 N N . GLY A 1 301 ? -12.172 -1.522 22.610 1.00 91.06 301 GLY A N 1
ATOM 2320 C CA . GLY A 1 301 ? -12.574 -0.918 23.882 1.00 91.06 301 GLY A CA 1
ATOM 2321 C C . GLY A 1 301 ? -14.087 -0.686 23.971 1.00 91.06 301 GLY A C 1
ATOM 2322 O O . GLY A 1 301 ? -14.696 -0.965 24.997 1.00 91.06 301 GLY A O 1
ATOM 2323 N N . GLN A 1 302 ? -14.731 -0.259 22.878 1.00 93.50 302 GLN A N 1
ATOM 2324 C CA . GLN A 1 302 ? -16.195 -0.153 22.816 1.00 93.50 302 GLN A CA 1
ATOM 2325 C C . GLN A 1 302 ? -16.886 -1.512 22.992 1.00 93.50 302 GLN A C 1
ATOM 2327 O O . GLN A 1 302 ? -17.874 -1.599 23.718 1.00 93.50 302 GLN A O 1
ATOM 2332 N N . ALA A 1 303 ? -16.375 -2.566 22.351 1.00 93.81 303 ALA A N 1
ATOM 2333 C CA . ALA A 1 303 ? -16.910 -3.917 22.493 1.00 93.81 303 ALA A CA 1
ATOM 2334 C C . ALA A 1 303 ? -16.749 -4.452 23.928 1.00 93.81 303 ALA A C 1
ATOM 2336 O O . ALA A 1 303 ? -17.686 -5.033 24.468 1.00 93.81 303 ALA A O 1
ATOM 2337 N N . GLU A 1 304 ? -15.604 -4.205 24.570 1.00 92.50 304 GLU A N 1
ATOM 2338 C CA . GLU A 1 304 ? -15.348 -4.568 25.972 1.00 92.50 304 GLU A CA 1
ATOM 2339 C C . GLU A 1 304 ? -16.305 -3.847 26.933 1.00 92.50 304 GLU A C 1
ATOM 2341 O O . GLU A 1 304 ? -16.866 -4.473 27.831 1.00 92.50 304 GLU A O 1
ATOM 2346 N N . VAL A 1 305 ? -16.568 -2.553 26.715 1.00 95.88 305 VAL A N 1
ATOM 2347 C CA . VAL A 1 305 ? -17.552 -1.798 27.509 1.00 95.88 305 VAL A CA 1
ATOM 2348 C C . VAL A 1 305 ? -18.967 -2.346 27.312 1.00 95.88 305 VAL A C 1
ATOM 2350 O O . VAL A 1 305 ? -19.701 -2.502 28.284 1.00 95.88 305 VAL A O 1
ATOM 2353 N N . LEU A 1 306 ? -19.365 -2.668 26.077 1.00 94.94 306 LEU A N 1
ATOM 2354 C CA . LEU A 1 306 ? -20.678 -3.263 25.800 1.00 94.94 306 LEU A CA 1
ATOM 2355 C C . LEU A 1 306 ? -20.837 -4.633 26.471 1.00 94.94 306 LEU A C 1
ATOM 2357 O O . LEU A 1 306 ? -21.886 -4.899 27.054 1.00 94.94 306 LEU A O 1
ATOM 2361 N N . SER A 1 307 ? -19.789 -5.458 26.435 1.00 93.19 307 SER A N 1
ATOM 2362 C CA . SER A 1 307 ? -19.736 -6.750 27.127 1.00 93.19 307 SER A CA 1
ATOM 2363 C C . SER A 1 307 ? -19.915 -6.583 28.639 1.00 93.19 307 SER A C 1
ATOM 2365 O O . SER A 1 307 ? -20.772 -7.232 29.237 1.00 93.19 307 SER A O 1
ATOM 2367 N N . ALA A 1 308 ? -19.203 -5.630 29.252 1.00 93.19 308 ALA A N 1
ATOM 2368 C CA . ALA A 1 308 ? -19.316 -5.339 30.683 1.00 93.19 308 ALA A CA 1
ATOM 2369 C C . ALA A 1 308 ? -20.716 -4.849 31.105 1.00 93.19 308 ALA A C 1
ATOM 2371 O O . ALA A 1 308 ? -21.112 -5.029 32.254 1.00 93.19 308 ALA A O 1
ATOM 2372 N N . LEU A 1 309 ? -21.474 -4.249 30.183 1.00 95.69 309 LEU A N 1
ATOM 2373 C CA . LEU A 1 309 ? -22.861 -3.825 30.397 1.00 95.69 309 LEU A CA 1
ATOM 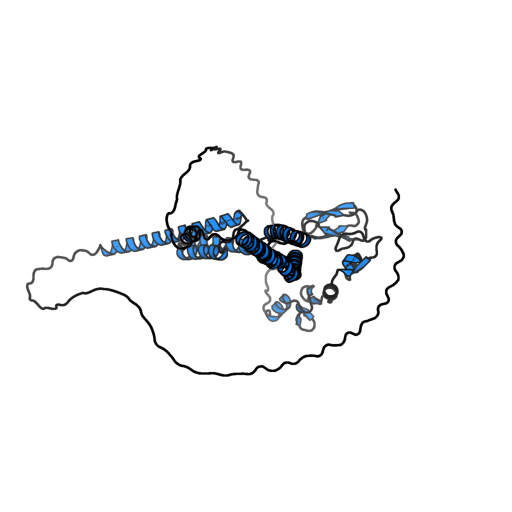2374 C C . LEU A 1 309 ? -23.892 -4.942 30.142 1.00 95.69 309 LEU A C 1
ATOM 2376 O O . LEU A 1 309 ? -25.089 -4.664 30.169 1.00 95.69 309 LEU A O 1
ATOM 2380 N N . GLY A 1 310 ? -23.461 -6.171 29.837 1.00 92.88 310 GLY A N 1
ATOM 2381 C CA . GLY A 1 310 ? -24.346 -7.287 29.475 1.00 92.88 310 GLY A CA 1
ATOM 2382 C C . GLY A 1 310 ? -24.941 -7.178 28.065 1.00 92.88 310 GLY A C 1
ATOM 2383 O O . GLY A 1 310 ? -25.789 -7.970 27.667 1.00 92.88 310 GLY A O 1
ATOM 2384 N N . ARG A 1 311 ? -24.504 -6.211 27.247 1.00 95.50 311 ARG A N 1
ATOM 2385 C CA . ARG A 1 311 ? -24.999 -6.008 25.872 1.00 95.50 311 ARG A CA 1
ATOM 2386 C C . ARG A 1 311 ? -24.251 -6.912 24.893 1.00 95.50 311 ARG A C 1
ATOM 2388 O O . ARG A 1 311 ? -23.655 -6.451 23.919 1.00 95.50 311 ARG A O 1
ATOM 2395 N N . HIS A 1 312 ? -24.310 -8.217 25.145 1.00 93.19 312 HIS A N 1
ATOM 2396 C CA . HIS A 1 312 ? -23.495 -9.236 24.479 1.00 93.19 312 HIS A CA 1
ATOM 2397 C C . HIS A 1 312 ? -23.652 -9.256 22.952 1.00 93.19 312 HIS A C 1
ATOM 2399 O O . HIS A 1 312 ? -22.673 -9.349 22.213 1.00 93.19 312 HIS A O 1
ATOM 2405 N N . ARG A 1 313 ? -24.877 -9.091 22.436 1.00 93.31 313 ARG A N 1
ATOM 2406 C CA . ARG A 1 313 ? -25.113 -9.066 20.981 1.00 93.31 313 ARG A CA 1
ATOM 2407 C C . ARG A 1 313 ? -24.402 -7.894 20.299 1.00 93.31 313 ARG A C 1
ATOM 2409 O O . ARG A 1 313 ? -23.763 -8.079 19.271 1.00 93.31 313 ARG A O 1
ATOM 2416 N N . GLU A 1 314 ? -24.476 -6.709 20.892 1.00 94.44 314 GLU A N 1
ATOM 2417 C CA . GLU A 1 314 ? -23.854 -5.506 20.331 1.00 94.44 314 GLU A CA 1
ATOM 2418 C C . GLU A 1 314 ? -22.327 -5.542 20.451 1.00 94.44 314 GLU A C 1
ATOM 2420 O O . GLU A 1 314 ? -21.618 -5.079 19.556 1.00 94.44 314 GLU A O 1
ATOM 2425 N N . ALA A 1 315 ? -21.809 -6.137 21.529 1.00 93.19 315 ALA A N 1
ATOM 2426 C CA . ALA A 1 315 ? -20.384 -6.409 21.675 1.00 93.19 315 ALA A CA 1
ATOM 2427 C C . ALA A 1 315 ? -19.879 -7.360 20.572 1.00 93.19 315 ALA A C 1
ATOM 2429 O O . ALA A 1 315 ? -18.873 -7.070 19.917 1.00 93.19 315 ALA A O 1
ATOM 2430 N N . ALA A 1 316 ? -20.608 -8.450 20.296 1.00 93.19 316 ALA A N 1
ATOM 2431 C CA . ALA A 1 316 ? -20.292 -9.382 19.211 1.00 93.19 316 ALA A CA 1
ATOM 2432 C C . ALA A 1 316 ? -20.317 -8.704 17.828 1.00 93.19 316 ALA A C 1
ATOM 2434 O O . ALA A 1 316 ? -19.435 -8.954 16.998 1.00 93.19 316 ALA A O 1
ATOM 2435 N N . ASP A 1 317 ? -21.280 -7.809 17.589 1.00 94.44 317 ASP A N 1
ATOM 2436 C CA . ASP A 1 317 ? -21.370 -7.033 16.348 1.00 94.44 317 ASP A CA 1
ATOM 2437 C C . ASP A 1 317 ? -20.146 -6.118 16.171 1.00 94.44 317 ASP A C 1
ATOM 2439 O O . ASP A 1 317 ? -19.582 -6.038 15.075 1.00 94.44 317 ASP A O 1
ATOM 2443 N N . LYS A 1 318 ? -19.660 -5.486 17.250 1.00 94.38 318 LYS A N 1
ATOM 2444 C CA . LYS A 1 318 ? -18.454 -4.643 17.207 1.00 94.38 318 LYS A CA 1
ATOM 2445 C C . LYS A 1 318 ? -17.181 -5.433 16.930 1.00 94.38 318 LYS A C 1
ATOM 2447 O O . LYS A 1 318 ? -16.377 -5.015 16.094 1.00 94.38 318 LYS A O 1
ATOM 2452 N N . TYR A 1 319 ? -17.011 -6.595 17.553 1.00 94.06 319 TYR A N 1
ATOM 2453 C CA . TYR A 1 319 ? -15.898 -7.483 17.218 1.00 94.06 319 TYR A CA 1
ATOM 2454 C C . TYR A 1 319 ? -15.977 -7.989 15.769 1.00 94.06 319 TYR A C 1
ATOM 2456 O O . TYR A 1 319 ? -14.965 -8.031 15.067 1.00 94.06 319 TYR A O 1
ATOM 2464 N N . SER A 1 320 ? -17.178 -8.294 15.275 1.00 93.31 320 SER A N 1
ATOM 2465 C CA . SER A 1 320 ? -17.394 -8.690 13.878 1.00 93.31 320 SER A CA 1
ATOM 2466 C C . SER A 1 320 ? -17.075 -7.554 12.899 1.00 93.31 320 SER A C 1
ATOM 2468 O O . SER A 1 320 ? -16.504 -7.792 11.833 1.00 93.31 320 SER A O 1
ATOM 2470 N N . GLU A 1 321 ? -17.368 -6.304 13.267 1.00 94.62 321 GLU A N 1
ATOM 2471 C CA . GLU A 1 321 ? -17.005 -5.115 12.493 1.00 94.62 321 GLU A CA 1
ATOM 2472 C C . GLU A 1 321 ? -15.480 -4.955 12.371 1.00 94.62 321 GLU A C 1
ATOM 2474 O O . GLU A 1 321 ? -14.989 -4.692 11.270 1.00 94.62 321 GLU A O 1
ATOM 2479 N N . ILE A 1 322 ? -14.722 -5.203 13.448 1.00 92.50 322 ILE A N 1
ATOM 2480 C CA . ILE A 1 322 ? -13.247 -5.231 13.426 1.00 92.50 322 ILE A CA 1
ATOM 2481 C C . ILE A 1 322 ? -12.739 -6.286 12.434 1.00 92.50 322 ILE A C 1
ATOM 2483 O O . ILE A 1 322 ? -11.881 -5.996 11.598 1.00 92.50 322 ILE A O 1
ATOM 2487 N N . LEU A 1 323 ? -13.289 -7.503 12.476 1.00 91.44 323 LEU A N 1
ATOM 2488 C CA . LEU A 1 323 ? -12.876 -8.592 11.584 1.00 91.44 323 LEU A CA 1
ATOM 2489 C C . LEU A 1 323 ? -13.238 -8.311 10.119 1.00 91.44 323 LEU A C 1
ATOM 2491 O O . LEU A 1 323 ? -12.438 -8.581 9.219 1.00 91.44 323 LEU A O 1
ATOM 2495 N N . ARG A 1 324 ? -14.407 -7.712 9.867 1.00 90.50 324 ARG A N 1
ATOM 2496 C CA . ARG A 1 324 ? -14.820 -7.268 8.528 1.00 90.50 324 ARG A CA 1
ATOM 2497 C C . ARG A 1 324 ? -13.902 -6.167 8.003 1.00 90.50 324 ARG A C 1
ATOM 2499 O O . ARG A 1 324 ? -13.540 -6.190 6.830 1.00 90.50 324 ARG A O 1
ATOM 2506 N N . LEU A 1 325 ? -13.507 -5.227 8.863 1.00 87.31 325 LEU A N 1
ATOM 2507 C CA . LEU A 1 325 ? -12.530 -4.198 8.522 1.00 87.31 325 LEU A CA 1
ATOM 2508 C C . LEU A 1 325 ? -11.159 -4.797 8.228 1.00 87.31 325 LEU A C 1
ATOM 2510 O O . LEU A 1 325 ? -10.492 -4.296 7.336 1.00 87.31 325 LEU A O 1
ATOM 2514 N N . ALA A 1 326 ? -10.737 -5.863 8.904 1.00 85.62 326 ALA A N 1
ATOM 2515 C CA . ALA A 1 326 ? -9.494 -6.555 8.570 1.00 85.62 326 ALA A CA 1
ATOM 2516 C C . ALA A 1 326 ? -9.583 -7.311 7.233 1.00 85.62 326 ALA A C 1
ATOM 2518 O O . ALA A 1 326 ? -8.595 -7.376 6.506 1.00 85.62 326 ALA A O 1
ATOM 2519 N N . GLY A 1 327 ? -10.758 -7.839 6.871 1.00 81.75 327 GLY A N 1
ATOM 2520 C CA . GLY A 1 327 ? -11.028 -8.399 5.540 1.00 81.75 327 GLY A CA 1
ATOM 2521 C C . GLY A 1 327 ? -10.152 -9.602 5.166 1.00 81.75 327 GLY A C 1
ATOM 2522 O O . GLY A 1 327 ? -9.876 -9.808 3.990 1.00 81.75 327 GLY A O 1
ATOM 2523 N N . GLY A 1 328 ? -9.663 -10.360 6.154 1.00 70.38 328 GLY A N 1
ATOM 2524 C CA . GLY A 1 328 ? -8.756 -11.494 5.930 1.00 70.38 328 GLY A CA 1
ATOM 2525 C C . GLY A 1 328 ? -7.328 -11.108 5.522 1.00 70.38 328 GLY A C 1
ATOM 2526 O O . GLY A 1 328 ? -6.572 -11.974 5.089 1.00 70.38 328 GLY A O 1
ATOM 2527 N N . ARG A 1 329 ? -6.945 -9.830 5.649 1.00 70.94 329 ARG A N 1
ATOM 2528 C CA . ARG A 1 329 ? -5.577 -9.366 5.381 1.00 70.94 329 ARG A CA 1
ATOM 2529 C C . ARG A 1 329 ? -4.564 -10.024 6.317 1.00 70.94 329 ARG A C 1
ATOM 2531 O O . ARG A 1 329 ? -4.837 -10.223 7.500 1.00 70.94 329 ARG A O 1
ATOM 2538 N N . MET A 1 330 ? -3.373 -10.306 5.787 1.00 62.03 330 MET A N 1
ATOM 2539 C CA . MET A 1 330 ? -2.223 -10.672 6.611 1.00 62.03 330 MET A CA 1
ATOM 2540 C C . MET A 1 330 ? -1.650 -9.415 7.258 1.00 62.03 330 MET A C 1
ATOM 2542 O O . MET A 1 330 ? -1.213 -8.504 6.562 1.00 62.03 330 MET A O 1
ATOM 2546 N N . VAL A 1 331 ? -1.652 -9.392 8.586 1.00 75.94 331 VAL A N 1
ATOM 2547 C CA . VAL A 1 331 ? -1.109 -8.298 9.389 1.00 75.94 331 VAL A CA 1
ATOM 2548 C C . VAL A 1 331 ? 0.325 -8.638 9.782 1.00 75.94 331 VAL A C 1
ATOM 2550 O O . VAL A 1 331 ? 0.578 -9.694 10.358 1.00 75.94 331 VAL A O 1
ATOM 2553 N N . ARG A 1 332 ? 1.272 -7.751 9.475 1.00 68.00 332 ARG A N 1
ATOM 2554 C CA . ARG A 1 332 ? 2.689 -7.887 9.838 1.00 68.00 332 ARG A CA 1
ATOM 2555 C C . ARG A 1 332 ? 2.954 -7.488 11.277 1.00 68.00 332 ARG A C 1
ATOM 2557 O O . ARG A 1 332 ? 3.833 -8.060 11.918 1.00 68.00 332 ARG A O 1
ATOM 2564 N N . SER A 1 333 ? 2.228 -6.501 11.797 1.00 76.31 333 SER A N 1
ATOM 2565 C CA . SER A 1 333 ? 2.338 -6.144 13.204 1.00 76.31 333 SER A CA 1
ATOM 2566 C C . SER A 1 333 ? 1.848 -7.288 14.093 1.00 76.31 333 SER A C 1
ATOM 2568 O O . SER A 1 333 ? 0.653 -7.560 14.156 1.00 76.31 333 SER A O 1
ATOM 2570 N N . ALA A 1 334 ? 2.763 -7.888 14.860 1.00 78.81 334 ALA A N 1
ATOM 2571 C CA . ALA A 1 334 ? 2.425 -8.908 15.857 1.00 78.81 334 ALA A CA 1
ATOM 2572 C C . ALA A 1 334 ? 1.359 -8.420 16.853 1.00 78.81 334 ALA A C 1
ATOM 2574 O O . ALA A 1 334 ? 0.441 -9.158 17.192 1.00 78.81 334 ALA A O 1
ATOM 2575 N N . LEU A 1 335 ? 1.442 -7.149 17.258 1.00 81.69 335 LEU A N 1
ATOM 2576 C CA . LEU A 1 335 ? 0.462 -6.532 18.147 1.00 81.69 335 LEU A CA 1
ATOM 2577 C C . LEU A 1 335 ? -0.927 -6.486 17.503 1.00 81.69 335 LEU A C 1
ATOM 2579 O O . LEU A 1 335 ? -1.881 -6.967 18.092 1.00 81.69 335 LEU A O 1
ATOM 2583 N N . LEU A 1 336 ? -1.051 -5.982 16.272 1.00 83.06 336 LEU A N 1
ATOM 2584 C CA . LEU A 1 336 ? -2.351 -5.924 15.596 1.00 83.06 336 LEU A CA 1
ATOM 2585 C C . LEU A 1 336 ? -2.876 -7.321 15.209 1.00 83.06 336 LEU A C 1
ATOM 2587 O O . LEU A 1 336 ? -4.084 -7.541 15.199 1.00 83.06 336 LEU A O 1
ATOM 2591 N N . ALA A 1 337 ? -1.996 -8.284 14.936 1.00 84.62 337 ALA A N 1
ATOM 2592 C CA . ALA A 1 337 ? -2.390 -9.676 14.747 1.00 84.62 337 ALA A CA 1
ATOM 2593 C C . ALA A 1 337 ? -3.009 -10.265 16.028 1.00 84.62 337 ALA A C 1
ATOM 2595 O O . ALA A 1 337 ? -4.055 -10.914 15.963 1.00 84.62 337 ALA A O 1
ATOM 2596 N N . GLU A 1 338 ? -2.413 -9.981 17.188 1.00 87.94 338 GLU A N 1
ATOM 2597 C CA . GLU A 1 338 ? -2.962 -10.366 18.488 1.00 87.94 338 GLU A CA 1
ATOM 2598 C C . GLU A 1 338 ? -4.315 -9.690 18.754 1.00 87.94 338 GLU A C 1
ATOM 2600 O O . GLU A 1 338 ? -5.263 -10.354 19.168 1.00 87.94 338 GLU A O 1
ATOM 2605 N N . GLU A 1 339 ? -4.464 -8.409 18.410 1.00 87.12 339 GLU A N 1
ATOM 2606 C CA . GLU A 1 339 ? -5.746 -7.695 18.498 1.00 87.12 339 GLU A CA 1
ATOM 2607 C C . GLU A 1 339 ? -6.863 -8.375 17.694 1.00 87.12 339 GLU A C 1
ATOM 2609 O O . GLU A 1 339 ? -7.980 -8.557 18.183 1.00 87.12 339 GLU A O 1
ATOM 2614 N N . LEU A 1 340 ? -6.573 -8.798 16.461 1.00 89.69 340 LEU A N 1
ATOM 2615 C CA . LEU A 1 340 ? -7.549 -9.501 15.625 1.00 89.69 340 LEU A CA 1
ATOM 2616 C C . LEU A 1 340 ? -7.875 -10.897 16.166 1.00 89.69 340 LEU A C 1
ATOM 2618 O O . LEU A 1 340 ? -9.024 -11.342 16.072 1.00 89.69 340 LEU A O 1
ATOM 2622 N N . ARG A 1 341 ? -6.890 -11.584 16.756 1.00 90.75 341 ARG A N 1
ATOM 2623 C CA . ARG A 1 341 ? -7.101 -12.866 17.437 1.00 90.75 341 ARG A CA 1
ATOM 2624 C C . ARG A 1 341 ? -8.035 -12.695 18.636 1.00 90.75 341 ARG A C 1
ATOM 2626 O O . ARG A 1 341 ? -8.995 -13.454 18.772 1.00 90.75 341 ARG A O 1
ATOM 2633 N N . LEU A 1 342 ? -7.790 -11.679 19.463 1.00 91.06 342 LEU A N 1
ATOM 2634 C CA . LEU A 1 342 ? -8.637 -11.331 20.603 1.00 91.06 342 LEU A CA 1
ATOM 2635 C C . LEU A 1 342 ? -10.045 -10.932 20.160 1.00 91.06 342 LEU A C 1
ATOM 2637 O O . LEU A 1 342 ? -11.009 -11.367 20.783 1.00 91.06 342 LEU A O 1
ATOM 2641 N N . ALA A 1 343 ? -10.183 -10.183 19.064 1.00 91.06 343 ALA A N 1
ATOM 2642 C CA . ALA A 1 343 ? -11.486 -9.834 18.508 1.00 91.06 343 ALA A CA 1
ATOM 2643 C C . ALA A 1 343 ? -12.277 -11.077 18.069 1.00 91.06 343 ALA A C 1
ATOM 2645 O O . ALA A 1 343 ? -13.460 -11.189 18.380 1.00 91.06 343 ALA A O 1
ATOM 2646 N N . ARG A 1 344 ? -11.628 -12.050 17.413 1.00 93.31 344 ARG A N 1
ATOM 2647 C CA . ARG A 1 344 ? -12.270 -13.321 17.037 1.00 93.31 344 ARG A CA 1
ATOM 2648 C C . ARG A 1 344 ? -12.749 -14.108 18.256 1.00 93.31 344 ARG A C 1
ATOM 2650 O O . ARG A 1 344 ? -13.909 -14.503 18.294 1.00 93.31 344 ARG A O 1
ATOM 2657 N N . ALA A 1 345 ? -11.896 -14.254 19.268 1.00 93.19 345 ALA A N 1
ATOM 2658 C CA . ALA A 1 345 ? -12.287 -14.872 20.534 1.00 93.19 345 ALA A CA 1
ATOM 2659 C C . ALA A 1 345 ? -13.387 -14.069 21.259 1.00 93.19 345 ALA A C 1
ATOM 2661 O O . ALA A 1 345 ? -14.225 -14.637 21.952 1.00 93.19 345 ALA A O 1
ATOM 2662 N N . GLY A 1 346 ? -13.401 -12.743 21.102 1.00 90.25 346 GLY A N 1
ATOM 2663 C CA . GLY A 1 346 ? -14.460 -11.855 21.573 1.00 90.25 346 GLY A CA 1
ATOM 2664 C C . GLY A 1 346 ? -15.821 -12.223 20.990 1.00 90.25 346 GLY A C 1
ATOM 2665 O O . GLY A 1 346 ? -16.738 -12.477 21.759 1.00 90.25 346 GLY A O 1
ATOM 2666 N N . VAL A 1 347 ? -15.940 -12.342 19.660 1.00 93.81 347 VAL A N 1
ATOM 2667 C CA . VAL A 1 347 ? -17.202 -12.741 19.000 1.00 93.81 347 VAL A CA 1
ATOM 2668 C C . VAL A 1 347 ? -17.754 -14.037 19.596 1.00 93.81 347 VAL A C 1
ATOM 2670 O O . VAL A 1 347 ? -18.916 -14.090 19.988 1.00 93.81 347 VAL A O 1
ATOM 2673 N N . GLU A 1 348 ? -16.917 -15.071 19.688 1.00 93.62 348 GLU A N 1
ATOM 2674 C CA . GLU A 1 348 ? -17.327 -16.386 20.189 1.00 93.62 348 GLU A CA 1
ATOM 2675 C C . GLU A 1 348 ? -17.795 -16.322 21.649 1.00 93.62 348 GLU A C 1
ATOM 2677 O O . GLU A 1 348 ? -18.847 -16.869 21.986 1.00 93.62 348 GLU A O 1
ATOM 2682 N N . ARG A 1 349 ? -17.054 -15.606 22.507 1.00 94.56 349 ARG A N 1
ATOM 2683 C CA . ARG A 1 349 ? -17.407 -15.427 23.923 1.00 94.56 349 ARG A CA 1
ATOM 2684 C C . ARG A 1 349 ? -18.727 -14.687 24.106 1.00 94.56 349 ARG A C 1
ATOM 2686 O O . ARG A 1 349 ? -19.563 -15.137 24.883 1.00 94.56 349 ARG A O 1
ATOM 2693 N N . GLU A 1 350 ? -18.928 -13.587 23.388 1.00 95.00 350 GLU A N 1
ATOM 2694 C CA . GLU A 1 350 ? -20.135 -12.766 23.522 1.00 95.00 350 GLU A CA 1
ATOM 2695 C C . GLU A 1 350 ? -21.385 -13.484 22.994 1.00 95.00 350 GLU A C 1
ATOM 2697 O O . GLU A 1 350 ? -22.449 -13.426 23.610 1.00 95.00 350 GLU A O 1
ATOM 2702 N N . LEU A 1 351 ? -21.269 -14.231 21.892 1.00 92.31 351 LEU A N 1
ATOM 2703 C CA . LEU A 1 351 ? -22.377 -15.054 21.398 1.00 92.31 351 LEU A CA 1
ATOM 2704 C C . LEU A 1 351 ? -22.757 -16.150 22.404 1.00 92.31 351 LEU A C 1
ATOM 2706 O O . LEU A 1 351 ? -23.944 -16.342 22.674 1.00 92.31 351 LEU A O 1
ATOM 2710 N N . ALA A 1 352 ? -21.765 -16.820 23.000 1.00 93.38 352 ALA A N 1
ATOM 2711 C CA . ALA A 1 352 ? -21.996 -17.832 24.027 1.00 93.38 352 ALA A CA 1
ATOM 2712 C C . ALA A 1 352 ? -22.641 -17.241 25.294 1.00 93.38 352 ALA A C 1
ATOM 2714 O O . ALA A 1 352 ? -23.583 -17.830 25.831 1.00 93.38 352 ALA A O 1
ATOM 2715 N N . ALA A 1 353 ? -22.187 -16.066 25.741 1.00 91.56 353 ALA A N 1
ATOM 2716 C CA . ALA A 1 353 ? -22.757 -15.361 26.889 1.00 91.56 353 ALA A CA 1
ATOM 2717 C C . ALA A 1 353 ? -24.227 -14.980 26.647 1.00 91.56 353 ALA A C 1
ATOM 2719 O O . ALA A 1 353 ? -25.095 -15.324 27.450 1.00 91.56 353 ALA A O 1
ATOM 2720 N N . GLY A 1 354 ? -24.535 -14.383 25.491 1.00 92.31 354 GLY A N 1
ATOM 2721 C CA . GLY A 1 354 ? -25.911 -14.028 25.137 1.00 92.31 354 GLY A CA 1
ATOM 2722 C C . GLY A 1 354 ? -26.835 -15.242 24.968 1.00 92.31 354 GLY A C 1
ATOM 2723 O O . GLY A 1 354 ? -28.033 -15.160 25.232 1.00 92.31 354 GLY A O 1
ATOM 2724 N N . GLU A 1 355 ? -26.319 -16.398 24.540 1.00 93.75 355 GLU A N 1
ATOM 2725 C CA . GLU A 1 355 ? -27.098 -17.641 24.551 1.00 93.75 355 GLU A CA 1
ATOM 2726 C C . GLU A 1 355 ? -27.360 -18.176 25.961 1.00 93.75 355 GLU A C 1
ATOM 2728 O O . GLU A 1 355 ? -28.454 -18.680 26.223 1.00 93.75 355 GLU A O 1
ATOM 2733 N N . ALA A 1 356 ? -26.372 -18.103 26.855 1.00 91.94 356 ALA A N 1
ATOM 2734 C CA . ALA A 1 356 ? -26.524 -18.520 28.245 1.00 91.94 356 ALA A CA 1
ATOM 2735 C C . ALA A 1 356 ? -27.573 -17.662 28.971 1.00 91.94 356 ALA A C 1
ATOM 2737 O O . ALA A 1 356 ? -28.436 -18.213 29.654 1.00 91.94 356 ALA A O 1
ATOM 2738 N N . GLU A 1 357 ? -27.563 -16.347 28.745 1.00 91.19 357 GLU A N 1
ATOM 2739 C CA . GLU A 1 357 ? -28.546 -15.411 29.297 1.00 91.19 357 GLU A CA 1
ATOM 2740 C C . GLU A 1 357 ? -29.970 -15.724 28.808 1.00 91.19 357 GLU A C 1
ATOM 2742 O O . GLU A 1 357 ? -30.870 -15.938 29.620 1.00 91.19 357 GLU A O 1
ATOM 2747 N N . ARG A 1 358 ? -30.168 -15.921 27.494 1.00 90.81 358 ARG A N 1
ATOM 2748 C CA . ARG A 1 358 ? -31.475 -16.336 26.943 1.00 90.81 358 ARG A CA 1
ATOM 2749 C C . ARG A 1 358 ? -31.971 -17.672 27.510 1.00 90.81 358 ARG A C 1
ATOM 2751 O O . ARG A 1 358 ? -33.176 -17.857 27.708 1.00 90.81 358 ARG A O 1
ATOM 2758 N N . ARG A 1 359 ? -31.071 -18.633 27.759 1.00 92.00 359 ARG A N 1
ATOM 2759 C CA . ARG A 1 359 ? -31.426 -19.910 28.413 1.00 92.00 359 ARG A CA 1
ATOM 2760 C C . ARG A 1 359 ? -31.842 -19.699 29.871 1.00 92.00 359 ARG A C 1
ATOM 2762 O O . ARG A 1 359 ? -32.795 -20.336 30.313 1.00 92.00 359 ARG A O 1
ATOM 2769 N N . ALA A 1 360 ? -31.180 -18.802 30.600 1.00 90.12 360 ALA A N 1
ATOM 2770 C CA . ALA A 1 360 ? -31.550 -18.466 31.973 1.00 90.12 360 ALA A CA 1
ATOM 2771 C C . ALA A 1 360 ? -32.932 -17.788 32.047 1.00 90.12 360 ALA A C 1
ATOM 2773 O O . ALA A 1 360 ? -33.765 -18.178 32.867 1.00 90.12 360 ALA A O 1
ATOM 2774 N N . GLU A 1 361 ? -33.218 -16.843 31.147 1.00 87.69 361 GLU A N 1
ATOM 2775 C CA . GLU A 1 361 ? -34.519 -16.162 31.076 1.00 87.69 361 GLU A CA 1
ATOM 2776 C C . GLU A 1 361 ? -35.663 -17.125 30.725 1.00 87.69 361 GLU A C 1
ATOM 2778 O O . GLU A 1 361 ? -36.702 -17.146 31.390 1.00 87.69 361 GLU A O 1
ATOM 2783 N N . SER A 1 362 ? -35.466 -17.975 29.711 1.00 86.06 362 SER A N 1
ATOM 2784 C CA . SER A 1 362 ? -36.473 -18.962 29.291 1.00 86.06 362 SER A CA 1
ATOM 2785 C C . SER A 1 362 ? -36.695 -20.075 30.323 1.00 86.06 362 SER A C 1
ATOM 2787 O O . SER A 1 362 ? -37.833 -20.501 30.527 1.00 86.06 362 SER A O 1
ATOM 2789 N N . GLY A 1 363 ? -35.644 -20.508 31.027 1.00 80.81 363 GLY A N 1
ATOM 2790 C CA . GLY A 1 363 ? -35.753 -21.451 32.142 1.00 80.81 363 GLY A CA 1
ATOM 2791 C C . GLY A 1 363 ? -36.519 -20.873 33.334 1.00 80.81 363 GLY A C 1
ATOM 2792 O O . GLY A 1 363 ? -37.330 -21.572 33.939 1.00 80.81 363 GLY A O 1
ATOM 2793 N N . SER A 1 364 ? -36.334 -19.584 33.630 1.00 70.44 364 SER A N 1
ATOM 2794 C CA . SER A 1 364 ? -37.070 -18.887 34.692 1.00 70.44 364 SER A CA 1
ATOM 2795 C C . SER A 1 364 ? -38.569 -18.771 34.376 1.00 70.44 364 SER A C 1
ATOM 2797 O O . SER A 1 364 ? -39.413 -19.040 35.232 1.00 70.44 364 SER A O 1
ATOM 2799 N N . ALA A 1 365 ? -38.930 -18.487 33.118 1.00 61.44 365 ALA A N 1
ATOM 2800 C CA . ALA A 1 365 ? -40.330 -18.427 32.687 1.00 61.44 365 ALA A CA 1
ATOM 2801 C C . ALA A 1 365 ? -41.067 -19.781 32.802 1.00 61.44 365 ALA A C 1
ATOM 2803 O O . ALA A 1 365 ? -42.263 -19.815 33.106 1.00 61.44 365 ALA A O 1
ATOM 2804 N N . ALA A 1 366 ? -40.363 -20.902 32.608 1.00 60.06 366 ALA A N 1
ATOM 2805 C CA . ALA A 1 366 ? -40.948 -22.239 32.711 1.00 60.06 366 ALA A CA 1
ATOM 2806 C C . ALA A 1 366 ? -41.324 -22.625 34.156 1.00 60.06 366 ALA A C 1
ATOM 2808 O O . ALA A 1 366 ? -42.343 -23.282 34.364 1.00 60.06 366 ALA A O 1
ATOM 2809 N N . VAL A 1 367 ? -40.560 -22.177 35.159 1.00 58.88 367 VAL A N 1
ATOM 2810 C CA . VAL A 1 367 ? -40.806 -22.506 36.579 1.00 58.88 367 VAL A CA 1
ATOM 2811 C C . VAL A 1 367 ? -42.028 -21.762 37.140 1.00 58.88 367 VAL A C 1
ATOM 2813 O O . VAL A 1 367 ? -42.749 -22.286 37.995 1.00 58.88 367 VAL A O 1
ATOM 2816 N N . VAL A 1 368 ? -42.327 -20.567 36.620 1.00 58.69 368 VAL A N 1
ATOM 2817 C CA . VAL A 1 368 ? -43.479 -19.767 37.071 1.00 58.69 368 VAL A CA 1
ATOM 2818 C C . VAL A 1 368 ? -44.807 -20.304 36.509 1.00 58.69 368 VAL A C 1
ATOM 2820 O O . VAL A 1 368 ? -45.822 -20.253 37.202 1.00 58.69 368 VAL A O 1
ATOM 2823 N N . SER A 1 369 ? -44.819 -20.919 35.317 1.00 57.31 369 SER A N 1
ATOM 2824 C CA . SER A 1 369 ? -46.045 -21.521 34.746 1.00 57.31 369 SER A CA 1
ATOM 2825 C C . SER A 1 369 ? -46.480 -22.839 35.403 1.00 57.31 369 SER A C 1
ATOM 2827 O O . SER A 1 369 ? -47.646 -23.211 35.294 1.00 57.31 369 SER A O 1
ATOM 2829 N N . SER A 1 370 ? -45.603 -23.538 36.130 1.00 57.41 370 SER A N 1
ATOM 2830 C CA . SER A 1 370 ? -45.949 -24.784 36.840 1.00 57.41 370 SER A CA 1
ATOM 2831 C C . SER A 1 370 ? -46.535 -24.583 38.246 1.00 57.41 370 SER A C 1
ATOM 2833 O O . SER A 1 370 ? -46.864 -25.563 38.909 1.00 57.41 370 SER A O 1
ATOM 2835 N N . SER A 1 371 ? -46.701 -23.337 38.704 1.00 57.81 371 SER A N 1
ATOM 2836 C CA . SER A 1 371 ? -47.197 -23.015 40.054 1.00 57.81 371 SER A CA 1
ATOM 2837 C C . SER A 1 371 ? -48.663 -22.557 40.074 1.00 57.81 371 SER A C 1
ATOM 2839 O O . SER A 1 371 ? -49.047 -21.740 40.908 1.00 57.81 371 SER A O 1
ATOM 2841 N N . SER A 1 372 ? -49.500 -23.066 39.162 1.00 59.47 372 SER A N 1
ATOM 2842 C CA . SER A 1 372 ? -50.955 -22.957 39.331 1.00 59.47 372 SER A CA 1
ATOM 2843 C C . SER A 1 372 ? -51.422 -24.033 40.319 1.00 59.47 372 SER A C 1
ATOM 2845 O O . SER A 1 372 ? -51.203 -25.218 40.054 1.00 59.47 372 SER A O 1
ATOM 2847 N N . PRO A 1 373 ? -52.041 -23.668 41.457 1.00 66.88 373 PRO A N 1
ATOM 2848 C CA . PRO A 1 373 ? -52.593 -24.649 42.379 1.00 66.88 373 PRO A CA 1
ATOM 2849 C C . PRO A 1 373 ? -53.679 -25.477 41.672 1.00 66.88 373 PRO A C 1
ATOM 2851 O O . PRO A 1 373 ? -54.433 -24.929 40.861 1.00 66.88 373 PRO A O 1
ATOM 2854 N N . PRO A 1 374 ? -53.778 -26.788 41.955 1.00 67.00 374 PRO A N 1
ATOM 2855 C CA . PRO A 1 374 ? -54.826 -27.623 41.384 1.00 67.00 374 PRO A CA 1
ATOM 2856 C C . PRO A 1 374 ? -56.202 -27.033 41.739 1.00 67.00 374 PRO A C 1
ATOM 2858 O O . PRO A 1 374 ? -56.412 -26.645 42.893 1.00 67.00 374 PRO A O 1
ATOM 2861 N N . PRO A 1 375 ? -57.149 -26.940 40.786 1.00 63.16 375 PRO A N 1
ATOM 2862 C CA . PRO A 1 375 ? -58.495 -26.480 41.093 1.00 63.16 375 PRO A CA 1
ATOM 2863 C C . PRO A 1 375 ? -59.134 -27.422 42.122 1.00 63.16 375 PRO A C 1
ATOM 2865 O O . PRO A 1 375 ? -59.058 -28.645 42.001 1.00 63.16 375 PRO A O 1
ATOM 2868 N N . ALA A 1 376 ? -59.735 -26.839 43.159 1.00 66.00 376 ALA A N 1
ATOM 2869 C CA . ALA A 1 376 ? -60.386 -27.571 44.238 1.00 66.00 376 ALA A CA 1
ATOM 2870 C C . ALA A 1 376 ? -61.505 -28.501 43.709 1.00 66.00 376 ALA A C 1
ATOM 2872 O O . ALA A 1 376 ? -62.206 -28.131 42.761 1.00 66.00 376 ALA A O 1
ATOM 2873 N N . PRO A 1 377 ? -61.719 -29.682 44.324 1.00 59.25 377 PRO A N 1
ATOM 2874 C CA . PRO A 1 377 ? -62.778 -30.604 43.924 1.00 59.25 377 PRO A CA 1
ATOM 2875 C C . PRO A 1 377 ? -64.158 -30.023 44.272 1.00 59.25 377 PRO A C 1
ATOM 2877 O O . PRO A 1 377 ? -64.567 -29.999 45.431 1.00 59.25 377 PRO A O 1
ATOM 2880 N N . GLY A 1 378 ? -64.874 -29.535 43.258 1.00 57.28 378 GLY A N 1
ATOM 2881 C CA . GLY A 1 378 ? -66.282 -29.148 43.360 1.00 57.28 378 GLY A CA 1
ATOM 2882 C C . GLY A 1 378 ? -67.228 -30.359 43.293 1.00 57.28 378 GLY A C 1
ATOM 2883 O O . GLY A 1 378 ? -66.863 -31.395 42.730 1.00 57.28 378 GLY A O 1
ATOM 2884 N N . PRO A 1 379 ? -68.440 -30.254 43.869 1.00 55.84 379 PRO A N 1
ATOM 2885 C CA . PRO A 1 379 ? -69.369 -31.367 44.007 1.00 55.84 379 PRO A CA 1
ATOM 2886 C C . PRO A 1 379 ? -69.967 -31.807 42.668 1.00 55.84 379 PRO A C 1
ATOM 2888 O O . PRO A 1 379 ? -70.339 -31.008 41.809 1.00 55.84 379 PRO A O 1
ATOM 2891 N N . VAL A 1 380 ? -70.090 -33.126 42.550 1.00 52.84 380 VAL A N 1
ATOM 2892 C CA . VAL A 1 380 ? -70.676 -33.868 41.435 1.00 52.84 380 VAL A CA 1
ATOM 2893 C C . VAL A 1 380 ? -72.078 -33.335 41.136 1.00 52.84 380 VAL A C 1
ATOM 2895 O O . VAL A 1 380 ? -72.994 -33.520 41.932 1.00 52.84 380 VAL A O 1
ATOM 2898 N N . THR A 1 381 ? -72.256 -32.683 39.987 1.00 45.97 381 THR A N 1
ATOM 2899 C CA . THR A 1 381 ? -73.588 -32.409 39.433 1.00 45.97 381 THR A CA 1
ATOM 2900 C C . THR A 1 381 ? -73.658 -32.943 38.013 1.00 45.97 381 THR A C 1
ATOM 2902 O O . THR A 1 381 ? -72.991 -32.470 37.097 1.00 45.97 381 THR A O 1
ATOM 2905 N N . THR A 1 382 ? -74.474 -33.977 37.869 1.00 49.81 382 THR A N 1
ATOM 2906 C CA . THR A 1 382 ? -74.894 -34.616 36.628 1.00 49.81 382 THR A CA 1
ATOM 2907 C C . THR A 1 382 ? -75.786 -33.666 35.829 1.00 49.81 382 THR A C 1
ATOM 2909 O O . THR A 1 382 ? -76.932 -33.505 36.225 1.00 49.81 382 THR A O 1
ATOM 2912 N N . VAL A 1 383 ? -75.335 -33.096 34.701 1.00 44.50 383 VAL A N 1
ATOM 2913 C CA . VAL A 1 383 ? -76.233 -32.670 33.601 1.00 44.50 383 VAL A CA 1
ATOM 2914 C C . VAL A 1 383 ? -75.540 -32.758 32.229 1.00 44.50 383 VAL A C 1
ATOM 2916 O O . VAL A 1 383 ? -74.434 -32.270 32.024 1.00 44.50 383 VAL A O 1
ATOM 2919 N N . ALA A 1 384 ? -76.271 -33.409 31.323 1.00 41.31 384 ALA A N 1
ATOM 2920 C CA . ALA A 1 384 ? -76.264 -33.476 29.861 1.00 41.31 384 ALA A CA 1
ATOM 2921 C C . ALA A 1 384 ? -75.330 -32.575 29.009 1.00 41.31 384 ALA A C 1
ATOM 2923 O O . ALA A 1 384 ? -75.443 -31.356 28.978 1.00 41.31 384 ALA A O 1
ATOM 2924 N N . GLN A 1 385 ? -74.517 -33.250 28.187 1.00 43.78 385 GLN A N 1
ATOM 2925 C CA . GLN A 1 385 ? -74.651 -33.349 26.720 1.00 43.78 385 GLN A CA 1
ATOM 2926 C C . GLN A 1 385 ? -74.972 -32.067 25.916 1.00 43.78 385 GLN A C 1
ATOM 2928 O O . GLN A 1 385 ? -76.129 -31.681 25.797 1.00 43.78 385 GLN A O 1
ATOM 2933 N N . ALA A 1 386 ? -73.976 -31.543 25.189 1.00 37.41 386 ALA A N 1
ATOM 2934 C CA . ALA A 1 386 ? -74.153 -31.108 23.798 1.00 37.41 386 ALA A CA 1
ATOM 2935 C C . ALA A 1 386 ? -72.811 -31.050 23.045 1.00 37.41 386 ALA A C 1
ATOM 2937 O O . ALA A 1 386 ? -71.821 -30.500 23.517 1.00 37.41 386 ALA A O 1
ATOM 2938 N N . ASN A 1 387 ? -72.838 -31.666 21.866 1.00 48.41 387 ASN A N 1
ATOM 2939 C CA . ASN A 1 387 ? -71.797 -31.795 20.852 1.00 48.41 387 ASN A CA 1
ATOM 2940 C C . ASN A 1 387 ? -71.092 -30.482 20.484 1.00 48.41 387 ASN A C 1
ATOM 2942 O O . ASN A 1 387 ? -71.752 -29.458 20.342 1.00 48.41 387 ASN A O 1
ATOM 2946 N N . ASN A 1 388 ? -69.802 -30.569 20.137 1.00 42.88 388 ASN A N 1
ATOM 2947 C CA . ASN A 1 388 ? -69.360 -30.225 18.780 1.00 42.88 388 ASN A CA 1
ATOM 2948 C C . ASN A 1 388 ? -67.978 -30.817 18.458 1.00 42.88 388 ASN A C 1
ATOM 2950 O O . ASN A 1 388 ? -66.944 -30.425 18.990 1.00 42.88 388 ASN A O 1
ATOM 2954 N N . THR A 1 389 ? -68.021 -31.791 17.553 1.00 41.16 389 THR A N 1
ATOM 2955 C CA . THR A 1 389 ? -66.955 -32.313 16.688 1.00 41.16 389 THR A CA 1
ATOM 2956 C C . THR A 1 389 ? -66.518 -31.180 15.741 1.00 41.16 389 THR A C 1
ATOM 2958 O O . THR A 1 389 ? -67.372 -30.430 15.283 1.00 41.16 389 THR A O 1
ATOM 2961 N N . ALA A 1 390 ? -65.236 -30.937 15.448 1.00 42.84 390 ALA A N 1
ATOM 2962 C CA . ALA A 1 390 ? -64.445 -31.609 14.403 1.00 42.84 390 ALA A CA 1
ATOM 2963 C C . ALA A 1 390 ? -63.012 -30.987 14.332 1.00 42.84 390 ALA A C 1
ATOM 2965 O O . ALA A 1 390 ? -62.748 -30.024 15.053 1.00 42.84 390 ALA A O 1
ATOM 2966 N N . PRO A 1 391 ? -62.060 -31.523 13.533 1.00 57.81 391 PRO A N 1
ATOM 2967 C CA . PRO A 1 391 ? -60.726 -31.833 14.037 1.00 57.81 391 PRO A CA 1
ATOM 2968 C C . PRO A 1 391 ? -59.566 -31.033 13.419 1.00 57.81 391 PRO A C 1
ATOM 2970 O O . PRO A 1 391 ? -59.696 -30.300 12.444 1.00 57.81 391 PRO A O 1
ATOM 2973 N N . ALA A 1 392 ? -58.401 -31.262 14.025 1.00 46.47 392 ALA A N 1
ATOM 2974 C CA . ALA A 1 392 ? -57.072 -30.844 13.613 1.00 46.47 392 ALA A CA 1
ATOM 2975 C C . ALA A 1 392 ? -56.639 -31.376 12.236 1.00 46.47 392 ALA A C 1
ATOM 2977 O O . ALA A 1 392 ? -56.896 -32.534 11.910 1.00 46.47 392 ALA A O 1
ATOM 2978 N N . THR A 1 393 ? -55.827 -30.596 11.511 1.00 38.31 393 THR A N 1
ATOM 2979 C CA . THR A 1 393 ? -54.660 -31.117 10.770 1.00 38.31 393 THR A CA 1
ATOM 2980 C C . THR A 1 393 ? -53.637 -29.990 10.537 1.00 38.31 393 THR A C 1
ATOM 2982 O O . THR A 1 393 ? -53.930 -28.993 9.885 1.00 38.31 393 THR A O 1
ATOM 2985 N N . GLN A 1 394 ? -52.440 -30.136 11.115 1.00 41.66 394 GLN A N 1
ATOM 2986 C CA . GLN A 1 394 ? -51.198 -29.470 10.679 1.00 41.66 394 GLN A CA 1
ATOM 2987 C C . GLN A 1 394 ? -50.584 -30.273 9.492 1.00 41.66 394 GLN A C 1
ATOM 2989 O O . GLN A 1 394 ? -51.185 -31.254 9.065 1.00 41.66 394 GLN A O 1
ATOM 2994 N N . PRO A 1 395 ? -49.325 -30.048 9.071 1.00 69.12 395 PRO A N 1
ATOM 2995 C CA . PRO A 1 395 ? -48.786 -28.931 8.288 1.00 69.12 395 PRO A CA 1
ATOM 2996 C C . PRO A 1 395 ? -48.107 -29.442 6.989 1.00 69.12 395 PRO A C 1
ATOM 2998 O O . PRO A 1 395 ? -47.805 -30.624 6.887 1.00 69.12 395 PRO A O 1
ATOM 3001 N N . ALA A 1 396 ? -47.779 -28.565 6.032 1.00 34.09 396 ALA A N 1
ATOM 3002 C CA . ALA A 1 396 ? -46.584 -28.701 5.173 1.00 34.09 396 ALA A CA 1
ATOM 3003 C C . ALA A 1 396 ? -46.466 -27.534 4.177 1.00 34.09 396 ALA A C 1
ATOM 3005 O O . ALA A 1 396 ? -47.349 -27.289 3.360 1.00 34.09 396 ALA A O 1
ATOM 3006 N N . ALA A 1 397 ? -45.329 -26.848 4.236 1.00 40.09 397 ALA A N 1
ATOM 3007 C CA . ALA A 1 397 ? -44.727 -26.111 3.124 1.00 40.09 397 ALA A CA 1
ATOM 3008 C C . ALA A 1 397 ? -43.989 -27.112 2.187 1.00 40.09 397 ALA A C 1
ATOM 3010 O O . ALA A 1 397 ? -43.967 -28.304 2.490 1.00 40.09 397 ALA A O 1
ATOM 3011 N N . PRO A 1 398 ? -43.170 -26.678 1.211 1.00 71.62 398 PRO A N 1
ATOM 3012 C CA . PRO A 1 398 ? -43.396 -25.738 0.104 1.00 71.62 398 PRO A CA 1
ATOM 3013 C C . PRO A 1 398 ? -42.962 -26.347 -1.256 1.00 71.62 398 PRO A C 1
ATOM 3015 O O . PRO A 1 398 ? -42.143 -27.259 -1.290 1.00 71.62 398 PRO A O 1
ATOM 3018 N N . ALA A 1 399 ? -43.382 -25.771 -2.389 1.00 34.69 399 ALA A N 1
ATOM 3019 C CA . ALA A 1 399 ? -42.573 -25.778 -3.619 1.00 34.69 399 ALA A CA 1
ATOM 3020 C C . ALA A 1 399 ? -43.090 -24.762 -4.653 1.00 34.69 399 ALA A C 1
ATOM 3022 O O . ALA A 1 399 ? -44.211 -24.868 -5.127 1.00 34.69 399 ALA A O 1
ATOM 3023 N N . ALA A 1 400 ? -42.225 -23.789 -4.942 1.00 39.00 400 ALA A N 1
ATOM 3024 C CA . ALA A 1 400 ? -41.774 -23.307 -6.250 1.00 39.00 400 ALA A CA 1
ATOM 3025 C C . ALA A 1 400 ? -42.706 -23.212 -7.488 1.00 39.00 400 ALA A C 1
ATOM 3027 O O . ALA A 1 400 ? -43.546 -24.055 -7.770 1.00 39.00 400 ALA A O 1
ATOM 3028 N N . VAL A 1 401 ? -42.283 -22.261 -8.338 1.00 36.00 401 VAL A N 1
ATOM 3029 C CA . VAL A 1 401 ? -42.341 -22.212 -9.817 1.00 36.00 401 VAL A CA 1
ATOM 3030 C C . VAL A 1 401 ? -43.274 -21.146 -10.423 1.00 36.00 401 VAL A C 1
ATOM 3032 O O . VAL A 1 401 ? -44.438 -21.373 -10.708 1.00 36.00 401 VAL A O 1
ATOM 3035 N N . ALA A 1 402 ? -42.632 -20.003 -10.689 1.00 36.25 402 ALA A N 1
ATOM 3036 C CA . ALA A 1 402 ? -42.500 -19.317 -11.981 1.00 36.25 402 ALA A CA 1
ATOM 3037 C C . ALA A 1 402 ? -43.666 -18.570 -12.668 1.00 36.25 402 ALA A C 1
ATOM 3039 O O . ALA A 1 402 ? -44.757 -19.078 -12.882 1.00 36.25 402 ALA A O 1
ATOM 3040 N N . ALA A 1 403 ? -43.223 -17.435 -13.229 1.00 32.91 403 ALA A N 1
ATOM 3041 C CA . ALA A 1 403 ? -43.506 -16.905 -14.567 1.00 32.91 403 ALA A CA 1
ATOM 3042 C C . ALA A 1 403 ? -44.699 -15.957 -14.782 1.00 32.91 403 ALA A C 1
ATOM 3044 O O . ALA A 1 403 ? -45.807 -16.165 -14.306 1.00 32.91 403 ALA A O 1
ATOM 3045 N N . GLY A 1 404 ? -44.422 -14.953 -15.627 1.00 30.64 404 GLY A N 1
ATOM 3046 C CA . GLY A 1 404 ? -45.376 -14.065 -16.301 1.00 30.64 404 GLY A CA 1
ATOM 3047 C C . GLY A 1 404 ? -45.102 -12.594 -15.979 1.00 30.64 404 GLY A C 1
ATOM 3048 O O . GLY A 1 404 ? -45.496 -12.133 -14.921 1.00 30.64 404 GLY A O 1
ATOM 3049 N N . ALA A 1 405 ? -44.261 -11.875 -16.737 1.00 32.56 405 ALA A N 1
ATOM 3050 C CA . ALA A 1 405 ? -44.607 -11.178 -17.994 1.00 32.56 405 ALA A CA 1
ATOM 3051 C C . ALA A 1 405 ? -45.747 -10.154 -17.794 1.00 32.56 405 ALA A C 1
ATOM 3053 O O . ALA A 1 405 ? -46.796 -10.504 -17.282 1.00 32.56 405 ALA A O 1
ATOM 3054 N N . GLY A 1 406 ? -45.663 -8.885 -18.184 1.00 31.70 406 GLY A N 1
ATOM 3055 C CA . GLY A 1 406 ? -44.724 -8.151 -19.023 1.00 31.70 406 GLY A CA 1
ATOM 3056 C C . GLY A 1 406 ? -45.276 -6.733 -19.261 1.00 31.70 406 GLY A C 1
ATOM 3057 O O . GLY A 1 406 ? -46.216 -6.316 -18.588 1.00 31.70 406 GLY A O 1
ATOM 3058 N N . ASN A 1 407 ? -44.723 -6.075 -20.285 1.00 33.47 407 ASN A N 1
ATOM 3059 C CA . ASN A 1 407 ? -44.983 -4.725 -20.821 1.00 33.47 407 ASN A CA 1
ATOM 3060 C C . ASN A 1 407 ? -44.181 -3.595 -20.153 1.00 33.47 407 ASN A C 1
ATOM 3062 O O . ASN A 1 407 ? -44.195 -3.446 -18.942 1.00 33.47 407 ASN A O 1
ATOM 3066 N N . GLY A 1 408 ? -43.465 -2.734 -20.878 1.00 32.84 408 GLY A N 1
ATOM 3067 C CA . GLY A 1 408 ? -43.422 -2.494 -22.323 1.00 32.84 408 GLY A CA 1
ATOM 3068 C C . GLY A 1 408 ? -43.421 -0.983 -22.587 1.00 32.84 408 GLY A C 1
ATOM 3069 O O . GLY A 1 408 ? -44.211 -0.269 -21.980 1.00 32.84 408 GLY A O 1
ATOM 3070 N N . ASN A 1 409 ? -42.578 -0.553 -23.533 1.00 31.70 409 ASN A N 1
ATOM 3071 C CA . ASN A 1 409 ? -42.346 0.809 -24.051 1.00 31.70 409 ASN A CA 1
ATOM 3072 C C . ASN A 1 409 ? -41.415 1.707 -23.206 1.00 31.70 409 ASN A C 1
ATOM 3074 O O . ASN A 1 409 ? -41.518 1.762 -21.994 1.00 31.70 409 ASN A O 1
ATOM 3078 N N . GLY A 1 410 ? -40.475 2.457 -23.784 1.00 32.00 410 GLY A N 1
ATOM 3079 C CA . GLY A 1 410 ? -40.323 2.817 -25.186 1.00 32.00 410 GLY A CA 1
ATOM 3080 C C . GLY A 1 410 ? -38.935 3.370 -25.503 1.00 32.00 410 GLY A C 1
ATOM 3081 O O . GLY A 1 410 ? -38.210 3.886 -24.658 1.00 32.00 410 GLY A O 1
ATOM 3082 N N . THR A 1 411 ? -38.604 3.203 -26.772 1.00 36.44 411 THR A N 1
ATOM 3083 C CA . THR A 1 411 ? -37.460 3.707 -27.523 1.00 36.44 411 THR A CA 1
ATOM 3084 C C . THR A 1 411 ? -37.391 5.234 -27.555 1.00 36.44 411 THR A C 1
ATOM 3086 O O . THR A 1 411 ? -38.367 5.878 -27.934 1.00 36.44 411 THR A O 1
ATOM 3089 N N . ALA A 1 412 ? -36.205 5.794 -27.314 1.00 36.06 412 ALA A N 1
ATOM 3090 C CA . ALA A 1 412 ? -35.803 7.083 -27.869 1.00 36.06 412 ALA A CA 1
ATOM 3091 C C . ALA A 1 412 ? -34.308 7.045 -28.218 1.00 36.06 412 ALA A C 1
ATOM 3093 O O . ALA A 1 412 ? -33.434 7.006 -27.355 1.00 36.06 412 ALA A O 1
ATOM 3094 N N . GLN A 1 413 ? -34.059 6.993 -29.525 1.00 35.28 413 GLN A N 1
ATOM 3095 C CA . GLN A 1 413 ? -32.788 7.270 -30.177 1.00 35.28 413 GLN A CA 1
ATOM 3096 C C . GLN A 1 413 ? -32.455 8.760 -30.032 1.00 35.28 413 GLN A C 1
ATOM 3098 O O . GLN A 1 413 ? -33.257 9.591 -30.450 1.00 35.28 413 GLN A O 1
ATOM 3103 N N . THR A 1 414 ? -31.245 9.083 -29.570 1.00 36.25 414 THR A N 1
ATOM 3104 C CA . THR A 1 414 ? -30.622 10.394 -29.809 1.00 36.25 414 THR A CA 1
ATOM 3105 C C . THR A 1 414 ? -29.141 10.205 -30.135 1.00 36.25 414 THR A C 1
ATOM 3107 O O . THR A 1 414 ? -28.302 10.021 -29.263 1.00 36.25 414 THR A O 1
ATOM 3110 N N . GLN A 1 415 ? -28.887 10.141 -31.440 1.00 37.88 415 GLN A N 1
ATOM 3111 C CA . GLN A 1 415 ? -27.868 10.870 -32.206 1.00 37.88 415 GLN A CA 1
ATOM 3112 C C . GLN A 1 415 ? -26.500 11.144 -31.548 1.00 37.88 415 GLN A C 1
ATOM 3114 O O . GLN A 1 415 ? -26.345 12.008 -30.689 1.00 37.88 415 GLN A O 1
ATOM 3119 N N . GLN A 1 416 ? -25.485 10.478 -32.108 1.00 38.94 416 GLN A N 1
ATOM 3120 C CA . GLN A 1 416 ? -24.117 10.987 -32.227 1.00 38.94 416 GLN A CA 1
ATOM 3121 C C . GLN A 1 416 ? -24.102 12.315 -33.004 1.00 38.94 416 GLN A C 1
ATOM 3123 O O . GLN A 1 416 ? -24.723 12.388 -34.067 1.00 38.94 416 GLN A O 1
ATOM 3128 N N . PRO A 1 417 ? -23.297 13.301 -32.585 1.00 47.84 417 PRO A N 1
ATOM 3129 C CA . PRO A 1 417 ? -22.716 14.264 -33.501 1.00 47.84 417 PRO A CA 1
ATOM 3130 C C . PRO A 1 417 ? -21.270 13.902 -33.879 1.00 47.84 417 PRO A C 1
ATOM 3132 O O . PRO A 1 417 ? -20.519 13.295 -33.114 1.00 47.84 417 PRO A O 1
ATOM 3135 N N . ALA A 1 418 ? -20.945 14.277 -35.117 1.00 35.84 418 ALA A N 1
ATOM 3136 C CA . ALA A 1 418 ? -19.660 14.268 -35.813 1.00 35.84 418 ALA A CA 1
ATOM 3137 C C . ALA A 1 418 ? -18.451 14.576 -34.900 1.00 35.84 418 ALA A C 1
ATOM 3139 O O . ALA A 1 418 ? -18.526 15.411 -34.012 1.00 35.84 418 ALA A O 1
ATOM 3140 N N . SER A 1 419 ? -17.316 13.880 -35.008 1.00 39.78 419 SER A N 1
ATOM 3141 C CA . SER A 1 419 ? -16.353 13.983 -36.119 1.00 39.78 419 SER A CA 1
ATOM 3142 C C . SER A 1 419 ? -16.002 15.431 -36.487 1.00 39.78 419 SER A C 1
ATOM 3144 O O . SER A 1 419 ? -16.207 15.851 -37.620 1.00 39.78 419 SER A O 1
ATOM 3146 N N . GLU A 1 420 ? -15.434 16.178 -35.539 1.00 35.53 420 GLU A N 1
ATOM 3147 C CA . GLU A 1 420 ? -14.649 17.383 -35.825 1.00 35.53 420 GLU A CA 1
ATOM 3148 C C . GLU A 1 420 ? -13.173 17.086 -35.534 1.00 35.53 420 GLU A C 1
ATOM 3150 O O . GLU A 1 420 ? -12.761 16.902 -34.390 1.00 35.53 420 GLU A O 1
ATOM 3155 N N . GLN A 1 421 ? -12.386 16.969 -36.606 1.00 47.47 421 GLN A N 1
ATOM 3156 C CA . GLN A 1 421 ? -10.928 17.042 -36.580 1.00 47.47 421 GLN A CA 1
ATOM 3157 C C . GLN A 1 421 ? -10.513 18.499 -36.334 1.00 47.47 421 GLN A C 1
ATOM 3159 O O . GLN A 1 421 ? -10.785 19.339 -37.193 1.00 47.47 421 GLN A O 1
ATOM 3164 N N . PRO A 1 422 ? -9.749 18.817 -35.275 1.00 46.12 422 PRO A N 1
ATOM 3165 C CA . PRO A 1 422 ? -8.929 20.010 -35.266 1.00 46.12 422 PRO A CA 1
ATOM 3166 C C . PRO A 1 422 ? -7.613 19.688 -35.967 1.00 46.12 422 PRO A C 1
ATOM 3168 O O . PRO A 1 422 ? -6.908 18.722 -35.667 1.00 46.12 422 PRO A O 1
ATOM 3171 N N . GLN A 1 423 ? -7.327 20.524 -36.947 1.00 41.62 423 GLN A N 1
ATOM 3172 C CA . GLN A 1 423 ? -6.163 20.506 -37.803 1.00 41.62 423 GLN A CA 1
ATOM 3173 C C . GLN A 1 423 ? -4.859 20.409 -37.004 1.00 41.62 423 GLN A C 1
ATOM 3175 O O . GLN A 1 423 ? -4.613 21.138 -36.047 1.00 41.62 423 GLN A O 1
ATOM 3180 N N . ARG A 1 424 ? -4.002 19.511 -37.482 1.00 39.41 424 ARG A N 1
ATOM 3181 C CA . ARG A 1 424 ? -2.579 19.385 -37.173 1.00 39.41 424 ARG A CA 1
ATOM 3182 C C . ARG A 1 424 ? -1.886 20.742 -37.411 1.00 39.41 424 ARG A C 1
ATOM 3184 O O . ARG A 1 424 ? -1.797 21.145 -38.573 1.00 39.41 424 ARG A O 1
ATOM 3191 N N . PRO A 1 425 ? -1.350 21.438 -36.392 1.00 46.12 425 PRO A N 1
ATOM 3192 C CA . PRO A 1 425 ? -0.421 22.528 -36.639 1.00 46.12 425 PRO A CA 1
ATOM 3193 C C . PRO A 1 425 ? 0.864 21.919 -37.196 1.00 46.12 425 PRO A C 1
ATOM 3195 O O . PRO A 1 425 ? 1.439 20.990 -36.624 1.00 46.12 425 PRO A O 1
ATOM 3198 N N . GLN A 1 426 ? 1.268 22.406 -38.363 1.00 43.34 426 GLN A N 1
ATOM 3199 C CA . GLN A 1 426 ? 2.524 22.047 -38.996 1.00 43.34 426 GLN A CA 1
ATOM 3200 C C . GLN A 1 426 ? 3.683 22.355 -38.044 1.00 43.34 426 GLN A C 1
ATOM 3202 O O . GLN A 1 426 ? 3.779 23.445 -37.484 1.00 43.34 426 GLN A O 1
ATOM 3207 N N . ALA A 1 427 ? 4.565 21.373 -37.884 1.00 36.47 427 ALA A N 1
ATOM 3208 C CA . ALA A 1 427 ? 5.853 21.552 -37.250 1.00 36.47 427 ALA A CA 1
ATOM 3209 C C . ALA A 1 427 ? 6.663 22.586 -38.047 1.00 36.47 427 ALA A C 1
ATOM 3211 O O . ALA A 1 427 ? 7.071 22.322 -39.177 1.00 36.47 427 ALA A O 1
ATOM 3212 N N . GLN A 1 428 ? 6.905 23.752 -37.451 1.00 43.94 428 GLN A N 1
ATOM 3213 C CA . GLN A 1 428 ? 8.051 24.580 -37.800 1.00 43.94 428 GLN A CA 1
ATOM 3214 C C . GLN A 1 428 ? 9.185 24.189 -36.859 1.00 43.94 428 GLN A C 1
ATOM 3216 O O . GLN A 1 428 ? 9.157 24.472 -35.663 1.00 43.94 428 GLN A O 1
ATOM 3221 N N . SER A 1 429 ? 10.153 23.470 -37.416 1.00 42.25 429 SER A N 1
ATOM 3222 C CA . SER A 1 429 ? 11.422 23.145 -36.779 1.00 42.25 429 SER A CA 1
ATOM 3223 C C . SER A 1 429 ? 12.200 24.434 -36.489 1.00 42.25 429 SER A C 1
ATOM 3225 O O . SER A 1 429 ? 12.521 25.151 -37.438 1.00 42.25 429 SER A O 1
ATOM 3227 N N . PRO A 1 430 ? 12.580 24.737 -35.238 1.00 49.75 430 PRO A N 1
ATOM 3228 C CA . PRO A 1 430 ? 13.661 25.676 -35.003 1.00 49.75 430 PRO A CA 1
ATOM 3229 C C . PRO A 1 430 ? 14.986 24.973 -35.326 1.00 49.75 430 PRO A C 1
ATOM 3231 O O . PRO A 1 430 ? 15.365 23.993 -34.686 1.00 49.75 430 PRO A O 1
ATOM 3234 N N . GLN A 1 431 ? 15.678 25.467 -36.354 1.00 48.84 431 GLN A N 1
ATOM 3235 C CA . GLN A 1 431 ? 17.098 25.203 -36.561 1.00 48.84 431 GLN A CA 1
ATOM 3236 C C . GLN A 1 431 ? 17.852 25.731 -35.336 1.00 48.84 431 GLN A C 1
ATOM 3238 O O . GLN A 1 431 ? 17.979 26.938 -35.152 1.00 48.84 431 GLN A O 1
ATOM 3243 N N . THR A 1 432 ? 18.326 24.834 -34.478 1.00 41.47 432 THR A N 1
ATOM 3244 C CA . THR A 1 432 ? 19.363 25.165 -33.500 1.00 41.47 432 THR A CA 1
ATOM 3245 C C . THR A 1 432 ? 20.684 24.632 -34.009 1.00 41.47 432 THR A C 1
ATOM 3247 O O . THR A 1 432 ? 20.894 23.417 -34.061 1.00 41.47 432 THR A O 1
ATOM 3250 N N . ASP A 1 433 ? 21.549 25.569 -34.378 1.00 44.78 433 ASP A N 1
ATOM 3251 C CA . ASP A 1 433 ? 22.965 25.368 -34.634 1.00 44.78 433 ASP A CA 1
ATOM 3252 C C . ASP A 1 433 ? 23.619 24.615 -33.470 1.00 44.78 433 ASP A C 1
ATOM 3254 O O . ASP A 1 433 ? 23.629 25.064 -32.321 1.00 44.78 433 ASP A O 1
ATOM 3258 N N . ALA A 1 434 ? 24.166 23.442 -33.776 1.00 39.88 434 ALA A N 1
ATOM 3259 C CA . ALA A 1 434 ? 24.984 22.675 -32.853 1.00 39.88 434 ALA A CA 1
ATOM 3260 C C . ALA A 1 434 ? 26.419 23.238 -32.853 1.00 39.88 434 ALA A C 1
ATOM 3262 O O . ALA A 1 434 ? 27.049 23.274 -33.912 1.00 39.88 434 ALA A O 1
ATOM 3263 N N . PRO A 1 435 ? 26.992 23.635 -31.701 1.00 56.12 435 PRO A N 1
ATOM 3264 C CA . PRO A 1 435 ? 28.409 23.960 -31.633 1.00 56.12 435 PRO A CA 1
ATOM 3265 C C . PRO A 1 435 ? 29.265 22.688 -31.728 1.00 56.12 435 PRO A C 1
ATOM 3267 O O . PRO A 1 435 ? 28.994 21.667 -31.091 1.00 56.12 435 PRO A O 1
ATOM 3270 N N . ALA A 1 436 ? 30.320 22.779 -32.538 1.00 48.81 436 ALA A N 1
ATOM 3271 C CA . ALA A 1 436 ? 31.301 21.735 -32.796 1.00 48.81 436 ALA A CA 1
ATOM 3272 C C . ALA A 1 436 ? 31.904 21.149 -31.503 1.00 48.81 436 ALA A C 1
ATOM 3274 O O . ALA A 1 436 ? 32.406 21.873 -30.641 1.00 48.81 436 ALA A O 1
ATOM 3275 N N . ARG A 1 437 ? 31.906 19.814 -31.394 1.00 46.25 437 ARG A N 1
ATOM 3276 C CA . ARG A 1 437 ? 32.697 19.083 -30.391 1.00 46.25 437 ARG A CA 1
ATOM 3277 C C . ARG A 1 437 ? 34.183 19.103 -30.785 1.00 46.25 437 ARG A C 1
ATOM 3279 O O . ARG A 1 437 ? 34.486 18.744 -31.923 1.00 46.25 437 ARG A O 1
ATOM 3286 N N . PRO A 1 438 ? 35.115 19.434 -29.874 1.00 61.31 438 PRO A N 1
ATOM 3287 C CA . PRO A 1 438 ? 36.537 19.200 -30.099 1.00 61.31 438 PRO A CA 1
ATOM 3288 C C . PRO A 1 438 ? 36.889 17.701 -29.968 1.00 61.31 438 PRO A C 1
ATOM 3290 O O . PRO A 1 438 ? 36.184 16.960 -29.275 1.00 61.31 438 PRO A O 1
ATOM 3293 N N . PRO A 1 439 ? 37.973 17.238 -30.620 1.00 58.66 439 PRO A N 1
ATOM 3294 C CA . PRO A 1 439 ? 38.368 15.833 -30.623 1.00 58.66 439 PRO A CA 1
ATOM 3295 C C . PRO A 1 439 ? 38.893 15.381 -29.253 1.00 58.66 439 PRO A C 1
ATOM 3297 O O . PRO A 1 439 ? 39.761 16.017 -28.654 1.00 58.66 439 PRO A O 1
ATOM 3300 N N . V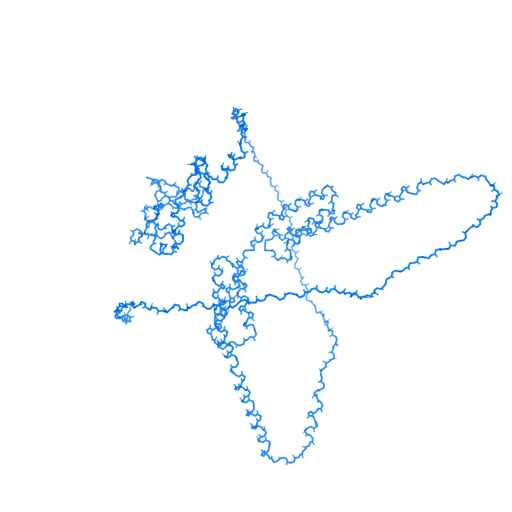AL A 1 440 ? 38.382 14.244 -28.779 1.00 52.62 440 VAL A N 1
ATOM 3301 C CA . VAL A 1 440 ? 38.865 13.549 -27.581 1.00 52.62 440 VAL A CA 1
ATOM 3302 C C . VAL A 1 440 ? 40.157 12.813 -27.941 1.00 52.62 440 VAL A C 1
ATOM 3304 O O . VAL A 1 440 ? 40.148 11.911 -28.775 1.00 52.62 440 VAL A O 1
ATOM 3307 N N . LYS A 1 441 ? 41.273 13.208 -27.318 1.00 46.19 441 LYS A N 1
ATOM 3308 C CA . LYS A 1 441 ? 42.522 12.436 -27.316 1.00 46.19 441 LYS A CA 1
ATOM 3309 C C . LYS A 1 441 ? 42.343 11.199 -26.434 1.00 46.19 441 LYS A C 1
ATOM 3311 O O . LYS A 1 441 ? 41.875 11.312 -25.303 1.00 46.19 441 LYS A O 1
ATOM 3316 N N . SER A 1 442 ? 42.718 10.039 -26.965 1.00 45.28 442 SER A N 1
ATOM 3317 C CA . SER A 1 442 ? 42.765 8.768 -26.247 1.00 45.28 442 SER A CA 1
ATOM 3318 C C . SER A 1 442 ? 43.781 8.831 -25.108 1.00 45.28 442 SER A C 1
ATOM 3320 O O . SER A 1 442 ? 44.950 9.131 -25.342 1.00 45.28 442 SER A O 1
ATOM 3322 N N . ILE A 1 443 ? 43.333 8.519 -23.895 1.00 46.25 443 ILE A N 1
ATOM 3323 C CA . ILE A 1 443 ? 44.189 8.258 -22.737 1.00 46.25 443 ILE A CA 1
ATOM 3324 C C . ILE A 1 443 ? 44.251 6.737 -22.586 1.00 46.25 443 ILE A C 1
ATOM 3326 O O . ILE A 1 443 ? 43.366 6.119 -22.002 1.00 46.25 443 ILE A O 1
ATOM 3330 N N . PHE A 1 444 ? 45.270 6.149 -23.201 1.00 55.16 444 PHE A N 1
ATOM 3331 C CA . PHE A 1 444 ? 45.888 4.893 -22.796 1.00 55.16 444 PHE A CA 1
ATOM 3332 C C . PHE A 1 444 ? 47.383 5.177 -22.854 1.00 55.16 444 PHE A C 1
ATOM 3334 O O . PHE A 1 444 ? 47.954 5.153 -23.935 1.00 55.16 444 PHE A O 1
ATOM 3341 N N . ASP A 1 445 ? 47.950 5.565 -21.716 1.00 43.84 445 ASP A N 1
ATOM 3342 C CA . ASP A 1 445 ? 49.368 5.421 -21.396 1.00 43.84 445 ASP A CA 1
ATOM 3343 C C . ASP A 1 445 ? 49.542 5.709 -19.894 1.00 43.84 445 ASP A C 1
ATOM 3345 O O . ASP A 1 445 ? 49.310 6.832 -19.445 1.00 43.84 445 ASP A O 1
ATOM 3349 N N . PHE A 1 446 ? 49.953 4.647 -19.187 1.00 45.53 446 PHE A N 1
ATOM 3350 C CA . PHE A 1 446 ? 50.391 4.516 -17.786 1.00 45.53 446 PHE A CA 1
ATOM 3351 C C . PHE A 1 446 ? 49.361 4.578 -16.650 1.00 45.53 446 PHE A C 1
ATOM 3353 O O . PHE A 1 446 ? 48.817 5.661 -16.342 1.00 45.53 446 PHE A O 1
#

Secondary structure (DSSP, 8-state):
-EEEEE-TTT--EEEEEGGGTTSEEE-TTT--EEEPPSS---B-TTT--B-TTS-EEE-TT--EEEHHHHHHS-HHHHHHTSS--EEPTTT--EE-GGGEEEETTEEEEHHHHHHHHH-SS-----------------------------------------------------SSSHHHHTS------HHHHHHHHHHHHHHHHHHHHHHHTHHHHHHHHHHHHHHHHHHHHHHHHHTT-HHHHHHHHHHHHHHHTT-----HHHHHHHHHHHHHHHHHHHH---HHHHHHHHHHHHHHHHHHHHHHTT-HHHHHHHHHHHHHHHTTPPP--HHHHHHHHHHHHHHHHHHHHHHHHHHHHHHHHHHHHT-PPPPP--------------------------------------------PPP---------PPPPPPPPPP----

Foldseek 3Di:
DWDWFADPPPRHTATDDPVQAQHWDARPPPRDTGGHHNDPFQAAPPPRHGCNPPDWDAQPVRHTHHPVRVVPCDVVNSVVVPQQQFAAPPPRDGHGPVQWDDDPNGTHGPVVVCCVVVPPDDDDPDDDDDDDDDDDDDDDDDDDDDDDDDDDDDDDDDDDDDDDDDDDDDDDDDPPPVVVVVPPPDVDPPVVVVVVVVVVVVVVVVVCVVVVCPLVVLCVVCVVVLVVLQVVLVVCVVVVVLVVSLVSLVVSCVSCPPGDHPDPVSVVSNVVSVVSSVVSVVVPPVVLCVVCVVVLVVLLVVLVVCVVVLVLVVSLVSLVVSLVSCVPDDDPPPVVVVSNVVSVVSNVVSVVSVVVVVVVVVVVVVVVVVPDPDPDDDDDDDDDDDDDDDDDDDDDDDDDDDDDDDDDDDDDDDDDDDDDDDDDDDDDDDDDDDDDDDDDDDDDDD

Radius of gyration: 42.5 Å; chains: 1; bounding box: 127×102×98 Å

Sequence (446 aa):
MSIRVRCPRCWETAEVSEKDLGKQGICNSCGSVVTIPHKLTKVCFICGADVTHVRHAKDPDNNYLCQSCWQARNPVQRAMFSVPALECSACHARLSESDSYEHDGRTLCRNCWTRMRDGGDEAPAGEREAKEKSVHPLERVHDDREEHHAAAGEHHAQSDAHAQPAGQDAGGEVHWNLRRLLARRSAGSPVAVIMACLALAASAVLAVMQFGDSAGAWEREHHAEIIALKAQAEILVAVGKVREGVEKYNELLRLVNGRRIRSEALNGQIRAAQAAAEIASKTVVDTWEEEYRPRIMVMRGQAEVLSALGRHREAADKYSEILRLAGGRMVRSALLAEELRLARAGVERELAAGEAERRAESGSAAVVSSSSPPPAPGPVTTVAQANNTAPATQPAAPAAVAAGAGNGNGTAQTQQPASEQPQRPQAQSPQTDAPARPPVKSIFDF